Protein AF-0000000080636625 (afdb_homodimer)

Secondary structure (DSSP, 8-state):
--------SS-TTGGGSHHHHHHHHHHHHHHHHHHHHHHHHHHHHHHHTTS-HHHHHH---SS-S---HHHHHHHHHHTTHHHHHHHHHHHHHHHHHHHHHHHHHHHHIIIII--TTHHHHHHHHHHHTTS-HHHHHHHHHHHHHHHT-TTSSHHHHHHTTS-HHHHHHHHHHHHTS-HHHHHHHHHTT--HHHHIIIIIHHHTHHHHHHHHHHHHHHHHH--HHHHHHHTTTT---HHHHHHHHTTSS--HHHHHHHHHHHHHHHHHHHHHTHHHHHHHHHHSS---/------S-SS-TTGGGSHHHHHHHHHHHHHHHHHHHHHHHHHHHHHHHTTS-HHHHHH---SS-S---HHHHHHHHHHTTHHHHHHHHHHHHHHHHHHHHHHHHHHHHIIIII--TTHHHHHHHHHHHTTS-HHHHHHHHHHHHHHHT-TTSSHHHHHHTTS-HHHHHHHHHHHHHS-HHHHHHHHHTT--HHHHIIIIIHHHTHHHHHHHHHHHHHHHHH--HHHHHHHTTTT---HHHHHHHHTTSS--HHHHHHHHHHHHHHHHHHHHHTHHHHHHHHHHSS---

pLDDT: mean 83.19, std 13.73, range [22.27, 97.88]

Nearest PDB structures (foldseek):
  4tqv-assembly2_F  TM=8.447E-01  e=4.534E-10  Sphingomonas sp.
  3puv-assembly1_G  TM=7.446E-01  e=3.646E-10  Escherichia coli K-12
  2r6g-assembly1_G  TM=7.601E-01  e=2.711E-09  Escherichia coli K-12
  4jbw-assembly2_I  TM=7.901E-01  e=3.553E-08  Escherichia coli K-12
  8hpr-assembly1_B  TM=7.454E-01  e=3.011E-07  Mycolicibacterium smegmatis MC2 155

Structure (mmCIF, N/CA/C/O backbone):
data_AF-0000000080636625-model_v1
#
loop_
_entity.id
_entity.type
_entity.pdbx_description
1 polymer 'ABC-type transporter, integral membrane subunit'
#
loop_
_atom_site.group_PDB
_atom_site.id
_atom_site.type_symbol
_atom_site.label_atom_id
_at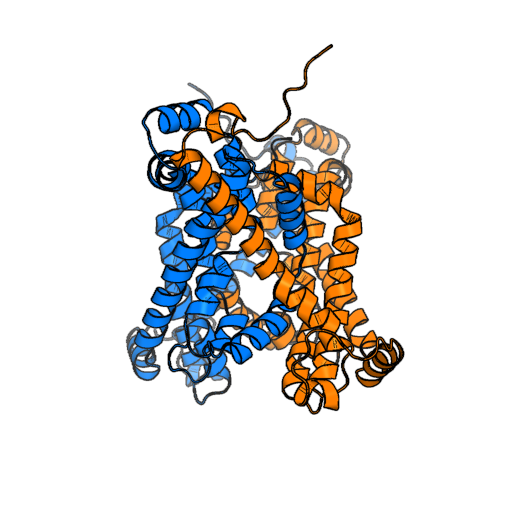om_site.label_alt_id
_atom_site.label_comp_id
_atom_site.label_asym_id
_atom_site.label_entity_id
_atom_site.label_seq_id
_atom_site.pdbx_PDB_ins_code
_atom_site.Cartn_x
_atom_site.Cartn_y
_atom_site.Cartn_z
_atom_site.occupancy
_atom_site.B_iso_or_equiv
_atom_site.auth_seq_id
_atom_site.auth_comp_id
_atom_site.auth_asym_id
_atom_site.auth_atom_id
_atom_site.pdbx_PDB_model_num
ATOM 1 N N . MET A 1 1 ? -23 22.797 34.25 1 22.27 1 MET A N 1
ATOM 2 C CA . MET A 1 1 ? -23.719 21.672 33.656 1 22.27 1 MET A CA 1
ATOM 3 C C . MET A 1 1 ? -23.516 21.625 32.156 1 22.27 1 MET A C 1
ATOM 5 O O . MET A 1 1 ? -24.125 22.391 31.406 1 22.27 1 MET A O 1
ATOM 9 N N . PHE A 1 2 ? -22.344 21.578 31.578 1 26.92 2 PHE A N 1
ATOM 10 C CA . PHE A 1 2 ? -21.719 21.703 30.266 1 26.92 2 PHE A CA 1
ATOM 11 C C . PHE A 1 2 ? -22.312 20.688 29.281 1 26.92 2 PHE A C 1
ATOM 13 O O . PHE A 1 2 ? -22.109 19.484 29.438 1 26.92 2 PHE A O 1
ATOM 20 N N . ILE A 1 3 ? -23.578 20.938 28.812 1 32.09 3 ILE A N 1
ATOM 21 C CA . ILE A 1 3 ? -24.328 20.094 27.875 1 32.09 3 ILE A CA 1
ATOM 22 C C . ILE A 1 3 ? -23.406 19.656 26.734 1 32.09 3 ILE A C 1
ATOM 24 O O . ILE A 1 3 ? -23 20.469 25.922 1 32.09 3 ILE A O 1
ATOM 28 N N . ARG A 1 4 ? -22.531 18.859 26.891 1 35.25 4 ARG A N 1
ATOM 29 C CA . ARG A 1 4 ? -21.656 18.234 25.891 1 35.25 4 ARG A CA 1
ATOM 30 C C . ARG A 1 4 ? -22.453 17.766 24.688 1 35.25 4 ARG A C 1
ATOM 32 O O . ARG A 1 4 ? -23.172 16.766 24.75 1 35.25 4 ARG A O 1
ATOM 39 N N . LYS A 1 5 ? -23 18.625 23.859 1 36.72 5 LYS A N 1
ATOM 40 C CA . LYS A 1 5 ? -23.781 18.547 22.641 1 36.72 5 LYS A CA 1
ATOM 41 C C . LYS A 1 5 ? -23.266 17.453 21.719 1 36.72 5 LYS A C 1
ATOM 43 O O . LYS A 1 5 ? -22.234 17.625 21.047 1 36.72 5 LYS A O 1
ATOM 48 N N . GLN A 1 6 ? -23.078 16.219 22.016 1 38.22 6 GLN A N 1
ATOM 49 C CA . GLN A 1 6 ? -22.625 14.945 21.453 1 38.22 6 GLN A CA 1
ATOM 50 C C . GLN A 1 6 ? -23.234 14.688 20.078 1 38.22 6 GLN A C 1
ATOM 52 O O . GLN A 1 6 ? -22.906 13.695 19.422 1 38.22 6 GLN A O 1
ATOM 57 N N . TYR A 1 7 ? -24.672 15.07 19.719 1 41.25 7 TYR A N 1
ATOM 58 C CA . TYR A 1 7 ? -25.672 14.352 18.938 1 41.25 7 TYR A CA 1
ATOM 59 C C . TYR A 1 7 ? -25.234 14.227 17.484 1 41.25 7 TYR A C 1
ATOM 61 O O . TYR A 1 7 ? -24.312 14.93 17.047 1 41.25 7 TYR A O 1
ATOM 69 N N . GLY A 1 8 ? -25.844 13.078 16.656 1 47.53 8 GLY A N 1
ATOM 70 C CA . GLY A 1 8 ? -26.031 12.898 15.219 1 47.53 8 GLY A CA 1
ATOM 71 C C . GLY A 1 8 ? -26.328 14.195 14.492 1 47.53 8 GLY A C 1
ATOM 72 O O . GLY A 1 8 ? -26.828 15.148 15.086 1 47.53 8 GLY A O 1
ATOM 73 N N . ILE A 1 9 ? -25.344 14.641 13.766 1 56.34 9 ILE A N 1
ATOM 74 C CA . ILE A 1 9 ? -25.547 15.914 13.078 1 56.34 9 ILE A CA 1
ATOM 75 C C . ILE A 1 9 ? -27.016 16.078 12.719 1 56.34 9 ILE A C 1
ATOM 77 O O . ILE A 1 9 ? -27.516 17.203 12.656 1 56.34 9 ILE A O 1
ATOM 81 N N . ILE A 1 10 ? -27.656 14.906 12.195 1 57.28 10 ILE A N 1
ATOM 82 C CA . ILE A 1 10 ? -29.047 15.109 11.844 1 57.28 10 ILE A CA 1
ATOM 83 C C . ILE A 1 10 ? -29.891 15.242 13.117 1 57.28 10 ILE A C 1
ATOM 85 O O . ILE A 1 10 ? -29.906 14.336 13.953 1 57.28 10 ILE A O 1
ATOM 89 N N . ARG A 1 11 ? -30.156 16.422 13.516 1 53.5 11 ARG A N 1
ATOM 90 C CA . ARG A 1 11 ? -31 16.75 14.664 1 53.5 11 ARG A CA 1
ATOM 91 C C . ARG A 1 11 ? -32.344 16.078 14.57 1 53.5 11 ARG A C 1
ATOM 93 O O . ARG A 1 11 ? -32.812 15.758 13.477 1 53.5 11 ARG A O 1
ATOM 100 N N . ASP A 1 12 ? -32.719 15.383 15.57 1 52.69 12 ASP A N 1
ATOM 101 C CA . ASP A 1 12 ? -34.031 14.695 15.695 1 52.69 12 ASP A CA 1
ATOM 102 C C . ASP A 1 12 ? -35.094 15.398 14.867 1 52.69 12 ASP A C 1
ATOM 104 O O . ASP A 1 12 ? -35.938 14.742 14.242 1 52.69 12 ASP A O 1
ATOM 108 N N . HIS A 1 13 ? -35.031 16.719 14.891 1 53.12 13 HIS A N 1
ATOM 109 C CA . HIS A 1 13 ? -36.094 17.438 14.188 1 53.12 13 HIS A CA 1
ATOM 110 C C . HIS A 1 13 ? -35.969 17.281 12.68 1 53.12 13 HIS A C 1
ATOM 112 O O . HIS A 1 13 ? -36.969 17.359 11.953 1 53.12 13 HIS A O 1
ATOM 118 N N . ASP A 1 14 ? -34.719 17.031 12.227 1 59.97 14 ASP A N 1
ATOM 119 C CA . ASP A 1 14 ? -34.469 16.922 10.789 1 59.97 14 ASP A CA 1
ATOM 120 C C . ASP A 1 14 ? -34.969 15.578 10.258 1 59.97 14 ASP A C 1
ATOM 122 O O . ASP A 1 14 ? -35.312 15.461 9.078 1 59.97 14 ASP A O 1
ATOM 126 N N . LEU A 1 15 ? -35.094 14.656 11.172 1 60.88 15 LEU A N 1
ATOM 127 C CA . LEU A 1 15 ? -35.531 13.32 10.766 1 60.88 15 LEU A CA 1
ATOM 128 C C . LEU A 1 15 ? -37.031 13.297 10.484 1 60.88 15 LEU A C 1
ATOM 130 O O . LEU A 1 15 ? -37.594 12.258 10.109 1 60.88 15 LEU A O 1
ATOM 134 N N . ARG A 1 16 ? -37.625 14.445 10.562 1 64.38 16 ARG A N 1
ATOM 135 C CA . ARG A 1 16 ? -39.062 14.492 10.32 1 64.38 16 ARG A CA 1
ATOM 136 C C . ARG A 1 16 ? -39.344 14.633 8.836 1 64.38 16 ARG A C 1
ATOM 138 O O . ARG A 1 16 ? -40.406 14.195 8.367 1 64.38 16 ARG A O 1
ATOM 145 N N . SER A 1 17 ? -38.406 15.109 8.086 1 73.31 17 SER A N 1
ATOM 146 C CA . SER A 1 17 ? -38.594 15.148 6.641 1 73.31 17 SER A CA 1
ATOM 147 C C . SER A 1 17 ? -38.344 13.789 6.008 1 73.31 17 SER A C 1
ATOM 149 O O . SER A 1 17 ? -37.344 13.133 6.328 1 73.31 17 SER A O 1
ATOM 151 N N . PRO A 1 18 ? -39.281 13.25 5.336 1 78.19 18 PRO A N 1
ATOM 152 C CA . PRO A 1 18 ? -39.156 11.922 4.734 1 78.19 18 PRO A CA 1
ATOM 153 C C . PRO A 1 18 ? -37.875 11.781 3.9 1 78.19 18 PRO A C 1
ATOM 155 O O . PRO A 1 18 ? -37.281 10.703 3.869 1 78.19 18 PRO A O 1
ATOM 158 N N . VAL A 1 19 ? -37.469 12.867 3.354 1 76.62 19 VAL A N 1
ATOM 159 C CA . VAL A 1 19 ? -36.281 12.82 2.498 1 76.62 19 VAL A CA 1
ATOM 160 C C . VAL A 1 19 ? -35.031 12.617 3.354 1 76.62 19 VAL A C 1
ATOM 162 O O . VAL A 1 19 ? -34.156 11.836 3 1 76.62 19 VAL A O 1
ATOM 165 N N . VAL A 1 20 ? -35.031 13.258 4.449 1 76.06 20 VAL A N 1
ATOM 166 C CA . VAL A 1 20 ? -33.906 13.172 5.348 1 76.06 20 VAL A CA 1
ATOM 167 C C . VAL A 1 20 ? -33.875 11.805 6.031 1 76.06 20 VAL A C 1
ATOM 169 O O . VAL A 1 20 ? -32.812 11.211 6.215 1 76.06 20 VAL A O 1
ATOM 172 N N . LEU A 1 21 ? -35.094 11.375 6.285 1 79.12 21 LEU A N 1
ATOM 173 C CA . LEU A 1 21 ? -35.188 10.07 6.926 1 79.12 21 LEU A CA 1
ATOM 174 C C . LEU A 1 21 ? -34.719 8.969 5.992 1 79.12 21 LEU A C 1
ATOM 176 O O . LEU A 1 21 ? -34 8.047 6.426 1 79.12 21 LEU A O 1
ATOM 180 N N . LEU A 1 22 ? -35.094 9.047 4.758 1 81.25 22 LEU A N 1
ATOM 181 C CA . LEU A 1 22 ? -34.656 8.055 3.777 1 81.25 22 LEU A CA 1
ATOM 182 C C . LEU A 1 22 ? -33.156 8.086 3.588 1 81.25 22 LEU A C 1
ATOM 184 O O . LEU A 1 22 ? -32.531 7.035 3.449 1 81.25 22 LEU A O 1
ATOM 188 N N . GLY A 1 23 ? -32.656 9.242 3.633 1 80.06 23 GLY A N 1
ATOM 189 C CA . GLY A 1 23 ? -31.203 9.375 3.547 1 80.06 23 GLY A CA 1
ATOM 190 C C . GLY A 1 23 ? -30.484 8.805 4.75 1 80.06 23 GLY A C 1
ATOM 191 O O . GLY A 1 23 ? -29.469 8.117 4.605 1 80.06 23 GLY A O 1
ATOM 192 N N . TYR A 1 24 ? -31.094 9.062 5.812 1 80.56 24 TYR A N 1
ATOM 193 C CA . TYR A 1 24 ? -30.516 8.555 7.051 1 80.56 24 TYR A CA 1
ATOM 194 C C . TYR A 1 24 ? -30.531 7.027 7.074 1 80.56 24 TYR A C 1
ATOM 196 O O . TYR A 1 24 ? -29.531 6.395 7.387 1 80.56 24 TYR A O 1
ATOM 204 N N . ILE A 1 25 ? -31.641 6.453 6.691 1 83 25 ILE A N 1
ATOM 205 C CA . ILE A 1 25 ? -31.781 5 6.676 1 83 25 ILE A CA 1
ATOM 206 C C . ILE A 1 25 ? -30.828 4.406 5.637 1 83 25 ILE A C 1
ATOM 208 O O . ILE A 1 25 ? -30.156 3.406 5.902 1 83 25 ILE A O 1
ATOM 212 N N . GLY A 1 26 ? -30.797 5.051 4.547 1 85.19 26 GLY A N 1
ATOM 213 C CA . GLY A 1 26 ? -29.922 4.578 3.49 1 85.19 26 GLY A CA 1
ATOM 214 C C . GLY A 1 26 ? -28.453 4.582 3.885 1 85.19 26 GLY A C 1
ATOM 215 O O . GLY A 1 26 ? -27.734 3.619 3.621 1 85.19 26 GLY A O 1
ATOM 216 N N . LEU A 1 27 ? -28.078 5.57 4.555 1 83.88 27 LEU A N 1
ATOM 217 C CA . LEU A 1 27 ? -26.672 5.695 4.938 1 83.88 27 LEU A CA 1
ATOM 218 C C . LEU A 1 27 ? -26.344 4.777 6.109 1 83.88 27 LEU A C 1
ATOM 220 O O . LEU A 1 27 ? -25.234 4.258 6.207 1 83.88 27 LEU A O 1
ATOM 224 N N . THR A 1 28 ? -27.344 4.605 6.934 1 82.12 28 THR A N 1
ATOM 225 C CA . THR A 1 28 ? -27.156 3.627 8 1 82.12 28 THR A CA 1
ATOM 226 C C . THR A 1 28 ? -27 2.223 7.426 1 82.12 28 THR A C 1
ATOM 228 O O . THR A 1 28 ? -26.141 1.459 7.867 1 82.12 28 THR A O 1
ATOM 231 N N . LEU A 1 29 ? -27.75 1.945 6.441 1 85.44 29 LEU A N 1
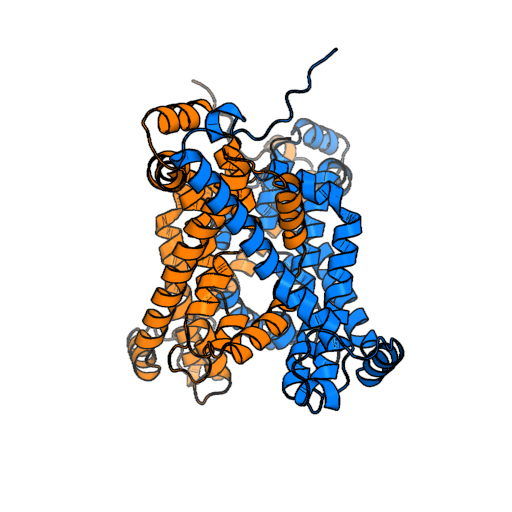ATOM 232 C CA . LEU A 1 29 ? -27.656 0.651 5.777 1 85.44 29 LEU A CA 1
ATOM 233 C C . LEU A 1 29 ? -26.312 0.495 5.07 1 85.44 29 LEU A C 1
ATOM 235 O O . LEU A 1 29 ? -25.75 -0.601 5.035 1 85.44 29 LEU A O 1
ATOM 239 N N . LEU A 1 30 ? -25.891 1.579 4.59 1 84.31 30 LEU A N 1
ATOM 240 C CA . LEU A 1 30 ? -24.578 1.57 3.939 1 84.31 30 LEU A CA 1
ATOM 241 C C . LEU A 1 30 ? -23.484 1.256 4.941 1 84.31 30 LEU A C 1
ATOM 243 O O . LEU A 1 30 ? -22.562 0.477 4.648 1 84.31 30 LEU A O 1
ATOM 247 N N . CYS A 1 31 ? -23.562 1.824 6.055 1 82.25 31 CYS A N 1
ATOM 248 C CA . CYS A 1 31 ? -22.594 1.573 7.109 1 82.25 31 CYS A CA 1
ATOM 249 C C . CYS A 1 31 ? -22.594 0.108 7.527 1 82.25 31 CYS A C 1
ATOM 251 O O . CYS A 1 31 ? -21.547 -0.519 7.641 1 82.25 31 CYS A O 1
ATOM 253 N N . VAL A 1 32 ? -23.781 -0.397 7.625 1 81.88 32 VAL A N 1
ATOM 254 C CA . VAL A 1 32 ? -23.938 -1.797 8.008 1 81.88 32 VAL A CA 1
ATOM 255 C C . VAL A 1 32 ? -23.391 -2.697 6.902 1 81.88 32 VAL A C 1
ATOM 257 O O . VAL A 1 32 ? -22.703 -3.689 7.18 1 81.88 32 VAL A O 1
ATOM 260 N N . PHE A 1 33 ? -23.688 -2.299 5.758 1 83 33 PHE A N 1
ATOM 261 C CA . PHE A 1 33 ? -23.219 -3.057 4.602 1 83 33 PHE A CA 1
ATOM 262 C C . PHE A 1 33 ? -21.703 -3.111 4.562 1 83 33 PHE A C 1
ATOM 264 O O . PHE A 1 33 ? -21.109 -4.176 4.34 1 83 33 PHE A O 1
ATOM 271 N N . PHE A 1 34 ? -21.094 -2.023 4.836 1 78.75 34 PHE A N 1
ATOM 272 C CA . PHE A 1 34 ? -19.641 -1.947 4.824 1 78.75 34 PHE A CA 1
ATOM 273 C C . PHE A 1 34 ? -19.031 -2.811 5.93 1 78.75 34 PHE A C 1
ATOM 275 O O . PHE A 1 34 ? -18.016 -3.471 5.723 1 78.75 34 PHE A O 1
ATOM 282 N N . VAL A 1 35 ? -19.688 -2.814 7.02 1 78.19 35 VAL A N 1
ATOM 283 C CA . VAL A 1 35 ? -19.219 -3.615 8.148 1 78.19 35 VAL A CA 1
ATOM 284 C C . VAL A 1 35 ? -19.328 -5.098 7.801 1 78.19 35 VAL A C 1
ATOM 286 O O . VAL A 1 35 ? -18.391 -5.867 8.062 1 78.19 35 VAL A O 1
ATOM 289 N N . VAL A 1 36 ? -20.391 -5.422 7.184 1 77.62 36 VAL A N 1
ATOM 290 C CA . VAL A 1 36 ? -20.625 -6.82 6.836 1 77.62 36 VAL A CA 1
ATOM 291 C C . VAL A 1 36 ? -19.641 -7.262 5.766 1 77.62 36 VAL A C 1
ATOM 293 O O . VAL A 1 36 ? -19.062 -8.352 5.844 1 77.62 36 VAL A O 1
ATOM 296 N N . VAL A 1 37 ? -19.406 -6.453 4.855 1 73.75 37 VAL A N 1
ATOM 297 C CA . VAL A 1 37 ? -18.516 -6.793 3.746 1 73.75 37 VAL A CA 1
ATOM 298 C C . VAL A 1 37 ? -17.078 -6.875 4.242 1 73.75 37 VAL A C 1
ATOM 300 O O . VAL A 1 37 ? -16.312 -7.742 3.809 1 73.75 37 VAL A O 1
ATOM 303 N N . ALA A 1 38 ? -16.688 -5.977 5.051 1 72.12 38 ALA A N 1
ATOM 304 C CA . ALA A 1 38 ? -15.312 -5.93 5.543 1 72.12 38 ALA A CA 1
ATOM 305 C C . ALA A 1 38 ? -15.047 -7.062 6.527 1 72.12 38 ALA A C 1
ATOM 307 O O . ALA A 1 38 ? -13.992 -7.699 6.48 1 72.12 38 ALA A O 1
ATOM 308 N N . PHE A 1 39 ? -16.016 -7.402 7.379 1 77.62 39 PHE A N 1
ATOM 309 C CA . PHE A 1 39 ? -15.773 -8.336 8.469 1 77.62 39 PHE A CA 1
ATOM 310 C C . PHE A 1 39 ? -16.422 -9.688 8.172 1 77.62 39 PHE A C 1
ATOM 312 O O . PHE A 1 39 ? -16.094 -10.688 8.812 1 77.62 39 PHE A O 1
ATOM 319 N N . GLY A 1 40 ? -17.297 -9.727 7.285 1 77.25 40 GLY A N 1
ATOM 320 C CA . GLY A 1 40 ? -17.984 -10.961 6.93 1 77.25 40 GLY A CA 1
ATOM 321 C C . GLY A 1 40 ? -17.031 -12.086 6.562 1 77.25 40 GLY A C 1
ATOM 322 O O . GLY A 1 40 ? -17.078 -13.164 7.156 1 77.25 40 GLY A O 1
ATOM 323 N N . PRO A 1 41 ? -16.156 -11.797 5.629 1 76.06 41 PRO A N 1
ATOM 324 C CA . PRO A 1 41 ? -15.219 -12.852 5.23 1 76.06 41 PRO A CA 1
ATOM 325 C C . PRO A 1 41 ? -14.336 -13.32 6.383 1 76.06 41 PRO A C 1
ATOM 327 O O . PRO A 1 41 ? -14.016 -14.508 6.469 1 76.06 41 PRO A O 1
ATOM 330 N N . ILE A 1 42 ? -14 -12.469 7.211 1 77.94 42 ILE A N 1
ATOM 331 C CA . ILE A 1 42 ? -13.141 -12.812 8.336 1 77.94 42 ILE A CA 1
ATOM 332 C C . ILE A 1 42 ? -13.906 -13.688 9.328 1 77.94 42 ILE A C 1
ATOM 334 O O . ILE A 1 42 ? -13.375 -14.664 9.852 1 77.94 42 ILE A O 1
ATOM 338 N N . LEU A 1 43 ? -15.141 -13.266 9.586 1 80.25 43 LEU A N 1
ATOM 339 C CA . LEU A 1 43 ? -15.977 -14.055 10.484 1 80.25 43 LEU A CA 1
ATOM 340 C C . LEU A 1 43 ? -16.234 -15.438 9.906 1 80.25 43 LEU A C 1
ATOM 342 O O . LEU A 1 43 ? -16.219 -16.438 10.633 1 80.25 43 LEU A O 1
ATOM 346 N N . TRP A 1 44 ? -16.453 -15.438 8.672 1 80 44 TRP A N 1
ATOM 347 C CA . TRP A 1 44 ? -16.641 -16.719 8 1 80 44 TRP A CA 1
ATOM 348 C C . TRP A 1 44 ? -15.391 -17.594 8.117 1 80 44 TRP A C 1
ATOM 350 O O . TRP A 1 44 ? -15.484 -18.781 8.375 1 80 44 TRP A O 1
ATOM 360 N N . LEU A 1 45 ? -14.281 -17 7.836 1 81.56 45 LEU A N 1
ATOM 361 C CA . LEU A 1 45 ? -13 -17.688 7.938 1 81.56 45 LEU A CA 1
ATOM 362 C C . LEU A 1 45 ? -12.828 -18.297 9.328 1 81.56 45 LEU A C 1
ATOM 364 O O . LEU A 1 45 ? -12.422 -19.453 9.453 1 81.56 45 LEU A O 1
ATOM 368 N N . PHE A 1 46 ? -13.141 -17.547 10.289 1 83.75 46 PHE A N 1
ATOM 369 C CA . PHE A 1 46 ? -12.977 -17.984 11.672 1 83.75 46 PHE A CA 1
ATOM 370 C C . PHE A 1 46 ? -13.867 -19.188 11.961 1 83.75 46 PHE A C 1
ATOM 372 O O . PHE A 1 46 ? -13.414 -20.188 12.523 1 83.75 46 PHE A O 1
ATOM 379 N N . PHE A 1 47 ? -15.086 -19.188 11.594 1 85.38 47 PHE A N 1
ATOM 380 C CA . PHE A 1 47 ? -16.016 -20.281 11.852 1 85.38 47 PHE A CA 1
ATOM 381 C C . PHE A 1 47 ? -15.711 -21.469 10.961 1 85.38 47 PHE A C 1
ATOM 383 O O . PHE A 1 47 ? -15.781 -22.625 11.406 1 85.38 47 PHE A O 1
ATOM 390 N N . ALA A 1 48 ? -15.336 -21.172 9.797 1 83.06 48 ALA A N 1
ATOM 391 C CA . ALA A 1 48 ? -15.055 -22.25 8.844 1 83.06 48 ALA A CA 1
ATOM 392 C C . ALA A 1 48 ? -13.797 -23 9.234 1 83.06 48 ALA A C 1
ATOM 394 O O . ALA A 1 48 ? -13.648 -24.188 8.914 1 83.06 48 ALA A O 1
ATOM 395 N N . SER A 1 49 ? -12.875 -22.344 9.891 1 86.88 49 SER A N 1
ATOM 396 C CA . SER A 1 49 ? -11.609 -22.953 10.266 1 86.88 49 SER A CA 1
ATOM 397 C C . SER A 1 49 ? -11.812 -24.016 11.352 1 86.88 49 SER A C 1
ATOM 399 O O . SER A 1 49 ? -10.945 -24.859 11.57 1 86.88 49 SER A O 1
ATOM 401 N N . PHE A 1 50 ? -12.961 -24 12.023 1 88.31 50 PHE A N 1
ATOM 402 C CA . PHE A 1 50 ? -13.25 -24.969 13.07 1 88.31 50 PHE A CA 1
ATOM 403 C C . PHE A 1 50 ? -13.898 -26.219 12.477 1 88.31 50 PHE A C 1
ATOM 405 O O . PHE A 1 50 ? -13.992 -27.25 13.141 1 88.31 50 PHE A O 1
ATOM 412 N N . LYS A 1 51 ? -14.266 -26.078 11.25 1 84.19 51 LYS A N 1
ATOM 413 C CA . LYS A 1 51 ? -14.984 -27.188 10.633 1 84.19 51 LYS A CA 1
ATOM 414 C C . LYS A 1 51 ? -14.031 -28.297 10.211 1 84.19 51 LYS A C 1
ATOM 416 O O . LYS A 1 51 ? -12.852 -28.047 9.961 1 84.19 51 LYS A O 1
ATOM 421 N N . ASP A 1 52 ? -14.633 -29.5 10.258 1 78.94 52 ASP A N 1
ATOM 422 C CA . ASP A 1 52 ? -13.914 -30.641 9.68 1 78.94 52 ASP A CA 1
ATOM 423 C C . ASP A 1 52 ? -14.117 -30.703 8.164 1 78.94 52 ASP A C 1
ATOM 425 O O . ASP A 1 52 ? -15.055 -30.109 7.637 1 78.94 52 ASP A O 1
ATOM 429 N N . ILE A 1 53 ? -13.141 -31.375 7.508 1 76.62 53 ILE A N 1
ATOM 430 C CA . ILE A 1 53 ? -13.172 -31.453 6.051 1 76.62 53 ILE A CA 1
ATOM 431 C C . ILE A 1 53 ? -14.531 -31.969 5.582 1 76.62 53 ILE A C 1
ATOM 433 O O . ILE A 1 53 ? -15.078 -31.484 4.594 1 76.62 53 ILE A O 1
ATOM 437 N N . ARG A 1 54 ? -15.039 -32.938 6.285 1 75 54 ARG A N 1
ATOM 438 C CA . ARG A 1 54 ? -16.312 -33.531 5.91 1 75 54 ARG A CA 1
ATOM 439 C C . ARG A 1 54 ? -17.453 -32.5 6.062 1 75 54 ARG A C 1
ATOM 441 O O . ARG A 1 54 ? -18.312 -32.406 5.191 1 75 54 ARG A O 1
ATOM 448 N N . GLU A 1 55 ? -17.375 -31.797 7.133 1 74.81 55 GLU A N 1
ATOM 449 C CA . GLU A 1 55 ? -18.391 -30.781 7.383 1 74.81 55 GLU A CA 1
ATOM 450 C C . GLU A 1 55 ? -18.25 -29.625 6.398 1 74.81 55 GLU A C 1
ATOM 452 O O . GLU A 1 55 ? -19.25 -29.078 5.93 1 74.81 55 GLU A O 1
ATOM 457 N N . PHE A 1 56 ? -17.141 -29.312 6.043 1 72 56 PHE A N 1
ATOM 458 C CA . PHE A 1 56 ? -16.875 -28.172 5.176 1 72 56 PHE A CA 1
ATOM 459 C C . PHE A 1 56 ? -17.359 -28.438 3.762 1 72 56 PHE A C 1
ATOM 461 O O . PHE A 1 56 ? -17.922 -27.547 3.115 1 72 56 PHE A O 1
ATOM 468 N N . VAL A 1 57 ? -17.266 -29.578 3.371 1 68.81 57 VAL A N 1
ATOM 469 C CA . VAL A 1 57 ? -17.625 -29.922 2.002 1 68.81 57 VAL A CA 1
ATOM 470 C C . VAL A 1 57 ? -19.125 -30.234 1.93 1 68.81 57 VAL A C 1
ATOM 472 O O . VAL A 1 57 ? -19.797 -29.859 0.969 1 68.81 57 VAL A O 1
ATOM 475 N N . ARG A 1 58 ? -19.609 -30.812 2.943 1 66.12 58 ARG A N 1
ATOM 476 C CA . ARG A 1 58 ? -20.938 -31.406 2.836 1 66.12 58 ARG A CA 1
ATOM 477 C C . ARG A 1 58 ? -22.016 -30.469 3.395 1 66.12 58 ARG A C 1
ATOM 479 O O . ARG A 1 58 ? -23.172 -30.516 2.969 1 66.12 58 ARG A O 1
ATOM 486 N N . GLU A 1 59 ? -21.594 -29.703 4.398 1 63.38 59 GLU A N 1
ATOM 487 C CA . GLU A 1 59 ? -22.641 -28.938 5.086 1 63.38 59 GLU A CA 1
ATOM 488 C C . GLU A 1 59 ? -22.422 -27.438 4.934 1 63.38 59 GLU A C 1
ATOM 490 O O . GLU A 1 59 ? -21.406 -26.906 5.379 1 63.38 59 GLU A O 1
ATOM 495 N N . PRO A 1 60 ? -23.297 -26.875 4.23 1 65 60 PRO A N 1
ATOM 496 C CA . PRO A 1 60 ? -23.219 -25.422 4.035 1 65 60 PRO A CA 1
ATOM 497 C C . PRO A 1 60 ? -23.625 -24.625 5.277 1 65 60 PRO A C 1
ATOM 499 O O . PRO A 1 60 ? -24.453 -23.719 5.188 1 65 60 PRO A O 1
ATOM 502 N N . THR A 1 61 ? -23.172 -25.047 6.445 1 69.69 61 THR A N 1
ATOM 503 C CA . THR A 1 61 ? -23.531 -24.281 7.645 1 69.69 61 THR A CA 1
ATOM 504 C C . THR A 1 61 ? -22.5 -23.172 7.898 1 69.69 61 THR A C 1
ATOM 506 O O . THR A 1 61 ? -21.328 -23.328 7.566 1 69.69 61 THR A O 1
ATOM 509 N N . PHE A 1 62 ? -23.031 -22.219 8.375 1 76.06 62 PHE A N 1
ATOM 510 C CA . PHE A 1 62 ? -22.172 -21.094 8.727 1 76.06 62 PHE A CA 1
ATOM 511 C C . PHE A 1 62 ? -21.391 -21.375 10.008 1 76.06 62 PHE A C 1
ATOM 513 O O . PHE A 1 62 ? -20.203 -21.094 10.086 1 76.06 62 PHE A O 1
ATOM 520 N N . LEU A 1 63 ? -22.078 -22.047 10.922 1 78.94 63 LEU A N 1
ATOM 521 C CA . LEU A 1 63 ? -21.453 -22.344 12.211 1 78.94 63 LEU A CA 1
ATOM 522 C C . LEU A 1 63 ? -20.922 -23.766 12.25 1 78.94 63 LEU A C 1
ATOM 524 O O . LEU A 1 63 ? -21.562 -24.688 11.727 1 78.94 63 LEU A O 1
ATOM 528 N N . PRO A 1 64 ? -19.734 -23.875 12.852 1 82 64 PRO A N 1
ATOM 529 C CA . PRO A 1 64 ? -19.188 -25.234 12.992 1 82 64 PRO A CA 1
ATOM 530 C C . PRO A 1 64 ? -19.938 -26.062 14.031 1 82 64 PRO A C 1
ATOM 532 O O . PRO A 1 64 ? -20.594 -25.5 14.93 1 82 64 PRO A O 1
ATOM 535 N N . ARG A 1 65 ? -19.891 -27.344 13.867 1 79.5 65 ARG A N 1
ATOM 536 C CA . ARG A 1 65 ? -20.531 -28.25 14.805 1 79.5 65 ARG A CA 1
ATOM 537 C C . ARG A 1 65 ? -19.75 -28.328 16.109 1 79.5 65 ARG A C 1
ATOM 539 O O . ARG A 1 65 ? -20.344 -28.5 17.188 1 79.5 65 ARG A O 1
ATOM 546 N N . SER A 1 66 ? -18.438 -28.234 16 1 81.19 66 SER A N 1
ATOM 547 C CA . SER A 1 66 ? -17.594 -28.312 17.188 1 81.19 66 SER A CA 1
ATOM 548 C C . SER A 1 66 ? -16.469 -27.281 17.141 1 81.19 66 SER A C 1
ATOM 550 O O . SER A 1 66 ? -15.992 -26.938 16.062 1 81.19 66 SER A O 1
ATOM 552 N N . PHE A 1 67 ? -16.266 -26.75 18.281 1 87.12 67 PHE A N 1
ATOM 553 C CA . PHE A 1 67 ? -15.141 -25.828 18.453 1 87.12 67 PHE A CA 1
ATOM 554 C C . PHE A 1 67 ? -13.953 -26.562 19.094 1 87.12 67 PHE A C 1
ATOM 556 O O . PHE A 1 67 ? -13.789 -26.516 20.312 1 87.12 67 PHE A O 1
ATOM 563 N N . ASP A 1 68 ? -13.188 -27.297 18.25 1 84.88 68 ASP A N 1
ATOM 564 C CA . ASP A 1 68 ? -12.062 -28.078 18.734 1 84.88 68 ASP A CA 1
ATOM 565 C C . ASP A 1 68 ? -10.734 -27.375 18.469 1 84.88 68 ASP A C 1
ATOM 567 O O . ASP A 1 68 ? -10.258 -27.312 17.344 1 84.88 68 ASP A O 1
ATOM 571 N N . LEU A 1 69 ? -10.148 -26.922 19.484 1 89.69 69 LEU A N 1
ATOM 572 C CA . LEU A 1 69 ? -8.867 -26.234 19.391 1 89.69 69 LEU A CA 1
ATOM 573 C C . LEU A 1 69 ? -7.75 -27.219 19.062 1 89.69 69 LEU A C 1
ATOM 575 O O . LEU A 1 69 ? -6.672 -26.828 18.609 1 89.69 69 LEU A O 1
ATOM 579 N N . GLY A 1 70 ? -8.016 -28.484 19.344 1 89.62 70 GLY A N 1
ATOM 580 C CA . GLY A 1 70 ? -7.039 -29.516 19.031 1 89.62 70 GLY A CA 1
ATOM 581 C C . GLY A 1 70 ? -6.703 -29.578 17.547 1 89.62 70 GLY A C 1
ATOM 582 O O . GLY A 1 70 ? -5.57 -29.891 17.172 1 89.62 70 GLY A O 1
ATOM 583 N N . LYS A 1 71 ? -7.637 -29.266 16.734 1 88.88 71 LYS A N 1
ATOM 584 C CA . LYS A 1 71 ? -7.422 -29.25 15.289 1 88.88 71 LYS A CA 1
ATOM 585 C C . LYS A 1 71 ? -6.449 -28.156 14.891 1 88.88 71 LYS A C 1
ATOM 587 O O . LYS A 1 71 ? -5.688 -28.312 13.93 1 88.88 71 LYS A O 1
ATOM 592 N N . PHE A 1 72 ? -6.5 -27.125 15.625 1 92.19 72 PHE A N 1
ATOM 593 C CA . PHE A 1 72 ? -5.594 -26.016 15.352 1 92.19 72 PHE A CA 1
ATOM 594 C C . PHE A 1 72 ? -4.16 -26.391 15.727 1 92.19 72 PHE A C 1
ATOM 596 O O . PHE A 1 72 ? -3.225 -26.094 14.984 1 92.19 72 PHE A O 1
ATOM 603 N N . VAL A 1 73 ? -4.035 -27.016 16.828 1 92.94 73 VAL A N 1
ATOM 604 C CA . VAL A 1 73 ? -2.711 -27.422 17.281 1 92.94 73 VAL A CA 1
ATOM 605 C C . VAL A 1 73 ? -2.119 -28.438 16.297 1 92.94 73 VAL A C 1
ATOM 607 O O . VAL A 1 73 ? -0.935 -28.359 15.961 1 92.94 73 VAL A O 1
ATOM 610 N N . LYS A 1 74 ? -2.928 -29.312 15.852 1 91.38 74 LYS A N 1
ATOM 611 C CA . LYS A 1 74 ? -2.475 -30.312 14.898 1 91.38 74 LYS A CA 1
ATOM 612 C C . LYS A 1 74 ? -2.041 -29.656 13.586 1 91.38 74 LYS A C 1
ATOM 614 O O . LYS A 1 74 ? -0.981 -29.984 13.047 1 91.38 74 LYS A O 1
ATOM 619 N N . THR A 1 75 ? -2.865 -28.781 13.109 1 91.06 75 THR A N 1
ATOM 620 C CA . THR A 1 75 ? -2.549 -28.109 11.859 1 91.06 75 THR A CA 1
ATOM 621 C C . THR A 1 75 ? -1.271 -27.281 12 1 91.06 75 THR A C 1
ATOM 623 O O . THR A 1 75 ? -0.441 -27.25 11.086 1 91.06 75 THR A O 1
ATOM 626 N N . TRP A 1 76 ? -1.088 -26.672 13.133 1 93.25 76 TRP A N 1
ATOM 627 C CA . TRP A 1 76 ? 0.089 -25.844 13.414 1 93.25 76 TRP A CA 1
ATOM 628 C C . TRP A 1 76 ? 1.361 -26.688 13.352 1 93.25 76 TRP A C 1
ATOM 630 O O . TRP A 1 76 ? 2.354 -26.266 12.742 1 93.25 76 TRP A O 1
ATOM 640 N N . ASN A 1 77 ? 1.279 -27.812 13.906 1 92.81 77 ASN A N 1
ATOM 641 C CA . ASN A 1 77 ? 2.432 -28.719 13.945 1 92.81 77 ASN A CA 1
ATOM 642 C C . ASN A 1 77 ? 2.652 -29.406 12.602 1 92.81 77 ASN A C 1
ATOM 644 O O . ASN A 1 77 ? 3.787 -29.516 12.133 1 92.81 77 ASN A O 1
ATOM 648 N N . ASP A 1 78 ? 1.557 -29.828 11.992 1 90.38 78 ASP A N 1
ATOM 649 C CA . ASP A 1 78 ? 1.646 -30.547 10.727 1 90.38 78 ASP A CA 1
ATOM 650 C C . ASP A 1 78 ? 2.225 -29.641 9.625 1 90.38 78 ASP A C 1
ATOM 652 O O . ASP A 1 78 ? 3.002 -30.109 8.789 1 90.38 78 ASP A O 1
ATOM 656 N N . LEU A 1 79 ? 1.911 -28.422 9.695 1 90.06 79 LEU A N 1
ATOM 657 C CA . LEU A 1 79 ? 2.338 -27.5 8.648 1 90.06 79 LEU A CA 1
ATOM 658 C C . LEU A 1 79 ? 3.635 -26.797 9.031 1 90.06 79 LEU A C 1
ATOM 660 O O . LEU A 1 79 ? 4.168 -26 8.258 1 90.06 79 LEU A O 1
ATOM 664 N N . LYS A 1 80 ? 4.141 -27.047 10.266 1 91.94 80 LYS A N 1
ATOM 665 C CA . LYS A 1 80 ? 5.387 -26.469 10.75 1 91.94 80 LYS A CA 1
ATOM 666 C C . LYS A 1 80 ? 5.328 -24.938 10.703 1 91.94 80 LYS A C 1
ATOM 668 O O . LYS A 1 80 ? 6.258 -24.297 10.219 1 91.94 80 LYS A O 1
ATOM 673 N N . PHE A 1 81 ? 4.281 -24.453 11.227 1 93.44 81 PHE A N 1
ATOM 674 C CA . PHE A 1 81 ? 4 -23.016 11.125 1 93.44 81 PHE A CA 1
ATOM 675 C C . PHE A 1 81 ? 4.977 -22.219 11.969 1 93.44 81 PHE A C 1
ATOM 677 O O . PHE A 1 81 ? 5.18 -21.016 11.727 1 93.44 81 PHE A O 1
ATOM 684 N N . VAL A 1 82 ? 5.621 -22.812 12.977 1 94.19 82 VAL A N 1
ATOM 685 C CA . VAL A 1 82 ? 6.586 -22.125 13.82 1 94.19 82 VAL A CA 1
ATOM 686 C C . VAL A 1 82 ? 7.727 -21.578 12.969 1 94.19 82 VAL A C 1
ATOM 688 O O . VAL A 1 82 ? 8.203 -20.469 13.203 1 94.19 82 VAL A O 1
ATOM 691 N N . ARG A 1 83 ? 8.062 -22.359 12.016 1 94.81 83 ARG A N 1
ATOM 692 C CA . ARG A 1 83 ? 9.156 -21.953 11.133 1 94.81 83 ARG A CA 1
ATOM 693 C C . ARG A 1 83 ? 8.781 -20.703 10.336 1 94.81 83 ARG A C 1
ATOM 695 O O . ARG A 1 83 ? 9.578 -19.766 10.227 1 94.81 83 ARG A O 1
ATOM 702 N N . TYR A 1 84 ? 7.633 -20.641 9.852 1 94.81 84 TYR A N 1
ATOM 703 C CA . TYR A 1 84 ? 7.215 -19.531 9 1 94.81 84 TYR A CA 1
ATOM 704 C C . TYR A 1 84 ? 6.957 -18.281 9.82 1 94.81 84 TYR A C 1
ATOM 706 O O . TYR A 1 84 ? 7.195 -17.172 9.359 1 94.81 84 TYR A O 1
ATOM 714 N N . TYR A 1 85 ? 6.492 -18.5 11.023 1 95.62 85 TYR A N 1
ATOM 715 C CA . TYR A 1 85 ? 6.336 -17.375 11.93 1 95.62 85 TYR A CA 1
ATOM 716 C C . TYR A 1 85 ? 7.688 -16.75 12.266 1 95.62 85 TYR A C 1
ATOM 718 O O . TYR A 1 85 ? 7.836 -15.531 12.258 1 95.62 85 TYR A O 1
ATOM 726 N N . ARG A 1 86 ? 8.586 -17.578 12.57 1 96.31 86 ARG A N 1
ATOM 727 C CA . ARG A 1 86 ? 9.93 -17.094 12.867 1 96.31 86 ARG A CA 1
ATOM 728 C C . ARG A 1 86 ? 10.523 -16.344 11.68 1 96.31 86 ARG A C 1
ATOM 730 O O . ARG A 1 86 ? 11.055 -15.25 11.828 1 96.31 86 ARG A O 1
ATOM 737 N N . ASN A 1 87 ? 10.398 -16.969 10.523 1 97.44 87 ASN A N 1
ATOM 738 C CA . ASN A 1 87 ? 10.891 -16.328 9.305 1 97.44 87 ASN A CA 1
ATOM 739 C C . ASN A 1 87 ? 10.234 -14.969 9.078 1 97.44 87 ASN A C 1
ATOM 741 O O . ASN A 1 87 ? 10.906 -14 8.727 1 97.44 87 ASN A O 1
ATOM 745 N N . SER A 1 88 ? 8.961 -14.93 9.297 1 96.62 88 SER A N 1
ATOM 746 C CA . SER A 1 88 ? 8.227 -13.688 9.102 1 96.62 88 SER A CA 1
ATOM 747 C C . SER A 1 88 ? 8.672 -12.617 10.094 1 96.62 88 SER A C 1
ATOM 749 O O . SER A 1 88 ? 8.797 -11.445 9.742 1 96.62 88 SER A O 1
ATOM 751 N N . LEU A 1 89 ? 8.922 -13.016 11.297 1 95.88 89 LEU A N 1
ATOM 752 C CA . LEU A 1 89 ? 9.359 -12.062 12.312 1 95.88 89 LEU A CA 1
ATOM 753 C C . LEU A 1 89 ? 10.734 -11.5 11.977 1 95.88 89 LEU A C 1
ATOM 755 O O . LEU A 1 89 ? 10.977 -10.305 12.148 1 95.88 89 LEU A O 1
ATOM 759 N N . ILE A 1 90 ? 11.555 -12.352 11.516 1 97.5 90 ILE A N 1
ATOM 760 C CA . ILE A 1 90 ? 12.883 -11.906 11.117 1 97.5 90 ILE A CA 1
ATOM 761 C C . ILE A 1 90 ? 12.773 -10.945 9.93 1 97.5 90 ILE A C 1
ATOM 763 O O . ILE A 1 90 ? 13.406 -9.891 9.922 1 97.5 90 ILE A O 1
ATOM 767 N N . SER A 1 91 ? 11.977 -11.352 9.008 1 97.5 91 SER A N 1
ATOM 768 C CA . SER A 1 91 ? 11.773 -10.508 7.832 1 97.5 91 SER A CA 1
ATOM 769 C C . SER A 1 91 ? 11.195 -9.148 8.219 1 97.5 91 SER A C 1
ATOM 771 O O . SER A 1 91 ? 11.703 -8.109 7.805 1 97.5 91 SER A O 1
ATOM 773 N N . VAL A 1 92 ? 10.18 -9.141 9.055 1 96.75 92 VAL A N 1
ATOM 774 C CA . VAL A 1 92 ? 9.484 -7.918 9.453 1 96.75 92 VAL A CA 1
ATOM 775 C C . VAL A 1 92 ? 10.43 -7.02 10.25 1 96.75 92 VAL A C 1
ATOM 777 O O . VAL A 1 92 ? 10.484 -5.812 10.023 1 96.75 92 VAL A O 1
ATOM 780 N N . THR A 1 93 ? 11.141 -7.621 11.18 1 97.06 93 THR A N 1
ATOM 781 C CA . THR A 1 93 ? 12.047 -6.844 12.016 1 97.06 93 THR A CA 1
ATOM 782 C C . THR A 1 93 ? 13.102 -6.145 11.164 1 97.06 93 THR A C 1
ATOM 784 O O . THR A 1 93 ? 13.367 -4.957 11.352 1 97.06 93 THR A O 1
ATOM 787 N N . GLY A 1 94 ? 13.672 -6.867 10.273 1 97.81 94 GLY A N 1
ATOM 788 C CA . GLY A 1 94 ? 14.656 -6.266 9.391 1 97.81 94 GLY A CA 1
ATOM 789 C C . GLY A 1 94 ? 14.086 -5.168 8.516 1 97.81 94 GLY A C 1
ATOM 790 O O . GLY A 1 94 ? 14.734 -4.145 8.297 1 97.81 94 GLY A O 1
ATOM 791 N N . CYS A 1 95 ? 12.891 -5.402 8 1 97.38 95 CYS A N 1
ATOM 792 C CA . CYS A 1 95 ? 12.227 -4.41 7.16 1 97.38 95 CYS A CA 1
ATOM 793 C C . CYS A 1 95 ? 11.953 -3.135 7.945 1 97.38 95 CYS A C 1
ATOM 795 O O . CYS A 1 95 ? 12.164 -2.031 7.438 1 97.38 95 CYS A O 1
ATOM 797 N N . VAL A 1 96 ? 11.539 -3.297 9.188 1 96.81 96 VAL A N 1
ATOM 798 C CA . VAL A 1 96 ? 11.188 -2.148 10.016 1 96.81 96 VAL A CA 1
ATOM 799 C C . VAL A 1 96 ? 12.445 -1.338 10.328 1 96.81 96 VAL A C 1
ATOM 801 O O . VAL A 1 96 ? 12.43 -0.107 10.25 1 96.81 96 VAL A O 1
ATOM 804 N N . ILE A 1 97 ? 13.5 -1.996 10.695 1 97.19 97 ILE A N 1
ATOM 805 C CA . ILE A 1 97 ? 14.758 -1.326 11 1 97.19 97 ILE A CA 1
ATOM 806 C C . ILE A 1 97 ? 15.242 -0.559 9.773 1 97.19 97 ILE A C 1
ATOM 808 O O . ILE A 1 97 ? 15.648 0.602 9.883 1 97.19 97 ILE A O 1
ATOM 812 N N . SER A 1 98 ? 15.164 -1.188 8.664 1 96.12 98 SER A N 1
ATOM 813 C CA . SER A 1 98 ? 15.594 -0.546 7.426 1 96.12 98 SER A CA 1
ATOM 814 C C . SER A 1 98 ? 14.695 0.641 7.078 1 96.12 98 SER A C 1
ATOM 816 O O . SER A 1 98 ? 15.188 1.684 6.637 1 96.12 98 SER A O 1
ATOM 818 N N . ALA A 1 99 ? 13.43 0.455 7.277 1 96.69 99 ALA A N 1
ATOM 819 C CA . ALA A 1 99 ? 12.469 1.507 6.973 1 96.69 99 ALA A CA 1
ATOM 820 C C . ALA A 1 99 ? 12.734 2.758 7.805 1 96.69 99 ALA A C 1
ATOM 822 O O . ALA A 1 99 ? 12.727 3.873 7.281 1 96.69 99 ALA A O 1
ATOM 823 N N . VAL A 1 100 ? 12.977 2.549 9.047 1 96.44 100 VAL A N 1
ATOM 824 C CA . VAL A 1 100 ? 13.172 3.68 9.945 1 96.44 100 VAL A CA 1
ATOM 825 C C . VAL A 1 100 ? 14.547 4.301 9.711 1 96.44 100 VAL A C 1
ATOM 827 O O . VAL A 1 100 ? 14.672 5.52 9.578 1 96.44 100 VAL A O 1
ATOM 830 N N . PHE A 1 101 ? 15.484 3.484 9.586 1 94.94 101 PHE A N 1
ATOM 831 C CA . PHE A 1 101 ? 16.859 3.971 9.562 1 94.94 101 PHE A CA 1
ATOM 832 C C . PHE A 1 101 ? 17.172 4.645 8.234 1 94.94 101 PHE A C 1
ATOM 834 O O . PHE A 1 101 ? 17.594 5.801 8.203 1 94.94 101 PHE A O 1
ATOM 841 N N . PHE A 1 102 ? 16.969 3.982 7.141 1 93.31 102 PHE A N 1
ATOM 842 C CA . PHE A 1 102 ? 17.406 4.496 5.852 1 93.31 102 PHE A CA 1
ATOM 843 C C . PHE A 1 102 ? 16.516 5.629 5.379 1 93.31 102 PHE A C 1
ATOM 845 O O . PHE A 1 102 ? 16.984 6.66 4.906 1 93.31 102 PHE A O 1
ATOM 852 N N . ASN A 1 103 ? 15.227 5.438 5.473 1 94.81 103 ASN A N 1
ATOM 853 C CA . ASN A 1 103 ? 14.328 6.512 5.07 1 94.81 103 ASN A CA 1
ATOM 854 C C . ASN A 1 103 ? 14.438 7.715 6.004 1 94.81 103 ASN A C 1
ATOM 856 O O . ASN A 1 103 ? 14.367 8.859 5.555 1 94.81 103 ASN A O 1
ATOM 860 N N . GLY A 1 104 ? 14.586 7.43 7.301 1 95.75 104 GLY A N 1
ATOM 861 C CA . GLY A 1 104 ? 14.805 8.508 8.25 1 95.75 104 GLY A CA 1
ATOM 862 C C . GLY A 1 104 ? 16.062 9.305 7.973 1 95.75 104 GLY A C 1
ATOM 863 O O . GLY A 1 104 ? 16.062 10.531 8.062 1 95.75 104 GLY A O 1
ATOM 864 N N . LEU A 1 105 ? 17.094 8.609 7.695 1 94.12 105 LEU A N 1
ATOM 865 C CA . LEU A 1 105 ? 18.375 9.266 7.418 1 94.12 105 LEU A CA 1
ATOM 866 C C . LEU A 1 105 ? 18.266 10.156 6.18 1 94.12 105 LEU A C 1
ATOM 868 O O . LEU A 1 105 ? 18.797 11.273 6.164 1 94.12 105 LEU A O 1
ATOM 872 N N . LEU A 1 106 ? 17.656 9.617 5.156 1 93 106 LEU A N 1
ATOM 873 C CA . LEU A 1 106 ? 17.469 10.422 3.951 1 93 106 LEU A CA 1
ATOM 874 C C . LEU A 1 106 ? 16.609 11.648 4.238 1 93 106 LEU A C 1
ATOM 876 O O . LEU A 1 106 ? 16.906 12.742 3.766 1 93 106 LEU A O 1
ATOM 880 N N . ALA A 1 107 ? 15.578 11.43 4.965 1 94.81 107 ALA A N 1
ATOM 881 C CA . ALA A 1 107 ? 14.711 12.547 5.348 1 94.81 107 ALA A CA 1
ATOM 882 C C . ALA A 1 107 ? 15.484 13.586 6.152 1 94.81 107 ALA A C 1
ATOM 884 O O . ALA A 1 107 ? 15.273 14.789 5.988 1 94.81 107 ALA A O 1
ATOM 885 N N . TYR A 1 108 ? 16.328 13.117 7.016 1 94.75 108 TYR A N 1
ATOM 886 C CA . TYR A 1 108 ? 17.172 14.008 7.801 1 94.75 108 TYR A CA 1
ATOM 887 C C . TYR A 1 108 ? 18.062 14.859 6.898 1 94.75 108 TYR A C 1
ATOM 889 O O . TYR A 1 108 ? 18.203 16.062 7.105 1 94.75 108 TYR A O 1
ATOM 897 N N . ALA A 1 109 ? 18.641 14.227 5.969 1 92.31 109 ALA A N 1
ATOM 898 C CA . ALA A 1 109 ? 19.484 14.938 5.016 1 92.31 109 ALA A CA 1
ATOM 899 C C . ALA A 1 109 ? 18.688 15.992 4.254 1 92.31 109 ALA A C 1
ATOM 901 O O . ALA A 1 109 ? 19.172 17.109 4.055 1 92.31 109 ALA A O 1
ATOM 902 N N . LEU A 1 110 ? 17.531 15.672 3.932 1 92.12 110 LEU A N 1
ATOM 903 C CA . LEU A 1 110 ? 16.719 16.547 3.086 1 92.12 110 LEU A CA 1
ATOM 904 C C . LEU A 1 110 ? 16.094 17.672 3.906 1 92.12 110 LEU A C 1
ATOM 906 O O . LEU A 1 110 ? 15.805 18.734 3.375 1 92.12 110 LEU A O 1
ATOM 910 N N . SER A 1 111 ? 15.883 17.438 5.16 1 92.44 111 SER A N 1
ATOM 911 C CA . SER A 1 111 ? 15.188 18.406 6.012 1 92.44 111 SER A CA 1
ATOM 912 C C . SER A 1 111 ? 16.172 19.297 6.754 1 92.44 111 SER A C 1
ATOM 914 O O . SER A 1 111 ? 15.977 20.5 6.852 1 92.44 111 SER A O 1
ATOM 916 N N . LYS A 1 112 ? 17.234 18.703 7.25 1 91.12 112 LYS A N 1
ATOM 917 C CA . LYS A 1 112 ? 18.062 19.422 8.211 1 91.12 112 LYS A CA 1
ATOM 918 C C . LYS A 1 112 ? 19.406 19.781 7.605 1 91.12 112 LYS A C 1
ATOM 920 O O . LYS A 1 112 ? 20 20.812 7.953 1 91.12 112 LYS A O 1
ATOM 925 N N . VAL A 1 113 ? 19.969 19.047 6.789 1 87.81 113 VAL A N 1
ATOM 926 C CA . VAL A 1 113 ? 21.281 19.312 6.211 1 87.81 113 VAL A CA 1
ATOM 927 C C . VAL A 1 113 ? 21.125 20.031 4.875 1 87.81 113 VAL A C 1
ATOM 929 O O . VAL A 1 113 ? 21.781 21.047 4.629 1 87.81 113 VAL A O 1
ATOM 932 N N . ARG A 1 114 ? 20.234 19.516 4.027 1 85.94 114 ARG A N 1
ATOM 933 C CA . ARG A 1 114 ? 19.906 20.094 2.727 1 85.94 114 ARG A CA 1
ATOM 934 C C . ARG A 1 114 ? 21.156 20.297 1.891 1 85.94 114 ARG A C 1
ATOM 936 O O . ARG A 1 114 ? 21.469 21.438 1.496 1 85.94 114 ARG A O 1
ATOM 943 N N . PRO A 1 115 ? 21.812 19.156 1.6 1 82.25 115 PRO A N 1
ATOM 944 C CA . PRO A 1 115 ? 23.016 19.297 0.763 1 82.25 115 PRO A CA 1
ATOM 945 C C . PRO A 1 115 ? 22.688 19.844 -0.629 1 82.25 115 PRO A C 1
ATOM 947 O O . PRO A 1 115 ? 21.516 20.016 -0.976 1 82.25 115 PRO A O 1
ATOM 950 N N . ARG A 1 116 ? 23.812 20.125 -1.374 1 80.81 116 ARG A N 1
ATOM 951 C CA . ARG A 1 116 ? 23.609 20.594 -2.744 1 80.81 116 ARG A CA 1
ATOM 952 C C . ARG A 1 116 ? 22.891 19.547 -3.576 1 80.81 116 ARG A C 1
ATOM 954 O O . ARG A 1 116 ? 23.25 18.359 -3.561 1 80.81 116 ARG A O 1
ATOM 961 N N . GLY A 1 117 ? 21.797 19.891 -4.164 1 82.31 117 GLY A N 1
ATOM 962 C CA . GLY A 1 117 ? 21.031 18.969 -4.969 1 82.31 117 GLY A CA 1
ATOM 963 C C . GLY A 1 117 ? 19.859 18.344 -4.215 1 82.31 117 GLY A C 1
ATOM 964 O O . GLY A 1 117 ? 19.172 17.469 -4.738 1 82.31 117 GLY A O 1
ATOM 965 N N . ALA A 1 118 ? 19.734 18.781 -2.98 1 84.81 118 ALA A N 1
ATOM 966 C CA . ALA A 1 118 ? 18.672 18.25 -2.139 1 84.81 118 ALA A CA 1
ATOM 967 C C . ALA A 1 118 ? 17.297 18.422 -2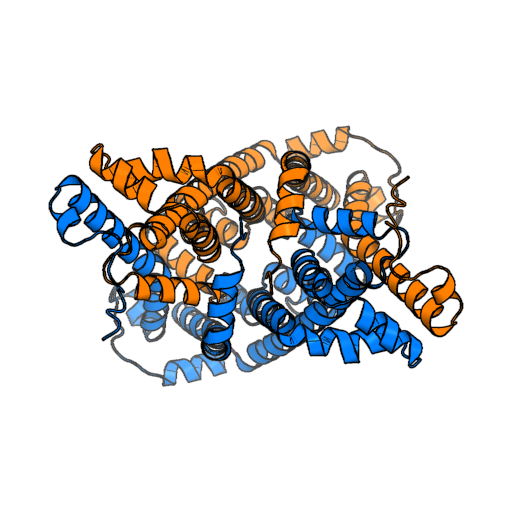.799 1 84.81 118 ALA A C 1
ATOM 969 O O . ALA A 1 118 ? 16.438 17.547 -2.707 1 84.81 118 ALA A O 1
ATOM 970 N N . LYS A 1 119 ? 17.219 19.5 -3.496 1 85.31 119 LYS A N 1
ATOM 971 C CA . LYS A 1 119 ? 15.945 19.766 -4.168 1 85.31 119 LYS A CA 1
ATOM 972 C C . LYS A 1 119 ? 15.688 18.734 -5.273 1 85.31 119 LYS A C 1
ATOM 974 O O . LYS A 1 119 ? 14.562 18.281 -5.457 1 85.31 119 LYS A O 1
ATOM 979 N N . LEU A 1 120 ? 16.703 18.406 -5.918 1 84.06 120 LEU A N 1
ATOM 980 C CA . LEU A 1 120 ? 16.578 17.406 -6.973 1 84.06 120 LEU A CA 1
ATOM 981 C C . LEU A 1 120 ? 16.266 16.031 -6.383 1 84.06 120 LEU A C 1
ATOM 983 O O . LEU A 1 120 ? 15.422 15.312 -6.918 1 84.06 120 LEU A O 1
ATOM 987 N N . VAL A 1 121 ? 16.938 15.734 -5.355 1 86.12 121 VAL A N 1
ATOM 988 C CA . VAL A 1 121 ? 16.719 14.445 -4.719 1 86.12 121 VAL A CA 1
ATOM 989 C C . VAL A 1 121 ? 15.289 14.352 -4.199 1 86.12 121 VAL A C 1
ATOM 991 O O . VAL A 1 121 ? 14.617 13.336 -4.383 1 86.12 121 VAL A O 1
ATOM 994 N N . PHE A 1 122 ? 14.859 15.43 -3.633 1 86.25 122 PHE A N 1
ATOM 995 C CA . PHE A 1 122 ? 13.5 15.438 -3.111 1 86.25 122 PHE A CA 1
ATOM 996 C C . PHE A 1 122 ? 12.484 15.32 -4.246 1 86.25 122 PHE A C 1
ATOM 998 O O . PHE A 1 122 ? 11.477 14.617 -4.113 1 86.25 122 PHE A O 1
ATOM 1005 N N . SER A 1 123 ? 12.781 15.961 -5.297 1 83 123 SER A N 1
ATOM 1006 C CA . SER A 1 123 ? 11.906 15.852 -6.461 1 83 123 SER A CA 1
ATOM 1007 C C . SER A 1 123 ? 11.844 14.414 -6.977 1 83 123 SER A C 1
ATOM 1009 O O . SER A 1 123 ? 10.781 13.93 -7.359 1 83 123 SER A O 1
ATOM 1011 N N . LEU A 1 124 ? 12.953 13.766 -6.926 1 82.94 124 LEU A N 1
ATOM 1012 C CA . LEU A 1 124 ? 13.016 12.383 -7.383 1 82.94 124 LEU A CA 1
ATOM 1013 C C . LEU A 1 124 ? 12.266 11.461 -6.426 1 82.94 124 LEU A C 1
ATOM 1015 O O . LEU A 1 124 ? 11.648 10.484 -6.855 1 82.94 124 LEU A O 1
ATOM 1019 N N . VAL A 1 125 ? 12.352 11.781 -5.191 1 84.88 125 VAL A N 1
ATOM 1020 C CA . VAL A 1 125 ? 11.602 11.031 -4.195 1 84.88 125 VAL A CA 1
ATOM 1021 C C . VAL A 1 125 ? 10.102 11.18 -4.453 1 84.88 125 VAL A C 1
ATOM 1023 O O . VAL A 1 125 ? 9.359 10.195 -4.422 1 84.88 125 VAL A O 1
ATOM 1026 N N . LEU A 1 126 ? 9.695 12.32 -4.77 1 79.81 126 LEU A N 1
ATOM 1027 C CA . LEU A 1 126 ? 8.289 12.578 -5.055 1 79.81 126 LEU A CA 1
ATOM 1028 C C . LEU A 1 126 ? 7.84 11.836 -6.305 1 79.81 126 LEU A C 1
ATOM 1030 O O . LEU A 1 126 ? 6.738 11.281 -6.34 1 79.81 126 LEU A O 1
ATOM 1034 N N . TRP A 1 127 ? 8.766 11.742 -7.219 1 76.69 127 TRP A N 1
ATOM 1035 C CA . TRP A 1 127 ? 8.469 11.031 -8.461 1 76.69 127 TRP A CA 1
ATOM 1036 C C . TRP A 1 127 ? 8.305 9.539 -8.203 1 76.69 127 TRP A C 1
ATOM 1038 O O . TRP A 1 127 ? 7.48 8.875 -8.836 1 76.69 127 TRP A O 1
ATOM 1048 N N . SER A 1 128 ? 9.031 9.07 -7.312 1 78.38 128 SER A N 1
ATOM 1049 C CA . SER A 1 128 ? 9.031 7.637 -7.051 1 78.38 128 SER A CA 1
ATOM 1050 C C . SER A 1 128 ? 7.734 7.195 -6.383 1 78.38 128 SER A C 1
ATOM 1052 O O . SER A 1 128 ? 7.402 6.008 -6.379 1 78.38 128 SER A O 1
ATOM 1054 N N . LEU A 1 129 ? 6.98 8.109 -5.812 1 74.25 129 LEU A N 1
ATOM 1055 C CA . LEU A 1 129 ? 5.699 7.809 -5.184 1 74.25 129 LEU A CA 1
ATOM 1056 C C . LEU A 1 129 ? 4.703 7.273 -6.207 1 74.25 129 LEU A C 1
ATOM 1058 O O . LEU A 1 129 ? 3.803 6.504 -5.859 1 74.25 129 LEU A O 1
ATOM 1062 N N . LEU A 1 130 ? 4.953 7.609 -7.441 1 70.19 130 LEU A N 1
ATOM 1063 C CA . LEU A 1 130 ? 3.967 7.281 -8.461 1 70.19 130 LEU A CA 1
ATOM 1064 C C . LEU A 1 130 ? 4.363 6.012 -9.211 1 70.19 130 LEU A C 1
ATOM 1066 O O . LEU A 1 130 ? 3.59 5.496 -10.023 1 70.19 130 LEU A O 1
ATOM 1070 N N . ILE A 1 131 ? 5.57 5.602 -8.961 1 72.69 131 ILE A N 1
ATOM 1071 C CA . ILE A 1 131 ? 5.98 4.359 -9.617 1 72.69 131 ILE A CA 1
ATOM 1072 C C . ILE A 1 131 ? 5.223 3.182 -9 1 72.69 131 ILE A C 1
ATOM 1074 O O . ILE A 1 131 ? 5.277 2.963 -7.793 1 72.69 131 ILE A O 1
ATOM 1078 N N . PRO A 1 132 ? 4.469 2.471 -9.82 1 74.75 132 PRO A N 1
ATOM 1079 C CA . PRO A 1 132 ? 3.779 1.285 -9.312 1 74.75 132 PRO A CA 1
ATOM 1080 C C . PRO A 1 132 ? 4.738 0.259 -8.711 1 74.75 132 PRO A C 1
ATOM 1082 O O . PRO A 1 132 ? 5.715 -0.13 -9.352 1 74.75 132 PRO A O 1
ATOM 1085 N N . PRO A 1 133 ? 4.477 -0.162 -7.586 1 74.25 133 PRO A N 1
ATOM 1086 C CA . PRO A 1 133 ? 5.406 -1.07 -6.91 1 74.25 133 PRO A CA 1
ATOM 1087 C C . PRO A 1 133 ? 5.574 -2.396 -7.645 1 74.25 133 PRO A C 1
ATOM 1089 O O . PRO A 1 133 ? 6.672 -2.959 -7.664 1 74.25 133 PRO A O 1
ATOM 1092 N N . THR A 1 134 ? 4.559 -2.877 -8.227 1 78.19 134 THR A N 1
ATOM 1093 C CA . THR A 1 134 ? 4.629 -4.18 -8.883 1 78.19 134 THR A CA 1
ATOM 1094 C C . THR A 1 134 ? 5.52 -4.113 -10.125 1 78.19 134 THR A C 1
ATOM 1096 O O . THR A 1 134 ? 6.211 -5.082 -10.445 1 78.19 134 THR A O 1
ATOM 1099 N N . THR A 1 135 ? 5.555 -2.957 -10.766 1 73.38 135 THR A N 1
ATOM 1100 C CA . THR A 1 135 ? 6.344 -2.805 -11.977 1 73.38 135 THR A CA 1
ATOM 1101 C C . THR A 1 135 ? 7.836 -2.854 -11.664 1 73.38 135 THR A C 1
ATOM 1103 O O . THR A 1 135 ? 8.641 -3.295 -12.492 1 73.38 135 THR A O 1
ATOM 1106 N N . SER A 1 136 ? 8.109 -2.471 -10.5 1 76.62 136 SER A N 1
ATOM 1107 C CA . SER A 1 136 ? 9.523 -2.385 -10.133 1 76.62 136 SER A CA 1
ATOM 1108 C C . SER A 1 136 ? 10.031 -3.707 -9.562 1 76.62 136 SER A C 1
ATOM 1110 O O . SER A 1 136 ? 11.234 -3.93 -9.477 1 76.62 136 SER A O 1
ATOM 1112 N N . ILE A 1 137 ? 9.133 -4.535 -9.258 1 81.75 137 ILE A N 1
ATOM 1113 C CA . ILE A 1 137 ? 9.516 -5.746 -8.547 1 81.75 137 ILE A CA 1
ATOM 1114 C C . ILE A 1 137 ? 10.273 -6.68 -9.492 1 81.75 137 ILE A C 1
ATOM 1116 O O . ILE A 1 137 ? 11.266 -7.305 -9.094 1 81.75 137 ILE A O 1
ATOM 1120 N N . VAL A 1 138 ? 9.891 -6.746 -10.766 1 76 138 VAL A N 1
ATOM 1121 C CA . VAL A 1 138 ? 10.5 -7.703 -11.68 1 76 138 VAL A CA 1
ATOM 1122 C C . VAL A 1 138 ? 11.938 -7.293 -11.977 1 76 138 VAL A C 1
ATOM 1124 O O . VAL A 1 138 ? 12.859 -8.094 -11.82 1 76 138 VAL A O 1
ATOM 1127 N N . PRO A 1 139 ? 12.109 -6.062 -12.367 1 75.38 139 PRO A N 1
ATOM 1128 C CA . PRO A 1 139 ? 13.5 -5.652 -12.562 1 75.38 139 PRO A CA 1
ATOM 1129 C C . PRO A 1 139 ? 14.328 -5.766 -11.281 1 75.38 139 PRO A C 1
ATOM 1131 O O . PRO A 1 139 ? 15.508 -6.117 -11.336 1 75.38 139 PRO A O 1
ATOM 1134 N N . LEU A 1 140 ? 13.727 -5.477 -10.227 1 81.31 140 LEU A N 1
ATOM 1135 C CA . LEU A 1 140 ? 14.422 -5.621 -8.953 1 81.31 140 LEU A CA 1
ATOM 1136 C C . LEU A 1 140 ? 14.82 -7.074 -8.711 1 81.31 140 LEU A C 1
ATOM 1138 O O . LEU A 1 140 ? 15.938 -7.348 -8.258 1 81.31 140 LEU A O 1
ATOM 1142 N N . PHE A 1 141 ? 13.984 -7.961 -9.023 1 86.06 141 PHE A N 1
ATOM 1143 C CA . PHE A 1 141 ? 14.266 -9.375 -8.828 1 86.06 141 PHE A CA 1
ATOM 1144 C C . PHE A 1 141 ? 15.398 -9.836 -9.742 1 86.06 141 PHE A C 1
ATOM 1146 O O . PHE A 1 141 ? 16.25 -10.617 -9.328 1 86.06 141 PHE A O 1
ATOM 1153 N N . MET A 1 142 ? 15.305 -9.352 -10.922 1 77.38 142 MET A N 1
ATOM 1154 C CA . MET A 1 142 ? 16.359 -9.711 -11.859 1 77.38 142 MET A CA 1
ATOM 1155 C C . MET A 1 142 ? 17.719 -9.25 -11.344 1 77.38 142 MET A C 1
ATOM 1157 O O . MET A 1 142 ? 18.719 -9.969 -11.469 1 77.38 142 MET A O 1
ATOM 1161 N N . ASN A 1 143 ? 17.719 -8.086 -10.789 1 77.88 143 ASN A N 1
ATOM 1162 C CA . ASN A 1 143 ? 18.969 -7.578 -10.203 1 77.88 143 ASN A CA 1
ATOM 1163 C C . ASN A 1 143 ? 19.391 -8.391 -8.984 1 77.88 143 ASN A C 1
ATOM 1165 O O . ASN A 1 143 ? 20.578 -8.625 -8.773 1 77.88 143 ASN A O 1
ATOM 1169 N N . ILE A 1 144 ? 18.453 -8.789 -8.219 1 87.88 144 ILE A N 1
ATOM 1170 C CA . ILE A 1 144 ? 18.719 -9.594 -7.035 1 87.88 144 ILE A CA 1
ATOM 1171 C C . ILE A 1 144 ? 19.328 -10.93 -7.445 1 87.88 144 ILE A C 1
ATOM 1173 O O . ILE A 1 144 ? 20.266 -11.414 -6.805 1 87.88 144 ILE A O 1
ATOM 1177 N N . VAL A 1 145 ? 18.766 -11.492 -8.5 1 86.25 145 VAL A N 1
ATOM 1178 C CA . VAL A 1 145 ? 19.281 -12.75 -9.023 1 86.25 145 VAL A CA 1
ATOM 1179 C C . VAL A 1 145 ? 20.719 -12.562 -9.492 1 86.25 145 VAL A C 1
ATOM 1181 O O . VAL A 1 145 ? 21.594 -13.375 -9.18 1 86.25 145 VAL A O 1
ATOM 1184 N N . ARG A 1 146 ? 20.969 -11.477 -10.172 1 80 146 ARG A N 1
ATOM 1185 C CA . ARG A 1 146 ? 22.281 -11.195 -10.719 1 80 146 ARG A CA 1
ATOM 1186 C C . ARG A 1 146 ? 23.297 -10.992 -9.594 1 80 146 ARG A C 1
ATOM 1188 O O . ARG A 1 146 ? 24.469 -11.359 -9.734 1 80 146 ARG A O 1
ATOM 1195 N N . LEU A 1 147 ? 22.875 -10.453 -8.5 1 87 147 LEU A N 1
ATOM 1196 C CA . LEU A 1 147 ? 23.766 -10.188 -7.379 1 87 147 LEU A CA 1
ATOM 1197 C C . LEU A 1 147 ? 23.906 -11.422 -6.492 1 87 147 LEU A C 1
ATOM 1199 O O . LEU A 1 147 ? 24.703 -11.422 -5.547 1 87 147 LEU A O 1
ATOM 1203 N N . GLY A 1 148 ? 23.141 -12.422 -6.766 1 91.38 148 GLY A N 1
ATOM 1204 C CA . GLY A 1 148 ? 23.219 -13.664 -6.016 1 91.38 148 GLY A CA 1
ATOM 1205 C C . GLY A 1 148 ? 22.594 -13.57 -4.637 1 91.38 148 GLY A C 1
ATOM 1206 O O . GLY A 1 148 ? 23.031 -14.25 -3.705 1 91.38 148 GLY A O 1
ATOM 1207 N N . MET A 1 149 ? 21.641 -12.758 -4.504 1 93.69 149 MET A N 1
ATOM 1208 C CA . MET A 1 149 ? 21.078 -12.531 -3.182 1 93.69 149 MET A CA 1
ATOM 1209 C C . MET A 1 149 ? 19.734 -13.25 -3.035 1 93.69 149 MET A C 1
ATOM 1211 O O . MET A 1 149 ? 19.016 -13.039 -2.059 1 93.69 149 MET A O 1
ATOM 1215 N N . VAL A 1 150 ? 19.469 -14.133 -3.92 1 93.94 150 VAL A N 1
ATOM 1216 C CA . VAL A 1 150 ? 18.25 -14.922 -3.826 1 93.94 150 VAL A CA 1
ATOM 1217 C C . VAL A 1 150 ? 18.344 -15.898 -2.65 1 93.94 150 VAL A C 1
ATOM 1219 O O . VAL A 1 150 ? 19.422 -16.438 -2.373 1 93.94 150 VAL A O 1
ATOM 1222 N N . GLY A 1 151 ? 17.312 -15.992 -1.946 1 96.5 151 GLY A N 1
ATOM 1223 C CA . GLY A 1 151 ? 17.281 -16.922 -0.83 1 96.5 151 GLY A CA 1
ATOM 1224 C C . GLY A 1 151 ? 17.719 -16.297 0.482 1 96.5 151 GLY A C 1
ATOM 1225 O O . GLY A 1 151 ? 18.016 -17 1.444 1 96.5 151 GLY A O 1
ATOM 1226 N N . THR A 1 152 ? 17.781 -14.969 0.443 1 96.25 152 THR A N 1
ATOM 1227 C CA . THR A 1 152 ? 18.141 -14.266 1.667 1 96.25 152 THR A CA 1
ATOM 1228 C C . THR A 1 152 ? 17.125 -13.18 1.984 1 96.25 152 THR A C 1
ATOM 1230 O O . THR A 1 152 ? 16.344 -12.781 1.116 1 96.25 152 THR A O 1
ATOM 1233 N N . PHE A 1 153 ? 17.219 -12.734 3.262 1 97.12 153 PHE A N 1
ATOM 1234 C CA . PHE A 1 153 ? 16.281 -11.695 3.682 1 97.12 153 PHE A CA 1
ATOM 1235 C C . PHE A 1 153 ? 16.797 -10.32 3.27 1 97.12 153 PHE A C 1
ATOM 1237 O O . PHE A 1 153 ? 16.047 -9.344 3.303 1 97.12 153 PHE A O 1
ATOM 1244 N N . PHE A 1 154 ? 17.953 -10.164 2.799 1 95.38 154 PHE A N 1
ATOM 1245 C CA . PHE A 1 154 ? 18.594 -8.875 2.621 1 95.38 154 PHE A CA 1
ATOM 1246 C C . PHE A 1 154 ? 17.859 -8.023 1.599 1 95.38 154 PHE A C 1
ATOM 1248 O O . PHE A 1 154 ? 17.531 -6.863 1.861 1 95.38 154 PHE A O 1
ATOM 1255 N N . PRO A 1 155 ? 17.578 -8.609 0.456 1 93.62 155 PRO A N 1
ATOM 1256 C CA . PRO A 1 155 ? 16.875 -7.777 -0.525 1 93.62 155 PRO A CA 1
ATOM 1257 C C . PRO A 1 155 ? 15.516 -7.297 -0.023 1 93.62 155 PRO A C 1
ATOM 1259 O O . PRO A 1 155 ? 15.078 -6.199 -0.372 1 93.62 155 PRO A O 1
ATOM 1262 N N . ILE A 1 156 ? 14.867 -8.094 0.771 1 95.12 156 ILE A N 1
ATOM 1263 C CA . ILE A 1 156 ? 13.562 -7.742 1.317 1 95.12 156 ILE A CA 1
ATOM 1264 C C . ILE A 1 156 ? 13.719 -6.621 2.344 1 95.12 156 ILE A C 1
ATOM 1266 O O . ILE A 1 156 ? 12.961 -5.648 2.328 1 95.12 156 ILE A O 1
ATOM 1270 N N . TRP A 1 157 ? 14.734 -6.707 3.15 1 96 157 TRP A N 1
ATOM 1271 C CA . TRP A 1 157 ? 15 -5.668 4.141 1 96 157 TRP A CA 1
ATOM 1272 C C . TRP A 1 157 ? 15.281 -4.332 3.461 1 96 157 TRP A C 1
ATOM 1274 O O . TRP A 1 157 ? 14.688 -3.312 3.818 1 96 157 TRP A O 1
ATOM 1284 N N . PHE A 1 158 ? 16.031 -4.363 2.465 1 90.56 158 PHE A N 1
ATOM 1285 C CA . PHE A 1 158 ? 16.5 -3.139 1.836 1 90.56 158 PHE A CA 1
ATOM 1286 C C . PHE A 1 158 ? 15.398 -2.496 1.004 1 90.56 158 PHE A C 1
ATOM 1288 O O . PHE A 1 158 ? 15.375 -1.276 0.823 1 90.56 158 PHE A O 1
ATOM 1295 N N . SER A 1 159 ? 14.539 -3.336 0.527 1 89.31 159 SER A N 1
ATOM 1296 C CA . SER A 1 159 ? 13.43 -2.793 -0.249 1 89.31 159 SER A CA 1
ATOM 1297 C C . SER A 1 159 ? 12.562 -1.861 0.596 1 89.31 159 SER A C 1
ATOM 1299 O O . SER A 1 159 ? 11.961 -0.922 0.074 1 89.31 159 SER A O 1
ATOM 1301 N N . PHE A 1 160 ? 12.531 -2.045 1.89 1 91.75 160 PHE A N 1
ATOM 1302 C CA . PHE A 1 160 ? 11.758 -1.196 2.789 1 91.75 160 PHE A CA 1
ATOM 1303 C C . PHE A 1 160 ? 12.555 0.044 3.18 1 91.75 160 PHE A C 1
ATOM 1305 O O . PHE A 1 160 ? 12 0.996 3.73 1 91.75 160 PHE A O 1
ATOM 1312 N N . GLY A 1 161 ? 13.82 0.052 2.893 1 89.38 161 GLY A N 1
ATOM 1313 C CA . GLY A 1 161 ? 14.688 1.177 3.221 1 89.38 161 GLY A CA 1
ATOM 1314 C C . GLY A 1 161 ? 14.648 2.279 2.18 1 89.38 161 GLY A C 1
ATOM 1315 O O . GLY A 1 161 ? 15.258 3.336 2.365 1 89.38 161 GLY A O 1
ATOM 1316 N N . ALA A 1 162 ? 13.984 1.971 1.126 1 86.75 162 ALA A N 1
ATOM 1317 C CA . ALA A 1 162 ? 13.836 2.955 0.056 1 86.75 162 ALA A CA 1
ATOM 1318 C C . ALA A 1 162 ? 12.367 3.176 -0.294 1 86.75 162 ALA A C 1
ATOM 1320 O O . ALA A 1 162 ? 11.906 2.754 -1.357 1 86.75 162 ALA A O 1
ATOM 1321 N N . ASN A 1 163 ? 11.688 3.797 0.512 1 88.19 163 ASN A N 1
ATOM 1322 C CA . ASN A 1 163 ? 10.266 4.062 0.355 1 88.19 163 ASN A CA 1
ATOM 1323 C C . ASN A 1 163 ? 9.961 5.559 0.42 1 88.19 163 ASN A C 1
ATOM 1325 O O . ASN A 1 163 ? 10.125 6.184 1.468 1 88.19 163 ASN A O 1
ATOM 1329 N N . ALA A 1 164 ? 9.469 6.082 -0.669 1 86.69 164 ALA A N 1
ATOM 1330 C CA . ALA A 1 164 ? 9.234 7.516 -0.8 1 86.69 164 ALA A CA 1
ATOM 1331 C C . ALA A 1 164 ? 8.211 8 0.224 1 86.69 164 ALA A C 1
ATOM 1333 O O . ALA A 1 164 ? 8.359 9.086 0.789 1 86.69 164 ALA A O 1
ATOM 1334 N N . PHE A 1 165 ? 7.285 7.215 0.46 1 85.75 165 PHE A N 1
ATOM 1335 C CA . PHE A 1 165 ? 6.242 7.594 1.406 1 85.75 165 PHE A CA 1
ATOM 1336 C C . PHE A 1 165 ? 6.82 7.789 2.803 1 85.75 165 PHE A C 1
ATOM 1338 O O . PHE A 1 165 ? 6.504 8.766 3.48 1 85.75 165 PHE A O 1
ATOM 1345 N N . TYR A 1 166 ? 7.648 6.887 3.217 1 91.81 166 TYR A N 1
ATOM 1346 C CA . TYR A 1 166 ? 8.266 6.988 4.535 1 91.81 166 TYR A CA 1
ATOM 1347 C C . TYR A 1 166 ? 9.188 8.203 4.609 1 91.81 166 TYR A C 1
ATOM 1349 O O . TYR A 1 166 ? 9.242 8.883 5.633 1 91.81 166 TYR A O 1
ATOM 1357 N N . VAL A 1 167 ? 9.859 8.461 3.543 1 92.56 167 VAL A N 1
ATOM 1358 C CA . VAL A 1 167 ? 10.766 9.602 3.514 1 92.56 167 VAL A CA 1
ATOM 1359 C C . VAL A 1 167 ? 9.977 10.898 3.699 1 92.56 167 VAL A C 1
ATOM 1361 O O . VAL A 1 167 ? 10.367 11.758 4.488 1 92.56 167 VAL A O 1
ATOM 1364 N N . ILE A 1 168 ? 8.945 10.977 3.043 1 89.06 168 ILE A N 1
ATOM 1365 C CA . ILE A 1 168 ? 8.141 12.188 3.084 1 89.06 168 ILE A CA 1
ATOM 1366 C C . ILE A 1 168 ? 7.539 12.367 4.48 1 89.06 168 ILE A C 1
ATOM 1368 O O . ILE A 1 168 ? 7.527 13.477 5.02 1 89.06 168 ILE A O 1
ATOM 1372 N N . LEU A 1 169 ? 7.02 11.281 5.051 1 88 169 LEU A N 1
ATOM 1373 C CA . LEU A 1 169 ? 6.48 11.352 6.402 1 88 169 LEU A CA 1
ATOM 1374 C C . LEU A 1 169 ? 7.531 11.859 7.383 1 88 169 LEU A C 1
ATOM 1376 O O . LEU A 1 169 ? 7.27 12.773 8.164 1 88 169 LEU A O 1
ATOM 1380 N N . PHE A 1 170 ? 8.695 11.281 7.277 1 93.81 170 PHE A N 1
ATOM 1381 C CA . PHE A 1 170 ? 9.789 11.688 8.164 1 93.81 170 PHE A CA 1
ATOM 1382 C C . PHE A 1 170 ? 10.18 13.141 7.914 1 93.81 170 PHE A C 1
ATOM 1384 O O . PHE A 1 170 ? 10.328 13.914 8.859 1 93.81 170 PHE A O 1
ATOM 1391 N N . LYS A 1 171 ? 10.344 13.438 6.695 1 93.06 171 LYS A N 1
ATOM 1392 C CA . LYS A 1 171 ? 10.797 14.781 6.352 1 93.06 171 LYS A CA 1
ATOM 1393 C C . LYS A 1 171 ? 9.82 15.844 6.871 1 93.06 171 LYS A C 1
ATOM 1395 O O . LYS A 1 171 ? 10.242 16.859 7.434 1 93.06 171 LYS A O 1
ATOM 1400 N N . ASN A 1 172 ? 8.609 15.625 6.641 1 87.62 172 ASN A N 1
ATOM 1401 C CA . ASN A 1 172 ? 7.602 16.578 7.102 1 87.62 172 ASN A CA 1
ATOM 1402 C C . ASN A 1 172 ? 7.66 16.766 8.617 1 87.62 172 ASN A C 1
ATOM 1404 O O . ASN A 1 172 ? 7.527 17.891 9.109 1 87.62 172 ASN A O 1
ATOM 1408 N N . PHE A 1 173 ? 7.824 15.695 9.305 1 91.31 173 PHE A N 1
ATOM 1409 C CA . PHE A 1 173 ? 7.945 15.805 10.75 1 91.31 173 PHE A CA 1
ATOM 1410 C C . PHE A 1 173 ? 9.242 16.484 11.141 1 91.31 173 PHE A C 1
ATOM 1412 O O . PHE A 1 173 ? 9.258 17.359 12.023 1 91.31 173 PHE A O 1
ATOM 1419 N N . PHE A 1 174 ? 10.32 16.156 10.5 1 95 174 PHE A N 1
ATOM 1420 C CA . PHE A 1 174 ? 11.625 16.734 10.797 1 95 174 PHE A CA 1
ATOM 1421 C C . PHE A 1 174 ? 11.625 18.234 10.547 1 95 174 PHE A C 1
ATOM 1423 O O . PHE A 1 174 ? 12.312 19 11.234 1 95 174 PHE A O 1
ATOM 1430 N N . ASP A 1 175 ? 10.859 18.609 9.586 1 92.69 175 ASP A N 1
ATOM 1431 C CA . ASP A 1 175 ? 10.766 20.031 9.258 1 92.69 175 ASP A CA 1
ATOM 1432 C C . ASP A 1 175 ? 10.18 20.828 10.422 1 92.69 175 ASP A C 1
ATOM 1434 O O . ASP A 1 175 ? 10.422 22.031 10.547 1 92.69 175 ASP A O 1
ATOM 1438 N N . THR A 1 176 ? 9.469 20.156 11.281 1 91.56 176 THR A N 1
ATOM 1439 C CA . THR A 1 176 ? 8.852 20.844 12.406 1 91.56 176 THR A CA 1
ATOM 1440 C C . THR A 1 176 ? 9.836 20.984 13.562 1 91.56 176 THR A C 1
ATOM 1442 O O . THR A 1 176 ? 9.602 21.75 14.492 1 91.56 176 THR A O 1
ATOM 1445 N N . ILE A 1 177 ? 10.898 20.281 13.539 1 93.38 177 ILE A N 1
ATOM 1446 C CA . ILE A 1 177 ? 11.93 20.375 14.57 1 93.38 177 ILE A CA 1
ATOM 1447 C C . ILE A 1 177 ? 12.773 21.625 14.328 1 93.38 177 ILE A C 1
ATOM 1449 O O . ILE A 1 177 ? 13.305 21.812 13.234 1 93.38 177 ILE A O 1
ATOM 1453 N N . PRO A 1 178 ? 12.906 22.469 15.289 1 94.56 178 PRO A N 1
ATOM 1454 C CA . PRO A 1 178 ? 13.672 23.703 15.102 1 94.56 178 PRO A CA 1
ATOM 1455 C C . PRO A 1 178 ? 15.117 23.438 14.68 1 94.56 178 PRO A C 1
ATOM 1457 O O . PRO A 1 178 ? 15.781 22.578 15.242 1 94.56 178 PRO A O 1
ATOM 1460 N N . GLN A 1 179 ? 15.57 24.172 13.773 1 91.81 179 GLN A N 1
ATOM 1461 C CA . GLN A 1 179 ? 16.922 24.047 13.25 1 91.81 179 GLN A CA 1
ATOM 1462 C C . GLN A 1 179 ? 17.953 24.406 14.32 1 91.81 179 GLN A C 1
ATOM 1464 O O . GLN A 1 179 ? 19.078 23.906 14.289 1 91.81 179 GLN A O 1
ATOM 1469 N N . SER A 1 180 ? 17.531 25.172 15.25 1 93.19 180 SER A N 1
ATOM 1470 C CA . SER A 1 180 ? 18.406 25.625 16.312 1 93.19 180 SER A CA 1
ATOM 1471 C C . SER A 1 180 ? 18.938 24.438 17.141 1 93.19 180 SER A C 1
ATOM 1473 O O . SER A 1 180 ? 20.062 24.469 17.625 1 93.19 180 SER A O 1
ATOM 1475 N N . LEU A 1 181 ? 18.172 23.422 17.219 1 93.38 181 LEU A N 1
ATOM 1476 C CA . LEU A 1 181 ? 18.594 22.234 17.953 1 93.38 181 LEU A CA 1
ATOM 1477 C C . LEU A 1 181 ? 19.719 21.516 17.234 1 93.38 181 LEU A C 1
ATOM 1479 O O . LEU A 1 181 ? 20.609 20.953 17.859 1 93.38 181 LEU A O 1
ATOM 1483 N N . ILE A 1 182 ? 19.625 21.547 15.969 1 92.19 182 ILE A N 1
ATOM 1484 C CA . ILE A 1 182 ? 20.641 20.906 15.148 1 92.19 182 ILE A CA 1
ATOM 1485 C C . ILE A 1 182 ? 21.938 21.688 15.227 1 92.19 182 ILE A C 1
ATOM 1487 O O . ILE A 1 182 ? 23.016 21.125 15.414 1 92.19 182 ILE A O 1
ATOM 1491 N N . GLU A 1 183 ? 21.828 22.969 15.156 1 89.56 183 GLU A N 1
ATOM 1492 C CA . GLU A 1 183 ? 22.984 23.859 15.227 1 89.56 183 GLU A CA 1
ATOM 1493 C C . GLU A 1 183 ? 23.672 23.766 16.594 1 89.56 183 GLU A C 1
ATOM 1495 O O . GLU A 1 183 ? 24.891 23.766 16.672 1 89.56 183 GLU A O 1
ATOM 1500 N N . ALA A 1 184 ? 22.859 23.688 17.594 1 92.31 184 ALA A N 1
ATOM 1501 C CA . ALA A 1 184 ? 23.406 23.562 18.938 1 92.31 184 ALA A CA 1
ATOM 1502 C C . ALA A 1 184 ? 24.172 22.25 19.109 1 92.31 184 ALA A C 1
ATOM 1504 O O . ALA A 1 184 ? 25.219 22.203 19.734 1 92.31 184 ALA A O 1
ATOM 1505 N N . SER A 1 185 ? 23.672 21.25 18.547 1 91.75 185 SER A N 1
ATOM 1506 C CA . SER A 1 185 ? 24.328 19.953 18.625 1 91.75 185 SER A CA 1
ATOM 1507 C C . SER A 1 185 ? 25.641 19.938 17.859 1 91.75 185 SER A C 1
ATOM 1509 O O . SER A 1 185 ? 26.609 19.297 18.266 1 91.75 185 SER A O 1
ATOM 1511 N N . ARG A 1 186 ? 25.625 20.641 16.734 1 88.19 186 ARG A N 1
ATOM 1512 C CA . ARG A 1 186 ? 26.844 20.781 15.969 1 88.19 186 ARG A CA 1
ATOM 1513 C C . ARG A 1 186 ? 27.922 21.516 16.766 1 88.19 186 ARG A C 1
ATOM 1515 O O . ARG A 1 186 ? 29.094 21.125 16.75 1 88.19 186 ARG A O 1
ATOM 1522 N N . LEU A 1 187 ? 27.469 22.469 17.391 1 88 187 LEU A N 1
ATOM 1523 C CA . LEU A 1 187 ? 28.391 23.25 18.203 1 88 187 LEU A CA 1
ATOM 1524 C C . LEU A 1 187 ? 28.953 22.422 19.359 1 88 187 LEU A C 1
ATOM 1526 O O . LEU A 1 187 ? 30.094 22.625 19.766 1 88 187 LEU A O 1
ATOM 1530 N N . ASP A 1 188 ? 28.203 21.422 19.859 1 90.56 188 ASP A N 1
ATOM 1531 C CA . ASP A 1 188 ? 28.641 20.516 20.922 1 90.56 188 ASP A CA 1
ATOM 1532 C C . ASP A 1 188 ? 29.609 19.469 20.375 1 90.56 188 ASP A C 1
ATOM 1534 O O . ASP A 1 188 ? 30.125 18.656 21.141 1 90.56 188 ASP A O 1
ATOM 1538 N N . GLY A 1 189 ? 29.812 19.453 19.078 1 86.25 189 GLY A N 1
ATOM 1539 C CA . GLY A 1 189 ? 30.812 18.578 18.484 1 86.25 189 GLY A CA 1
ATOM 1540 C C . GLY A 1 189 ? 30.219 17.297 17.938 1 86.25 189 GLY A C 1
ATOM 1541 O O . GLY A 1 189 ? 30.953 16.375 17.547 1 86.25 189 GLY A O 1
ATOM 1542 N N . CYS A 1 190 ? 28.953 17.188 17.891 1 90.06 190 CYS A N 1
ATOM 1543 C CA . CYS A 1 190 ? 28.312 15.992 17.375 1 90.06 190 CYS A CA 1
ATOM 1544 C C . CYS A 1 190 ? 28.391 15.93 15.852 1 90.06 190 CYS A C 1
ATOM 1546 O O . CYS A 1 190 ? 28.281 16.953 15.18 1 90.06 190 CYS A O 1
ATOM 1548 N N . ASN A 1 191 ? 28.609 14.727 15.344 1 90 191 ASN A N 1
ATOM 1549 C CA . ASN A 1 191 ? 28.516 14.555 13.898 1 90 191 ASN A CA 1
ATOM 1550 C C . ASN A 1 191 ? 27.078 14.344 13.445 1 90 191 ASN A C 1
ATOM 1552 O O . ASN A 1 191 ? 26.172 14.203 14.273 1 90 191 ASN A O 1
ATOM 1556 N N . GLU A 1 192 ? 26.844 14.359 12.156 1 90.62 192 GLU A N 1
ATOM 1557 C CA . GLU A 1 192 ? 25.5 14.344 11.609 1 90.62 192 GLU A CA 1
ATOM 1558 C C . GLU A 1 192 ? 24.766 13.055 11.969 1 90.62 192 GLU A C 1
ATOM 1560 O O . GLU A 1 192 ? 23.562 13.062 12.227 1 90.62 192 GLU A O 1
ATOM 1565 N N . LEU A 1 193 ? 25.453 11.93 11.953 1 91.19 193 LEU A N 1
ATOM 1566 C CA . LEU A 1 193 ? 24.828 10.664 12.305 1 91.19 193 LEU A CA 1
ATOM 1567 C C . LEU A 1 193 ? 24.438 10.648 13.781 1 91.19 193 LEU A C 1
ATOM 1569 O O . LEU A 1 193 ? 23.406 10.078 14.148 1 91.19 193 LEU A O 1
ATOM 1573 N N . GLN A 1 194 ? 25.281 11.242 14.586 1 93.12 194 GLN A N 1
ATOM 1574 C CA . GLN A 1 194 ? 24.984 11.352 16.016 1 93.12 194 GLN A CA 1
ATOM 1575 C C . GLN A 1 194 ? 23.781 12.242 16.266 1 93.12 194 GLN A C 1
ATOM 1577 O O . GLN A 1 194 ? 22.938 11.93 17.109 1 93.12 194 GLN A O 1
ATOM 1582 N N . ILE A 1 195 ? 23.75 13.352 15.555 1 94.56 195 ILE A N 1
ATOM 1583 C CA . ILE A 1 195 ? 22.625 14.258 15.695 1 94.56 195 ILE A CA 1
ATOM 1584 C C . ILE A 1 195 ? 21.328 13.547 15.289 1 94.56 195 ILE A C 1
ATOM 1586 O O . ILE A 1 195 ? 20.312 13.641 15.977 1 94.56 195 ILE A O 1
ATOM 1590 N N . PHE A 1 196 ? 21.406 12.789 14.227 1 95.31 196 PHE A N 1
ATOM 1591 C CA . PHE A 1 196 ? 20.25 12.047 13.75 1 95.31 196 PHE A CA 1
ATOM 1592 C C . PHE A 1 196 ? 19.797 11.023 14.789 1 95.31 196 PHE A C 1
ATOM 1594 O O . PHE A 1 196 ? 18.625 10.977 15.148 1 95.31 196 PHE A O 1
ATOM 1601 N N . GLN A 1 197 ? 20.703 10.258 15.305 1 94.38 197 GLN A N 1
ATOM 1602 C CA . GLN A 1 197 ? 20.391 9.117 16.156 1 94.38 197 GLN A CA 1
ATOM 1603 C C . GLN A 1 197 ? 20.062 9.562 17.578 1 94.38 197 GLN A C 1
ATOM 1605 O O . GLN A 1 197 ? 19.172 9 18.219 1 94.38 197 GLN A O 1
ATOM 1610 N N . LYS A 1 198 ? 20.672 10.648 18.109 1 94.94 198 LYS A N 1
ATOM 1611 C CA . LYS A 1 198 ? 20.578 10.992 19.516 1 94.94 198 LYS A CA 1
ATOM 1612 C C . LYS A 1 198 ? 19.641 12.18 19.734 1 94.94 198 LYS A C 1
ATOM 1614 O O . LYS A 1 198 ? 19.172 12.406 20.844 1 94.94 198 LYS A O 1
ATOM 1619 N N . VAL A 1 199 ? 19.391 12.938 18.703 1 95.44 199 VAL A N 1
ATOM 1620 C CA . VAL A 1 199 ? 18.594 14.148 18.891 1 95.44 199 VAL A CA 1
ATOM 1621 C C . VAL A 1 199 ? 17.312 14.047 18.078 1 95.44 199 VAL A C 1
ATOM 1623 O O . VAL A 1 199 ? 16.219 13.984 18.656 1 95.44 199 VAL A O 1
ATOM 1626 N N . VAL A 1 200 ? 17.469 13.852 16.797 1 96.31 200 VAL A N 1
ATOM 1627 C CA . VAL A 1 200 ? 16.312 13.953 15.906 1 96.31 200 VAL A CA 1
ATOM 1628 C C . VAL A 1 200 ? 15.414 12.734 16.094 1 96.31 200 VAL A C 1
ATOM 1630 O O . VAL A 1 200 ? 14.203 12.875 16.25 1 96.31 200 VAL A O 1
ATOM 1633 N N . LEU A 1 201 ? 15.984 11.555 16.125 1 95.75 201 LEU A N 1
ATOM 1634 C CA . LEU A 1 201 ? 15.195 10.336 16.188 1 95.75 201 LEU A CA 1
ATOM 1635 C C . LEU A 1 201 ? 14.43 10.25 17.516 1 95.75 201 LEU A C 1
ATOM 1637 O O . LEU A 1 201 ? 13.234 9.961 17.516 1 95.75 201 LEU A O 1
ATOM 1641 N N . PRO A 1 202 ? 15.125 10.523 18.609 1 94.81 202 PRO A N 1
ATOM 1642 C CA . PRO A 1 202 ? 14.391 10.484 19.875 1 94.81 202 PRO A CA 1
ATOM 1643 C C . PRO A 1 202 ? 13.289 11.539 19.953 1 94.81 202 PRO A C 1
ATOM 1645 O O . PRO A 1 202 ? 12.242 11.305 20.547 1 94.81 202 PRO A O 1
ATOM 1648 N N . LEU A 1 203 ? 13.477 12.703 19.344 1 94.81 203 LEU A N 1
ATOM 1649 C CA . LEU A 1 203 ? 12.477 13.766 19.328 1 94.81 203 LEU A CA 1
ATOM 1650 C C . LEU A 1 203 ? 11.328 13.406 18.391 1 94.81 203 LEU A C 1
ATOM 1652 O O . LEU A 1 203 ? 10.258 14.023 18.453 1 94.81 203 LEU A O 1
ATOM 1656 N N . SER A 1 204 ? 11.539 12.398 17.594 1 94.69 204 SER A N 1
ATOM 1657 C CA . SER A 1 204 ? 10.578 12.055 16.547 1 94.69 204 SER A CA 1
ATOM 1658 C C . SER A 1 204 ? 9.844 10.758 16.859 1 94.69 204 SER A C 1
ATOM 1660 O O . SER A 1 204 ? 9.43 10.031 15.961 1 94.69 204 SER A O 1
ATOM 1662 N N . ARG A 1 205 ? 9.688 10.438 18.078 1 91.69 205 ARG A N 1
ATOM 1663 C CA . ARG A 1 205 ? 9.055 9.195 18.516 1 91.69 205 ARG A CA 1
ATOM 1664 C C . ARG A 1 205 ? 7.664 9.055 17.906 1 91.69 205 ARG A C 1
ATOM 1666 O O . ARG A 1 205 ? 7.289 7.977 17.453 1 91.69 205 ARG A O 1
ATOM 1673 N N . PRO A 1 206 ? 6.918 10.094 17.812 1 88.06 206 PRO A N 1
ATOM 1674 C CA . PRO A 1 206 ? 5.566 9.953 17.266 1 88.06 206 PRO A CA 1
ATOM 1675 C C . PRO A 1 206 ? 5.566 9.5 15.805 1 88.06 206 PRO A C 1
ATOM 1677 O O . PRO A 1 206 ? 4.836 8.57 15.438 1 88.06 206 PRO A O 1
ATOM 1680 N N . ILE A 1 207 ? 6.41 10.156 15.008 1 90.5 207 ILE A N 1
ATOM 1681 C CA . ILE A 1 207 ? 6.414 9.797 13.594 1 90.5 207 ILE A CA 1
ATOM 1682 C C . ILE A 1 207 ? 7.102 8.453 13.398 1 90.5 207 ILE A C 1
ATOM 1684 O O . ILE A 1 207 ? 6.746 7.691 12.492 1 90.5 207 ILE A O 1
ATOM 1688 N N . VAL A 1 208 ? 8.07 8.148 14.273 1 93.56 208 VAL A N 1
ATOM 1689 C CA . VAL A 1 208 ? 8.727 6.848 14.203 1 93.56 208 VAL A CA 1
ATOM 1690 C C . VAL A 1 208 ? 7.707 5.738 14.453 1 93.56 208 VAL A C 1
ATOM 1692 O O . VAL A 1 208 ? 7.684 4.73 13.742 1 93.56 208 VAL A O 1
ATOM 1695 N N . MET A 1 209 ? 6.844 5.934 15.391 1 89.5 209 MET A N 1
ATOM 1696 C CA . MET A 1 209 ? 5.82 4.938 15.695 1 89.5 209 MET A CA 1
ATOM 1697 C C . MET A 1 209 ? 4.871 4.754 14.523 1 89.5 209 MET A C 1
ATOM 1699 O O . MET A 1 209 ? 4.461 3.631 14.219 1 89.5 209 MET A O 1
ATOM 1703 N N . VAL A 1 210 ? 4.562 5.816 13.922 1 85.75 210 VAL A N 1
ATOM 1704 C CA . VAL A 1 210 ? 3.682 5.762 12.766 1 85.75 210 VAL A CA 1
ATOM 1705 C C . VAL A 1 210 ? 4.336 4.93 11.664 1 85.75 210 VAL A C 1
ATOM 1707 O O . VAL A 1 210 ? 3.709 4.023 11.102 1 85.75 210 VAL A O 1
ATOM 1710 N N . VAL A 1 211 ? 5.582 5.234 11.391 1 91.31 211 VAL A N 1
ATOM 1711 C CA . VAL A 1 211 ? 6.309 4.531 10.336 1 91.31 211 VAL A CA 1
ATOM 1712 C C . VAL A 1 211 ? 6.473 3.061 10.711 1 91.31 211 VAL A C 1
ATOM 1714 O O . VAL A 1 211 ? 6.336 2.18 9.859 1 91.31 211 VAL A O 1
ATOM 1717 N N . VAL A 1 212 ? 6.703 2.834 11.961 1 92.19 212 VAL A N 1
ATOM 1718 C CA . VAL A 1 212 ? 6.875 1.461 12.43 1 92.19 212 VAL A CA 1
ATOM 1719 C C . VAL A 1 212 ? 5.578 0.68 12.219 1 92.19 212 VAL A C 1
ATOM 1721 O O . VAL A 1 212 ? 5.598 -0.44 11.703 1 92.19 212 VAL A O 1
ATOM 1724 N N . ILE A 1 213 ? 4.508 1.197 12.562 1 86.62 213 ILE A N 1
ATOM 1725 C CA . ILE A 1 213 ? 3.219 0.524 12.438 1 86.62 213 ILE A CA 1
ATOM 1726 C C . ILE A 1 213 ? 2.93 0.228 10.969 1 86.62 213 ILE A C 1
ATOM 1728 O O . ILE A 1 213 ? 2.553 -0.893 10.617 1 86.62 213 ILE A O 1
ATOM 1732 N N . TYR A 1 214 ? 3.16 1.214 10.141 1 85.75 214 TYR A N 1
ATOM 1733 C CA . TYR A 1 214 ? 2.928 1.03 8.711 1 85.75 214 TYR A CA 1
ATOM 1734 C C . TYR A 1 214 ? 3.873 -0.015 8.141 1 85.75 214 TYR A C 1
ATOM 1736 O O . TYR A 1 214 ? 3.461 -0.863 7.34 1 85.75 214 TYR A O 1
ATOM 1744 N N . ALA A 1 215 ? 5.094 0.052 8.539 1 92.38 215 ALA A N 1
ATOM 1745 C CA . ALA A 1 215 ? 6.109 -0.86 8.016 1 92.38 215 ALA A CA 1
ATOM 1746 C C . ALA A 1 215 ? 5.844 -2.293 8.469 1 92.38 215 ALA A C 1
ATOM 1748 O O . ALA A 1 215 ? 6.035 -3.238 7.695 1 92.38 215 ALA A O 1
ATOM 1749 N N . VAL A 1 216 ? 5.469 -2.4 9.711 1 91.56 216 VAL A N 1
ATOM 1750 C CA . VAL A 1 216 ? 5.148 -3.734 10.211 1 91.56 216 VAL A CA 1
ATOM 1751 C C . VAL A 1 216 ? 3.996 -4.328 9.406 1 91.56 216 VAL A C 1
ATOM 1753 O O . VAL A 1 216 ? 4.066 -5.473 8.961 1 91.56 216 VAL A O 1
ATOM 1756 N N . ASN A 1 217 ? 3.006 -3.605 9.242 1 86.25 217 ASN A N 1
ATOM 1757 C CA . ASN A 1 217 ? 1.843 -4.078 8.5 1 86.25 217 ASN A CA 1
ATOM 1758 C C . ASN A 1 217 ? 2.199 -4.41 7.055 1 86.25 217 ASN A C 1
ATOM 1760 O O . ASN A 1 217 ? 1.774 -5.441 6.527 1 86.25 217 ASN A O 1
ATOM 1764 N N . ALA A 1 218 ? 2.922 -3.543 6.461 1 89.38 218 ALA A N 1
ATOM 1765 C CA . ALA A 1 218 ? 3.316 -3.744 5.07 1 89.38 218 ALA A CA 1
ATOM 1766 C C . ALA A 1 218 ? 4.227 -4.961 4.93 1 89.38 218 ALA A C 1
ATOM 1768 O O . ALA A 1 218 ? 4.051 -5.773 4.016 1 89.38 218 ALA A O 1
ATOM 1769 N N . ALA A 1 219 ? 5.152 -5.074 5.781 1 93.62 219 ALA A N 1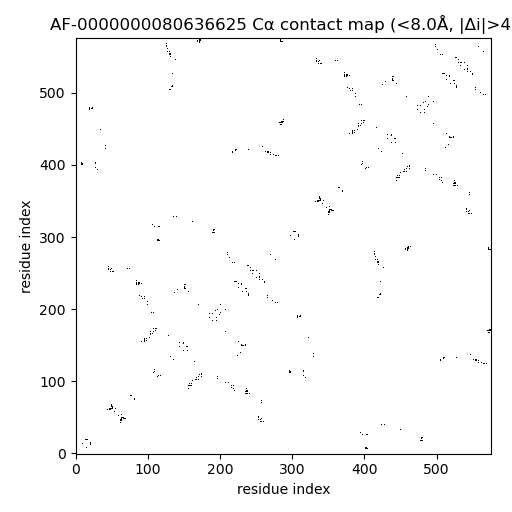
ATOM 1770 C CA . ALA A 1 219 ? 6.121 -6.168 5.715 1 93.62 219 ALA A CA 1
ATOM 1771 C C . ALA A 1 219 ? 5.449 -7.508 5.992 1 93.62 219 ALA A C 1
ATOM 1773 O O . ALA A 1 219 ? 5.785 -8.516 5.371 1 93.62 219 ALA A O 1
ATOM 1774 N N . TRP A 1 220 ? 4.605 -7.516 6.918 1 92 220 TRP A N 1
ATOM 1775 C CA . TRP A 1 220 ? 3.893 -8.75 7.227 1 92 220 TRP A CA 1
ATOM 1776 C C . TRP A 1 220 ? 3.053 -9.203 6.039 1 92 220 TRP A C 1
ATOM 1778 O O . TRP A 1 220 ? 2.934 -10.406 5.777 1 92 220 TRP A O 1
ATOM 1788 N N . SER A 1 221 ? 2.551 -8.289 5.367 1 90.25 221 SER A N 1
ATOM 1789 C CA . SER A 1 221 ? 1.611 -8.586 4.289 1 90.25 221 SER A CA 1
ATOM 1790 C C . SER A 1 221 ? 2.33 -8.734 2.953 1 90.25 221 SER A C 1
ATOM 1792 O O . SER A 1 221 ? 1.719 -9.109 1.951 1 90.25 221 SER A O 1
ATOM 1794 N N . ASP A 1 222 ? 3.566 -8.406 2.973 1 90.5 222 ASP A N 1
ATOM 1795 C CA . ASP A 1 222 ? 4.328 -8.461 1.727 1 90.5 222 ASP A CA 1
ATOM 1796 C C . ASP A 1 222 ? 4.344 -9.875 1.15 1 90.5 222 ASP A C 1
ATOM 1798 O O . ASP A 1 222 ? 4.5 -10.844 1.888 1 90.5 222 ASP A O 1
ATOM 1802 N N . PHE A 1 223 ? 4.168 -9.984 -0.18 1 89.06 223 PHE A N 1
ATOM 1803 C CA . PHE A 1 223 ? 4.031 -11.312 -0.759 1 89.06 223 PHE A CA 1
ATOM 1804 C C . PHE A 1 223 ? 4.898 -11.453 -2.004 1 89.06 223 PHE A C 1
ATOM 1806 O O . PHE A 1 223 ? 5.754 -12.336 -2.076 1 89.06 223 PHE A O 1
ATOM 1813 N N . LEU A 1 224 ? 4.801 -10.562 -2.922 1 87.12 224 LEU A N 1
ATOM 1814 C CA . LEU A 1 224 ? 5.344 -10.797 -4.254 1 87.12 224 LEU A CA 1
ATOM 1815 C C . LEU A 1 224 ? 6.867 -10.883 -4.211 1 87.12 224 LEU A C 1
ATOM 1817 O O . LEU A 1 224 ? 7.453 -11.867 -4.676 1 87.12 224 LEU A O 1
ATOM 1821 N N . LEU A 1 225 ? 7.461 -9.945 -3.637 1 90.38 225 LEU A N 1
ATOM 1822 C CA . LEU A 1 225 ? 8.914 -9.984 -3.6 1 90.38 225 LEU A CA 1
ATOM 1823 C C . LEU A 1 225 ? 9.406 -11.148 -2.746 1 90.38 225 LEU A C 1
ATOM 1825 O O . LEU A 1 225 ? 10.273 -11.914 -3.172 1 90.38 225 LEU A O 1
ATOM 1829 N N . PRO A 1 226 ? 8.836 -11.305 -1.59 1 94.56 226 PRO A N 1
ATOM 1830 C CA . PRO A 1 226 ? 9.25 -12.469 -0.8 1 94.56 226 PRO A CA 1
ATOM 1831 C C . PRO A 1 226 ? 9.023 -13.789 -1.528 1 94.56 226 PRO A C 1
ATOM 1833 O O . PRO A 1 226 ? 9.828 -14.711 -1.402 1 94.56 226 PRO A O 1
ATOM 1836 N N . TYR A 1 227 ? 7.957 -13.875 -2.178 1 92.06 227 TYR A N 1
ATOM 1837 C CA . TYR A 1 227 ? 7.668 -15.086 -2.936 1 92.06 227 TYR A CA 1
ATOM 1838 C C . TYR A 1 227 ? 8.75 -15.352 -3.975 1 92.06 227 TYR A C 1
ATOM 1840 O O . TYR A 1 227 ? 9.227 -16.484 -4.117 1 92.06 227 TYR A O 1
ATOM 1848 N N . LEU A 1 228 ? 9.188 -14.359 -4.668 1 90.5 228 LEU A N 1
ATOM 1849 C CA . LEU A 1 228 ? 10.188 -14.508 -5.719 1 90.5 228 LEU A CA 1
ATOM 1850 C C . LEU A 1 228 ? 11.562 -14.789 -5.125 1 90.5 228 LEU A C 1
ATOM 1852 O O . LEU A 1 228 ? 12.32 -15.602 -5.664 1 90.5 228 LEU A O 1
ATOM 1856 N N . VAL A 1 229 ? 11.852 -14.227 -4.023 1 94.81 229 VAL A N 1
ATOM 1857 C CA . VAL A 1 229 ? 13.211 -14.234 -3.492 1 94.81 229 VAL A CA 1
ATOM 1858 C C . VAL A 1 229 ? 13.398 -15.438 -2.562 1 94.81 229 VAL A C 1
ATOM 1860 O O . VAL A 1 229 ? 14.484 -16.016 -2.496 1 94.81 229 VAL A O 1
ATOM 1863 N N . LEU A 1 230 ? 12.312 -15.836 -1.89 1 96 230 LEU A N 1
ATOM 1864 C CA . LEU A 1 230 ? 12.508 -16.766 -0.782 1 96 230 LEU A CA 1
ATOM 1865 C C . LEU A 1 230 ? 11.984 -18.156 -1.138 1 96 230 LEU A C 1
ATOM 1867 O O . LEU A 1 230 ? 12.164 -19.094 -0.375 1 96 230 LEU A O 1
ATOM 1871 N N . THR A 1 231 ? 11.344 -18.281 -2.242 1 92.06 231 THR A N 1
ATOM 1872 C CA . THR A 1 231 ? 10.805 -19.578 -2.615 1 92.06 231 THR A CA 1
ATOM 1873 C C . THR A 1 231 ? 11.906 -20.625 -2.703 1 92.06 231 THR A C 1
ATOM 1875 O O . THR A 1 231 ? 12.969 -20.359 -3.285 1 92.06 231 THR A O 1
ATOM 1878 N N . ASN A 1 232 ? 11.656 -21.766 -2.104 1 91.12 232 ASN A N 1
ATOM 1879 C CA . ASN A 1 232 ? 12.555 -22.922 -2.098 1 91.12 232 ASN A CA 1
ATOM 1880 C C . ASN A 1 232 ? 13.836 -22.625 -1.319 1 91.12 232 ASN A C 1
ATOM 1882 O O . ASN A 1 232 ? 14.867 -23.266 -1.554 1 91.12 232 ASN A O 1
ATOM 1886 N N . SER A 1 233 ? 13.898 -21.672 -0.472 1 93.12 233 SER A N 1
ATOM 1887 C CA . SER A 1 233 ? 15.078 -21.312 0.308 1 93.12 233 SER A CA 1
ATOM 1888 C C . SER A 1 233 ? 14.969 -21.812 1.742 1 93.12 233 SER A C 1
ATOM 1890 O O . SER A 1 233 ? 15.969 -21.875 2.463 1 93.12 233 SER A O 1
ATOM 1892 N N . GLY A 1 234 ? 13.797 -22.219 2.158 1 94.38 234 GLY A N 1
ATOM 1893 C CA . GLY A 1 234 ? 13.57 -22.562 3.555 1 94.38 234 GLY A CA 1
ATOM 1894 C C . GLY A 1 234 ? 13.289 -21.344 4.422 1 94.38 234 GLY A C 1
ATOM 1895 O O . GLY A 1 234 ? 12.984 -21.484 5.609 1 94.38 234 GLY A O 1
ATOM 1896 N N . LEU A 1 235 ? 13.359 -20.172 3.826 1 96.75 235 LEU A N 1
ATOM 1897 C CA . LEU A 1 235 ? 13.125 -18.922 4.551 1 96.75 235 LEU A CA 1
ATOM 1898 C C . LEU A 1 235 ? 11.789 -18.312 4.156 1 96.75 235 LEU A C 1
ATOM 1900 O O . LEU A 1 235 ? 11.609 -17.094 4.266 1 96.75 235 LEU A O 1
ATOM 1904 N N . GLU A 1 236 ? 10.875 -19.141 3.717 1 96.75 236 GLU A N 1
ATOM 1905 C CA . GLU A 1 236 ? 9.57 -18.641 3.293 1 96.75 236 GLU A CA 1
ATOM 1906 C C . GLU A 1 236 ? 8.812 -18.016 4.465 1 96.75 236 GLU A C 1
ATOM 1908 O O . GLU A 1 236 ? 8.844 -18.547 5.578 1 96.75 236 GLU A O 1
ATOM 1913 N N . THR A 1 237 ? 8.203 -16.859 4.168 1 96.25 237 THR A N 1
ATOM 1914 C CA . THR A 1 237 ? 7.367 -16.203 5.16 1 96.25 237 THR A CA 1
ATOM 1915 C C . THR A 1 237 ? 5.988 -16.844 5.23 1 96.25 237 THR A C 1
ATOM 1917 O O . THR A 1 237 ? 5.664 -17.719 4.414 1 96.25 237 THR A O 1
ATOM 1920 N N . VAL A 1 238 ? 5.227 -16.422 6.203 1 93.94 238 VAL A N 1
ATOM 1921 C CA . VAL A 1 238 ? 3.881 -16.953 6.41 1 93.94 238 VAL A CA 1
ATOM 1922 C C . VAL A 1 238 ? 3.043 -16.734 5.156 1 93.94 238 VAL A C 1
ATOM 1924 O O . VAL A 1 238 ? 2.377 -17.656 4.676 1 93.94 238 VAL A O 1
ATOM 1927 N N . MET A 1 239 ? 3.121 -15.586 4.555 1 90.94 239 MET A N 1
ATOM 1928 C CA . MET A 1 239 ? 2.301 -15.25 3.396 1 90.94 239 MET A CA 1
ATOM 1929 C C . MET A 1 239 ? 2.723 -16.062 2.178 1 90.94 239 MET A C 1
ATOM 1931 O O . MET A 1 239 ? 1.876 -16.516 1.403 1 90.94 239 MET A O 1
ATOM 1935 N N . VAL A 1 240 ? 3.982 -16.203 2.031 1 91.62 240 VAL A N 1
ATOM 1936 C CA . VAL A 1 240 ? 4.504 -16.984 0.914 1 91.62 240 VAL A CA 1
ATOM 1937 C C . VAL A 1 240 ? 4.035 -18.422 1.035 1 91.62 240 VAL A C 1
ATOM 1939 O O . VAL A 1 240 ? 3.537 -19.016 0.068 1 91.62 240 VAL A O 1
ATOM 1942 N N . ARG A 1 241 ? 4.125 -18.938 2.164 1 89.19 241 ARG A N 1
ATOM 1943 C CA . ARG A 1 241 ? 3.777 -20.344 2.363 1 89.19 241 ARG A CA 1
ATOM 1944 C C . ARG A 1 241 ? 2.271 -20.547 2.244 1 89.19 241 ARG A C 1
ATOM 1946 O O . ARG A 1 241 ? 1.823 -21.578 1.733 1 89.19 241 ARG A O 1
ATOM 1953 N N . LEU A 1 242 ? 1.51 -19.656 2.73 1 87.12 242 LEU A N 1
ATOM 1954 C CA . LEU A 1 242 ? 0.061 -19.75 2.578 1 87.12 242 LEU A CA 1
ATOM 1955 C C . LEU A 1 242 ? -0.323 -19.891 1.108 1 87.12 242 LEU A C 1
ATOM 1957 O O . LEU A 1 242 ? -1.221 -20.656 0.769 1 87.12 242 LEU A O 1
ATOM 1961 N N . PHE A 1 243 ? 0.332 -19.156 0.332 1 82.25 243 PHE A N 1
ATOM 1962 C CA . PHE A 1 243 ? 0.071 -19.219 -1.101 1 82.25 243 PHE A CA 1
ATOM 1963 C C . PHE A 1 243 ? 0.481 -20.578 -1.662 1 82.25 243 PHE A C 1
ATOM 1965 O O . PHE A 1 243 ? -0.202 -21.125 -2.525 1 82.25 243 PHE A O 1
ATOM 1972 N N . GLN A 1 244 ? 1.487 -21.094 -1.191 1 84.31 244 GLN A N 1
ATOM 1973 C CA . GLN A 1 244 ? 2.018 -22.359 -1.692 1 84.31 244 GLN A CA 1
ATOM 1974 C C . GLN A 1 244 ? 1.158 -23.531 -1.238 1 84.31 244 GLN A C 1
ATOM 1976 O O . GLN A 1 244 ? 1.182 -24.594 -1.855 1 84.31 244 GLN A O 1
ATOM 1981 N N . PHE A 1 245 ? 0.43 -23.344 -0.146 1 82.88 245 PHE A N 1
ATOM 1982 C CA . PHE A 1 245 ? -0.432 -24.422 0.346 1 82.88 245 PHE A CA 1
ATOM 1983 C C . PHE A 1 245 ? -1.572 -24.688 -0.63 1 82.88 245 PHE A C 1
ATOM 1985 O O . PHE A 1 245 ? -2.129 -25.781 -0.656 1 82.88 245 PHE A O 1
ATOM 1992 N N . ARG A 1 246 ? -1.988 -23.75 -1.421 1 72.31 246 ARG A N 1
ATOM 1993 C CA . ARG A 1 246 ? -3.072 -23.922 -2.383 1 72.31 246 ARG A CA 1
ATOM 1994 C C . ARG A 1 246 ? -2.73 -25 -3.406 1 72.31 246 ARG A C 1
ATOM 1996 O O . ARG A 1 246 ? -3.613 -25.719 -3.875 1 72.31 246 ARG A O 1
ATOM 2003 N N . GLY A 1 247 ? -1.536 -25.078 -3.729 1 65.88 247 GLY A N 1
ATOM 2004 C CA . GLY A 1 247 ? -1.126 -26.062 -4.703 1 65.88 247 GLY A CA 1
ATOM 2005 C C . GLY A 1 247 ? -0.657 -27.359 -4.07 1 65.88 247 GLY A C 1
ATOM 2006 O O . GLY A 1 247 ? -0.299 -28.312 -4.777 1 65.88 247 GLY A O 1
ATOM 2007 N N . SER A 1 248 ? -0.826 -27.344 -2.805 1 69.62 248 SER A N 1
ATOM 2008 C CA . SER A 1 248 ? -0.328 -28.516 -2.113 1 69.62 248 SER A CA 1
ATOM 2009 C C . SER A 1 248 ? -1.472 -29.438 -1.691 1 69.62 248 SER A C 1
ATOM 2011 O O . SER A 1 248 ? -2.627 -29.203 -2.055 1 69.62 248 SER A O 1
ATOM 2013 N N . TYR A 1 249 ? -1.047 -30.547 -1.05 1 68.62 249 TYR A N 1
ATOM 2014 C CA . TYR A 1 249 ? -1.984 -31.562 -0.576 1 68.62 249 TYR A CA 1
ATOM 2015 C C . TYR A 1 249 ? -2.689 -31.094 0.694 1 68.62 249 TYR A C 1
ATOM 2017 O O . TYR A 1 249 ? -3.393 -31.875 1.34 1 68.62 249 TYR A O 1
ATOM 2025 N N . THR A 1 250 ? -2.586 -29.922 0.946 1 71.12 250 THR A N 1
ATOM 2026 C CA . THR A 1 250 ? -3.234 -29.406 2.143 1 71.12 250 THR A CA 1
ATOM 2027 C C . THR A 1 250 ? -4.734 -29.25 1.917 1 71.12 250 THR A C 1
ATOM 2029 O O . THR A 1 250 ? -5.164 -28.797 0.853 1 71.12 250 THR A O 1
ATOM 2032 N N . THR A 1 251 ? -5.414 -29.781 2.943 1 77.44 251 THR A N 1
ATOM 2033 C CA . THR A 1 251 ? -6.863 -29.688 2.822 1 77.44 251 THR A CA 1
ATOM 2034 C C . THR A 1 251 ? -7.324 -28.234 2.879 1 77.44 251 THR A C 1
ATOM 2036 O O . THR A 1 251 ? -6.621 -27.375 3.414 1 77.44 251 THR A O 1
ATOM 2039 N N . GLU A 1 252 ? -8.445 -28.062 2.348 1 76.38 252 GLU A N 1
ATOM 2040 C CA . GLU A 1 252 ? -9 -26.703 2.338 1 76.38 252 GLU A CA 1
ATOM 2041 C C . GLU A 1 252 ? -9.188 -26.172 3.756 1 76.38 252 GLU A C 1
ATOM 2043 O O . GLU A 1 252 ? -8.945 -25 4.016 1 76.38 252 GLU A O 1
ATOM 2048 N N . VAL A 1 253 ? -9.469 -27.031 4.641 1 82.62 253 VAL A N 1
ATOM 2049 C CA . VAL A 1 253 ? -9.727 -26.609 6.012 1 82.62 253 VAL A CA 1
ATOM 2050 C C . VAL A 1 253 ? -8.406 -26.25 6.695 1 82.62 253 VAL A C 1
ATOM 2052 O O . VAL A 1 253 ? -8.344 -25.297 7.484 1 82.62 253 VAL A O 1
ATOM 2055 N N . ASP A 1 254 ? -7.414 -26.969 6.355 1 86.25 254 ASP A N 1
ATOM 2056 C CA . ASP A 1 254 ? -6.098 -26.656 6.902 1 86.25 254 ASP A CA 1
ATOM 2057 C C . ASP A 1 254 ? -5.609 -25.297 6.406 1 86.25 254 ASP A C 1
ATOM 2059 O O . ASP A 1 254 ? -4.949 -24.562 7.145 1 86.25 254 ASP A O 1
ATOM 2063 N N . ILE A 1 255 ? -5.992 -25.078 5.254 1 84.62 255 ILE A N 1
ATOM 2064 C CA . ILE A 1 255 ? -5.621 -23.781 4.691 1 84.62 255 ILE A CA 1
ATOM 2065 C C . ILE A 1 255 ? -6.363 -22.672 5.422 1 84.62 255 ILE A C 1
ATOM 2067 O O . ILE A 1 255 ? -5.789 -21.625 5.723 1 84.62 255 ILE A O 1
ATOM 2071 N N . LEU A 1 256 ? -7.59 -22.922 5.727 1 85.38 256 LEU A N 1
ATOM 2072 C CA . LEU A 1 256 ? -8.375 -21.938 6.465 1 85.38 256 LEU A CA 1
ATOM 2073 C C . LEU A 1 256 ? -7.785 -21.703 7.852 1 85.38 256 LEU A C 1
ATOM 2075 O O . LEU A 1 256 ? -7.707 -20.562 8.312 1 85.38 256 LEU A O 1
ATOM 2079 N N . ARG A 1 257 ? -7.398 -22.719 8.43 1 89.38 257 ARG A N 1
ATOM 2080 C CA . ARG A 1 257 ? -6.766 -22.578 9.734 1 89.38 257 ARG A CA 1
ATOM 2081 C C . ARG A 1 257 ? -5.441 -21.828 9.625 1 89.38 257 ARG A C 1
ATOM 2083 O O . ARG A 1 257 ? -5.109 -21.016 10.492 1 89.38 257 ARG A O 1
ATOM 2090 N N . ALA A 1 258 ? -4.73 -22.156 8.594 1 89.19 258 ALA A N 1
ATOM 2091 C CA . ALA A 1 258 ? -3.467 -21.469 8.352 1 89.19 258 ALA A CA 1
ATOM 2092 C C . ALA A 1 258 ? -3.688 -19.969 8.172 1 89.19 258 ALA A C 1
ATOM 2094 O O . ALA A 1 258 ? -2.883 -19.156 8.641 1 89.19 258 ALA A O 1
ATOM 2095 N N . ILE A 1 259 ? -4.734 -19.641 7.586 1 88.12 259 ILE A N 1
ATOM 2096 C CA . ILE A 1 259 ? -5.066 -18.234 7.387 1 88.12 259 ILE A CA 1
ATOM 2097 C C . ILE A 1 259 ? -5.391 -17.578 8.727 1 88.12 259 ILE A C 1
ATOM 2099 O O . ILE A 1 259 ? -5.027 -16.438 8.969 1 88.12 259 ILE A O 1
ATOM 2103 N N . VAL A 1 260 ? -6.02 -18.281 9.531 1 88.31 260 VAL A N 1
ATOM 2104 C CA . VAL A 1 260 ? -6.312 -17.766 10.867 1 88.31 260 VAL A CA 1
ATOM 2105 C C . VAL A 1 260 ? -5.008 -17.469 11.602 1 88.31 260 VAL A C 1
ATOM 2107 O O . VAL A 1 260 ? -4.879 -16.438 12.258 1 88.31 260 VAL A O 1
ATOM 2110 N N . PHE A 1 261 ? -4.062 -18.391 11.469 1 91.25 261 PHE A N 1
ATOM 2111 C CA . PHE A 1 261 ? -2.762 -18.172 12.086 1 91.25 261 PHE A CA 1
ATOM 2112 C C . PHE A 1 261 ? -2.131 -16.891 11.57 1 91.25 261 PHE A C 1
ATOM 2114 O O . PHE A 1 261 ? -1.501 -16.141 12.328 1 91.25 261 PHE A O 1
ATOM 2121 N N . ALA A 1 262 ? -2.311 -16.656 10.32 1 89.25 262 ALA A N 1
ATOM 2122 C CA . ALA A 1 262 ? -1.685 -15.516 9.656 1 89.25 262 ALA A CA 1
ATOM 2123 C C . ALA A 1 262 ? -2.322 -14.203 10.109 1 89.25 262 ALA A C 1
ATOM 2125 O O . ALA A 1 262 ? -1.701 -13.141 10.023 1 89.25 262 ALA A O 1
ATOM 2126 N N . VAL A 1 263 ? -3.523 -14.203 10.602 1 86 263 VAL A N 1
ATOM 2127 C CA . VAL A 1 263 ? -4.27 -13.008 10.977 1 86 263 VAL A CA 1
ATOM 2128 C C . VAL A 1 263 ? -3.936 -12.609 12.406 1 86 263 VAL A C 1
ATOM 2130 O O . VAL A 1 263 ? -4.086 -11.445 12.789 1 86 263 VAL A O 1
ATOM 2133 N N . ILE A 1 264 ? -3.387 -13.43 13.156 1 87.88 264 ILE A N 1
ATOM 2134 C CA . ILE A 1 264 ? -3.188 -13.234 14.594 1 87.88 264 ILE A CA 1
ATOM 2135 C C . ILE A 1 264 ? -2.189 -12.102 14.82 1 87.88 264 ILE A C 1
ATOM 2137 O O . ILE A 1 264 ? -2.463 -11.172 15.586 1 87.88 264 ILE A O 1
ATOM 2141 N N . PRO A 1 265 ? -1.073 -12.047 14.164 1 87.38 265 PRO A N 1
ATOM 2142 C CA . PRO A 1 265 ? -0.082 -11.016 14.477 1 87.38 265 PRO A CA 1
ATOM 2143 C C . PRO A 1 265 ? -0.59 -9.602 14.188 1 87.38 265 PRO A C 1
ATOM 2145 O O . PRO A 1 265 ? -0.475 -8.719 15.039 1 87.38 265 PRO A O 1
ATOM 2148 N N . PRO A 1 266 ? -1.192 -9.398 13.078 1 81.19 266 PRO A N 1
ATOM 2149 C CA . PRO A 1 266 ? -1.715 -8.047 12.852 1 81.19 266 PRO A CA 1
ATOM 2150 C C . PRO A 1 266 ? -2.787 -7.648 13.867 1 81.19 266 PRO A C 1
ATOM 2152 O O . PRO A 1 266 ? -2.893 -6.477 14.234 1 81.19 266 PRO A O 1
ATOM 2155 N N . VAL A 1 267 ? -3.58 -8.578 14.25 1 80.19 267 VAL A N 1
ATOM 2156 C CA . VAL A 1 267 ? -4.621 -8.297 15.234 1 80.19 267 VAL A CA 1
ATOM 2157 C C . VAL A 1 267 ? -3.979 -7.902 16.562 1 80.19 267 VAL A C 1
ATOM 2159 O O . VAL A 1 267 ? -4.414 -6.949 17.219 1 80.19 267 VAL A O 1
ATOM 2162 N N . VAL A 1 268 ? -2.967 -8.609 16.906 1 84.25 268 VAL A N 1
ATOM 2163 C CA . VAL A 1 268 ? -2.252 -8.312 18.156 1 84.25 268 VAL A CA 1
ATOM 2164 C C . VAL A 1 268 ? -1.602 -6.93 18.047 1 84.25 268 VAL A C 1
ATOM 2166 O O . VAL A 1 268 ? -1.651 -6.145 19 1 84.25 268 VAL A O 1
ATOM 2169 N N . LEU A 1 269 ? -1.039 -6.641 16.922 1 79.88 269 LEU A N 1
ATOM 2170 C CA . LEU A 1 269 ? -0.41 -5.344 16.719 1 79.88 269 LEU A CA 1
ATOM 2171 C C . LEU A 1 269 ? -1.434 -4.219 16.812 1 79.88 269 LEU A C 1
ATOM 2173 O O . LEU A 1 269 ? -1.138 -3.154 17.375 1 79.88 269 LEU A O 1
ATOM 2177 N N . PHE A 1 270 ? -2.564 -4.418 16.328 1 74.88 270 PHE A N 1
ATOM 2178 C CA . PHE A 1 270 ? -3.625 -3.418 16.406 1 74.88 270 PHE A CA 1
ATOM 2179 C C . PHE A 1 270 ? -4.012 -3.145 17.859 1 74.88 270 PHE A C 1
ATOM 2181 O O . PHE A 1 270 ? -4.18 -1.99 18.25 1 74.88 270 PHE A O 1
ATOM 2188 N N . VAL A 1 271 ? -4.168 -4.227 18.516 1 78.5 271 VAL A N 1
ATOM 2189 C CA . VAL A 1 271 ? -4.602 -4.078 19.891 1 78.5 271 VAL A CA 1
ATOM 2190 C C . VAL A 1 271 ? -3.541 -3.324 20.688 1 78.5 271 VAL A C 1
ATOM 2192 O O . VAL A 1 271 ? -3.869 -2.488 21.531 1 78.5 271 VAL A O 1
ATOM 2195 N N . LEU A 1 272 ? -2.316 -3.504 20.359 1 81.56 272 LEU A N 1
ATOM 2196 C CA . LEU A 1 272 ? -1.213 -2.877 21.078 1 81.56 272 LEU A CA 1
ATOM 2197 C C . LEU A 1 272 ? -1.062 -1.414 20.672 1 81.56 272 LEU A C 1
ATOM 2199 O O . LEU A 1 272 ? -0.67 -0.579 21.5 1 81.56 272 LEU A O 1
ATOM 2203 N N . PHE A 1 273 ? -1.469 -1.047 19.438 1 79.62 273 PHE A N 1
ATOM 2204 C CA . PHE A 1 273 ? -1.186 0.298 18.938 1 79.62 273 PHE A CA 1
ATOM 2205 C C . PHE A 1 273 ? -2.477 1.036 18.609 1 79.62 273 PHE A C 1
ATOM 2207 O O . PHE A 1 273 ? -2.48 1.943 17.781 1 79.62 273 PHE A O 1
ATOM 2214 N N . GLN A 1 274 ? -3.475 0.608 19.141 1 77.19 274 GLN A N 1
ATOM 2215 C CA . GLN A 1 274 ? -4.793 1.167 18.844 1 77.19 274 GLN A CA 1
ATOM 2216 C C . GLN A 1 274 ? -4.812 2.674 19.094 1 77.19 274 GLN A C 1
ATOM 2218 O O . GLN A 1 274 ? -5.344 3.43 18.266 1 77.19 274 GLN A O 1
ATOM 2223 N N . LYS A 1 275 ? -4.246 3.154 20.156 1 76.94 275 LYS A N 1
ATOM 2224 C CA . LYS A 1 275 ? -4.242 4.578 20.484 1 76.94 275 LYS A CA 1
ATOM 2225 C C . LYS A 1 275 ? -3.453 5.375 19.453 1 76.94 275 LYS A C 1
ATOM 2227 O O . LYS A 1 275 ? -3.908 6.426 18.984 1 76.94 275 LYS A O 1
ATOM 2232 N N . GLN A 1 276 ? -2.34 4.844 19.109 1 76.56 276 GLN A N 1
ATOM 2233 C CA . GLN A 1 276 ? -1.494 5.516 18.125 1 76.56 276 GLN A CA 1
ATOM 2234 C C . GLN A 1 276 ? -2.174 5.566 16.766 1 76.56 276 GLN A C 1
ATOM 2236 O O . GLN A 1 276 ? -2.082 6.574 16.047 1 76.56 276 GLN A O 1
ATOM 2241 N N . ILE A 1 277 ? -2.891 4.559 16.5 1 74.12 277 ILE A N 1
ATOM 2242 C CA . ILE A 1 277 ? -3.557 4.453 15.203 1 74.12 277 ILE A CA 1
ATOM 2243 C C . ILE A 1 277 ? -4.703 5.461 15.133 1 74.12 277 ILE A C 1
ATOM 2245 O O . ILE A 1 277 ? -4.883 6.129 14.109 1 74.12 277 ILE A O 1
ATOM 2249 N N . THR A 1 278 ? -5.398 5.555 16.156 1 72.38 278 THR A N 1
ATOM 2250 C CA . THR A 1 278 ? -6.512 6.496 16.203 1 72.38 278 THR A CA 1
ATOM 2251 C C . THR A 1 278 ? -6.012 7.934 16.109 1 72.38 278 THR A C 1
ATOM 2253 O O . THR A 1 278 ? -6.625 8.758 15.43 1 72.38 278 THR A O 1
ATOM 2256 N N . GLU A 1 279 ? -4.898 8.156 16.656 1 72.5 279 GLU A N 1
ATOM 2257 C CA . GLU A 1 279 ? -4.32 9.492 16.609 1 72.5 279 GLU A CA 1
ATOM 2258 C C . GLU A 1 279 ? -3.787 9.812 15.219 1 72.5 279 GLU A C 1
ATOM 2260 O O . GLU A 1 279 ? -3.91 10.945 14.742 1 72.5 279 GLU A O 1
ATOM 2265 N N . MET A 1 280 ? -3.238 8.773 14.602 1 65.19 280 MET A N 1
ATOM 2266 C CA . MET A 1 280 ? -2.699 8.93 13.258 1 65.19 280 MET A CA 1
ATOM 2267 C C . MET A 1 280 ? -3.809 9.234 12.258 1 65.19 280 MET A C 1
ATOM 2269 O O . MET A 1 280 ? -3.633 10.055 11.359 1 65.19 280 MET A O 1
ATOM 2273 N N . ALA A 1 281 ? -4.875 8.5 12.461 1 64.56 281 ALA A N 1
ATOM 2274 C CA . ALA A 1 281 ? -6.012 8.688 11.562 1 64.56 281 ALA A CA 1
ATOM 2275 C C . ALA A 1 281 ? -6.578 10.102 11.68 1 64.56 281 ALA A C 1
ATOM 2277 O O . ALA A 1 281 ? -7.012 10.688 10.68 1 64.56 281 ALA A O 1
ATOM 2278 N N . ALA A 1 282 ? -6.484 10.641 12.82 1 60.34 282 ALA A N 1
ATOM 2279 C CA . ALA A 1 282 ? -6.98 11.992 13.055 1 60.34 282 ALA A CA 1
ATOM 2280 C C . ALA A 1 282 ? -6.074 13.031 12.398 1 60.34 282 ALA A C 1
ATOM 2282 O O . ALA A 1 282 ? -6.539 14.102 11.992 1 60.34 282 ALA A O 1
ATOM 2283 N N . HIS A 1 283 ? -4.809 12.656 12.281 1 55.38 283 HIS A N 1
ATOM 2284 C CA . HIS A 1 283 ? -3.842 13.648 11.812 1 55.38 283 HIS A CA 1
ATOM 2285 C C . HIS A 1 283 ? -3.551 13.477 10.328 1 55.38 283 HIS A C 1
ATOM 2287 O O . HIS A 1 283 ? -2.879 14.312 9.719 1 55.38 283 HIS A O 1
ATOM 2293 N N . SER A 1 284 ? -3.812 12.359 9.797 1 52.56 284 SER A N 1
ATOM 2294 C CA . SER A 1 284 ? -3.539 12.172 8.375 1 52.56 284 SER A CA 1
ATOM 2295 C C . SER A 1 284 ? -4.363 13.133 7.52 1 52.56 284 SER A C 1
ATOM 2297 O O . SER A 1 284 ? -4.129 13.25 6.316 1 52.56 284 SER A O 1
ATOM 2299 N N . GLY A 1 285 ? -5.406 13.891 8.031 1 44.69 285 GLY A N 1
ATOM 2300 C CA . GLY A 1 285 ? -6.203 14.859 7.297 1 44.69 285 GLY A CA 1
ATOM 2301 C C . GLY A 1 285 ? -5.457 16.141 6.992 1 44.69 285 GLY A C 1
ATOM 2302 O O . GLY A 1 285 ? -4.516 16.5 7.703 1 44.69 285 GLY A O 1
ATOM 2303 N N . ILE A 1 286 ? -5.328 16.516 5.582 1 40.53 286 ILE A N 1
ATOM 2304 C CA . ILE A 1 286 ? -4.855 17.797 5.062 1 40.53 286 ILE A CA 1
ATOM 2305 C C . ILE A 1 286 ? -5.52 18.938 5.824 1 40.53 286 ILE A C 1
ATOM 2307 O O . ILE A 1 286 ? -6.75 19.031 5.875 1 40.53 286 ILE A O 1
ATOM 2311 N N . LYS A 1 287 ? -4.957 19.5 6.93 1 38.75 287 LYS A N 1
ATOM 2312 C CA . LYS A 1 287 ? -5.496 20.797 7.32 1 38.75 287 LYS A CA 1
ATOM 2313 C C . LYS A 1 287 ? -5.613 21.734 6.117 1 38.75 287 LYS A C 1
ATOM 2315 O O . LYS A 1 287 ? -4.633 21.953 5.398 1 38.75 287 LYS A O 1
ATOM 2320 N N . GLY A 1 288 ? -6.699 21.734 5.391 1 31.36 288 GLY A N 1
ATOM 2321 C CA . GLY A 1 288 ? -7 22.906 4.594 1 31.36 288 GLY A CA 1
ATOM 2322 C C . GLY A 1 288 ? -6.91 24.203 5.383 1 31.36 288 GLY A C 1
ATOM 2323 O O . GLY A 1 288 ? -6.984 24.203 6.613 1 31.36 288 GLY A O 1
ATOM 2324 N N . MET B 1 1 ? 15.281 44.906 -0.82 1 22.66 1 MET B N 1
ATOM 2325 C CA . MET B 1 1 ? 16.203 43.906 -1.351 1 22.66 1 MET B CA 1
ATOM 2326 C C . MET B 1 1 ? 16.234 42.656 -0.472 1 22.66 1 MET B C 1
ATOM 2328 O O . MET B 1 1 ? 16.891 42.625 0.568 1 22.66 1 MET B O 1
ATOM 2332 N N . PHE B 1 2 ? 15.125 42 -0.111 1 27.77 2 PHE B N 1
ATOM 2333 C CA . PHE B 1 2 ? 14.742 40.938 0.804 1 27.77 2 PHE B CA 1
ATOM 2334 C C . PHE B 1 2 ? 15.531 39.656 0.521 1 27.77 2 PHE B C 1
ATOM 2336 O O . PHE B 1 2 ? 15.375 39.062 -0.536 1 27.77 2 PHE B O 1
ATOM 2343 N N . ILE B 1 3 ? 16.828 39.625 0.988 1 32.28 3 ILE B N 1
ATOM 2344 C CA . ILE B 1 3 ? 17.781 38.5 0.86 1 32.28 3 ILE B CA 1
ATOM 2345 C C . ILE B 1 3 ? 17.078 37.188 1.175 1 32.28 3 ILE B C 1
ATOM 2347 O O . ILE B 1 3 ? 16.719 36.938 2.324 1 32.28 3 ILE B O 1
ATOM 2351 N N . ARG B 1 4 ? 16.266 36.719 0.44 1 35.53 4 ARG B N 1
ATOM 2352 C CA . ARG B 1 4 ? 15.578 35.438 0.53 1 35.53 4 ARG B CA 1
ATOM 2353 C C . ARG B 1 4 ? 16.562 34.312 0.793 1 35.53 4 ARG B C 1
ATOM 2355 O O . ARG B 1 4 ? 17.297 33.875 -0.112 1 35.53 4 ARG B O 1
ATOM 2362 N N . LYS B 1 5 ? 17.281 34.312 1.912 1 37.09 5 LYS B N 1
ATOM 2363 C CA . LYS B 1 5 ? 18.25 33.406 2.518 1 37.09 5 LYS B CA 1
ATOM 2364 C C . LYS B 1 5 ? 17.844 31.953 2.32 1 37.09 5 LYS B C 1
ATOM 2366 O O . LYS B 1 5 ? 17 31.438 3.055 1 37.09 5 LYS B O 1
ATOM 2371 N N . GLN B 1 6 ? 17.531 31.422 1.195 1 37.75 6 GLN B N 1
ATOM 2372 C CA . GLN B 1 6 ? 17.047 30.172 0.631 1 37.75 6 GLN B CA 1
ATOM 2373 C C . GLN B 1 6 ? 17.828 28.984 1.161 1 37.75 6 GLN B C 1
ATOM 2375 O O . GLN B 1 6 ? 17.312 27.859 1.244 1 37.75 6 GLN B O 1
ATOM 2380 N N . TYR B 1 7 ? 19.359 28.891 1 1 40.16 7 TYR B N 1
ATOM 2381 C CA . TYR B 1 7 ? 20.109 27.703 0.604 1 40.16 7 TYR B CA 1
ATOM 2382 C C . TYR B 1 7 ? 20.078 26.641 1.706 1 40.16 7 TYR B C 1
ATOM 2384 O O . TYR B 1 7 ? 19.625 26.922 2.822 1 40.16 7 TYR B O 1
ATOM 2392 N N . GLY B 1 8 ? 21.266 25.547 1.593 1 47.81 8 GLY B N 1
ATOM 2393 C CA . GLY B 1 8 ? 21.703 24.438 2.441 1 47.81 8 GLY B CA 1
ATOM 2394 C C . GLY B 1 8 ? 21.797 24.812 3.908 1 47.81 8 GLY B C 1
ATOM 2395 O O . GLY B 1 8 ? 21.969 25.984 4.242 1 47.81 8 GLY B O 1
ATOM 2396 N N . ILE B 1 9 ? 20.859 24.328 4.641 1 56.62 9 ILE B N 1
ATOM 2397 C CA . ILE B 1 9 ? 20.859 24.672 6.062 1 56.62 9 ILE B CA 1
ATOM 2398 C C . ILE B 1 9 ? 22.297 24.797 6.562 1 56.62 9 ILE B C 1
ATOM 2400 O O . ILE B 1 9 ? 22.547 25.5 7.535 1 56.62 9 ILE B O 1
ATOM 2404 N N . ILE B 1 10 ? 23.188 23.797 6.055 1 57.75 10 ILE B N 1
ATOM 2405 C CA . ILE B 1 10 ? 24.547 23.906 6.594 1 57.75 10 ILE B CA 1
ATOM 2406 C C . ILE B 1 10 ? 25.234 25.125 6.004 1 57.75 10 ILE B C 1
ATOM 2408 O O . ILE B 1 10 ? 25.375 25.234 4.785 1 57.75 10 ILE B O 1
ATOM 2412 N N . ARG B 1 11 ? 25.266 26.188 6.719 1 54.12 11 ARG B N 1
ATOM 2413 C CA . ARG B 1 11 ? 25.938 27.438 6.355 1 54.12 11 ARG B CA 1
ATOM 2414 C C . ARG B 1 11 ? 27.406 27.188 6.016 1 54.12 11 ARG B C 1
ATOM 2416 O O . ARG B 1 11 ? 28 26.234 6.5 1 54.12 11 ARG B O 1
ATOM 2423 N N . ASP B 1 12 ? 27.812 27.609 4.871 1 52.91 12 ASP B N 1
ATOM 2424 C CA . ASP B 1 12 ? 29.188 27.531 4.395 1 52.91 12 ASP B CA 1
ATOM 2425 C C . ASP B 1 12 ? 30.172 27.5 5.559 1 52.91 12 ASP B C 1
ATOM 2427 O O . ASP B 1 12 ? 31.172 26.781 5.527 1 52.91 12 ASP B O 1
ATOM 2431 N N . HIS B 1 13 ? 29.906 28.312 6.547 1 53.31 13 HIS B N 1
ATOM 2432 C CA . HIS B 1 13 ? 30.859 28.406 7.648 1 53.31 13 HIS B CA 1
ATOM 2433 C C . HIS B 1 13 ? 30.875 27.125 8.469 1 53.31 13 HIS B C 1
ATOM 2435 O O . HIS B 1 13 ? 31.891 26.781 9.07 1 53.31 13 HIS B O 1
ATOM 2441 N N . ASP B 1 14 ? 29.719 26.391 8.438 1 60.03 14 ASP B N 1
ATOM 2442 C CA . ASP B 1 14 ? 29.641 25.172 9.227 1 60.03 14 ASP B CA 1
ATOM 2443 C C . ASP B 1 14 ? 30.422 24.031 8.578 1 60.03 14 ASP B C 1
ATOM 2445 O O . ASP B 1 14 ? 30.875 23.109 9.266 1 60.03 14 ASP B O 1
ATOM 2449 N N . LEU B 1 15 ? 30.656 24.219 7.305 1 61.31 15 LEU B N 1
ATOM 2450 C CA . LEU B 1 15 ? 31.375 23.172 6.57 1 61.31 15 LEU B CA 1
ATOM 2451 C C . LEU B 1 15 ? 32.875 23.219 6.875 1 61.31 15 LEU B C 1
ATOM 2453 O O . LEU B 1 15 ? 33.625 22.391 6.375 1 61.31 15 LEU B O 1
ATOM 2457 N N . ARG B 1 16 ? 33.219 24.094 7.77 1 64.75 16 ARG B N 1
ATOM 2458 C CA . ARG B 1 16 ? 34.625 24.188 8.094 1 64.75 16 ARG B CA 1
ATOM 2459 C C . ARG B 1 16 ? 35.031 23.188 9.172 1 64.75 16 ARG B C 1
ATOM 2461 O O . ARG B 1 16 ? 36.188 22.781 9.25 1 64.75 16 ARG B O 1
ATOM 2468 N N . SER B 1 17 ? 34.062 22.734 9.922 1 73.62 17 SER B N 1
ATOM 2469 C CA . SER B 1 17 ? 34.375 21.672 10.891 1 73.62 17 SER B CA 1
ATOM 2470 C C . SER B 1 17 ? 34.438 20.312 10.219 1 73.62 17 SER B C 1
ATOM 2472 O O . SER B 1 17 ? 33.562 19.969 9.414 1 73.62 17 SER B O 1
ATOM 2474 N N . PRO B 1 18 ? 35.531 19.641 10.312 1 78.44 18 PRO B N 1
ATOM 2475 C CA . PRO B 1 18 ? 35.719 18.344 9.656 1 78.44 18 PRO B CA 1
ATOM 2476 C C . PRO B 1 18 ? 34.562 17.375 9.953 1 78.44 18 PRO B C 1
ATOM 2478 O O . PRO B 1 18 ? 34.188 16.578 9.094 1 78.44 18 PRO B O 1
ATOM 2481 N N . VAL B 1 19 ? 34 17.531 11.102 1 76.94 19 VAL B N 1
ATOM 2482 C CA . VAL B 1 19 ? 32.938 16.609 11.492 1 76.94 19 VAL B CA 1
ATOM 2483 C C . VAL B 1 19 ? 31.672 16.922 10.688 1 76.94 19 VAL B C 1
ATOM 2485 O O . VAL B 1 19 ? 30.984 16 10.219 1 76.94 19 VAL B O 1
ATOM 2488 N N . VAL B 1 20 ? 31.469 18.172 10.484 1 76.31 20 VAL B N 1
ATOM 2489 C CA . VAL B 1 20 ? 30.281 18.594 9.75 1 76.31 20 VAL B CA 1
ATOM 2490 C C . VAL B 1 20 ? 30.469 18.281 8.266 1 76.31 20 VAL B C 1
ATOM 2492 O O . VAL B 1 20 ? 29.516 17.859 7.59 1 76.31 20 VAL B O 1
ATOM 2495 N N . LEU B 1 21 ? 31.688 18.438 7.883 1 79.56 21 LEU B N 1
ATOM 2496 C CA . LEU B 1 21 ? 31.984 18.156 6.484 1 79.56 21 LEU B CA 1
ATOM 2497 C C . LEU B 1 21 ? 31.812 16.672 6.176 1 79.56 21 LEU B C 1
ATOM 2499 O O . LEU B 1 21 ? 31.25 16.312 5.133 1 79.56 21 LEU B O 1
ATOM 2503 N N . LEU B 1 22 ? 32.281 15.852 7.051 1 81.56 22 LEU B N 1
ATOM 2504 C CA . LEU B 1 22 ? 32.125 14.406 6.863 1 81.56 22 LEU B CA 1
ATOM 2505 C C . LEU B 1 22 ? 30.672 14 6.867 1 81.56 22 LEU B C 1
ATOM 2507 O O . LEU B 1 22 ? 30.25 13.133 6.09 1 81.56 22 LEU B O 1
ATOM 2511 N N . GLY B 1 23 ? 29.953 14.641 7.68 1 80.56 23 GLY B N 1
ATOM 2512 C CA . GLY B 1 23 ? 28.531 14.391 7.703 1 80.56 23 GLY B CA 1
ATOM 2513 C C . GLY B 1 23 ? 27.812 14.836 6.434 1 80.56 23 GLY B C 1
ATOM 2514 O O . GLY B 1 23 ? 26.969 14.117 5.906 1 80.56 23 GLY B O 1
ATOM 2515 N N . TYR B 1 24 ? 28.266 15.922 6.023 1 80.88 24 TYR B N 1
ATOM 2516 C CA . TYR B 1 24 ? 27.703 16.469 4.797 1 80.88 24 TYR B CA 1
ATOM 2517 C C . TYR B 1 24 ? 28.016 15.562 3.607 1 80.88 24 TYR B C 1
ATOM 2519 O O . TYR B 1 24 ? 27.109 15.227 2.824 1 80.88 24 TYR B O 1
ATOM 2527 N N . ILE B 1 25 ? 29.219 15.133 3.506 1 83.25 25 ILE B N 1
ATOM 2528 C CA . ILE B 1 25 ? 29.641 14.258 2.41 1 83.25 25 ILE B CA 1
ATOM 2529 C C . ILE B 1 25 ? 28.906 12.922 2.518 1 83.25 25 ILE B C 1
ATOM 2531 O O . ILE B 1 25 ? 28.422 12.391 1.517 1 83.25 25 ILE B O 1
ATOM 2535 N N . GLY B 1 26 ? 28.859 12.469 3.699 1 85.44 26 GLY B N 1
ATOM 2536 C CA . GLY B 1 26 ? 28.188 11.203 3.922 1 85.44 26 GLY B CA 1
ATOM 2537 C C . GLY B 1 26 ? 26.719 11.234 3.541 1 85.44 26 GLY B C 1
ATOM 2538 O O . GLY B 1 26 ? 26.219 10.312 2.9 1 85.44 26 GLY B O 1
ATOM 2539 N N . LEU B 1 27 ? 26.094 12.273 3.834 1 84.38 27 LEU B N 1
ATOM 2540 C CA . LEU B 1 27 ? 24.656 12.383 3.559 1 84.38 27 LEU B CA 1
ATOM 2541 C C . LEU B 1 27 ? 24.406 12.672 2.082 1 84.38 27 LEU B C 1
ATOM 2543 O O . LEU B 1 27 ? 23.406 12.219 1.519 1 84.38 27 LEU B O 1
ATOM 2547 N N . THR B 1 28 ? 25.344 13.383 1.522 1 82.31 28 THR B N 1
ATOM 2548 C CA . THR B 1 28 ? 25.266 13.578 0.08 1 82.31 28 THR B CA 1
ATOM 2549 C C . THR B 1 28 ? 25.422 12.258 -0.656 1 82.31 28 THR B C 1
ATOM 2551 O O . THR B 1 28 ? 24.688 11.969 -1.604 1 82.31 28 THR B O 1
ATOM 2554 N N . LEU B 1 29 ? 26.297 11.461 -0.173 1 85.81 29 LEU B N 1
ATOM 2555 C CA . LEU B 1 29 ? 26.5 10.141 -0.758 1 85.81 29 LEU B CA 1
ATOM 2556 C C . LEU B 1 29 ? 25.281 9.25 -0.558 1 85.81 29 LEU B C 1
ATOM 2558 O O . LEU B 1 29 ? 24.938 8.453 -1.433 1 85.81 29 LEU B O 1
ATOM 2562 N N . LEU B 1 30 ? 24.703 9.461 0.534 1 84.38 30 LEU B N 1
ATOM 2563 C CA . LEU B 1 30 ? 23.484 8.703 0.813 1 84.38 30 LEU B CA 1
ATOM 2564 C C . LEU B 1 30 ? 22.375 9.086 -0.166 1 84.38 30 LEU B C 1
ATOM 2566 O O . LEU B 1 30 ? 21.656 8.211 -0.667 1 84.38 30 LEU B O 1
ATOM 2570 N N . CYS B 1 31 ? 22.266 10.305 -0.413 1 82.5 31 CYS B N 1
ATOM 2571 C CA . CYS B 1 31 ? 21.266 10.781 -1.363 1 82.5 31 CYS B CA 1
ATOM 2572 C C . CYS B 1 31 ? 21.516 10.211 -2.754 1 82.5 31 CYS B C 1
ATOM 2574 O O . CYS B 1 31 ? 20.594 9.719 -3.406 1 82.5 31 CYS B O 1
ATOM 2576 N N . VAL B 1 32 ? 22.75 10.203 -3.096 1 81.94 32 VAL B N 1
ATOM 2577 C CA . VAL B 1 32 ? 23.125 9.68 -4.402 1 81.94 32 VAL B CA 1
ATOM 2578 C C . VAL B 1 32 ? 22.859 8.172 -4.449 1 81.94 32 VAL B C 1
ATOM 2580 O O . VAL B 1 32 ? 22.375 7.656 -5.453 1 81.94 32 VAL B O 1
ATOM 2583 N N . PHE B 1 33 ? 23.172 7.586 -3.395 1 83.25 33 PHE B N 1
ATOM 2584 C CA . PHE B 1 33 ? 22.969 6.148 -3.291 1 83.25 33 PHE B CA 1
ATOM 2585 C C . PHE B 1 33 ? 21.484 5.801 -3.453 1 83.25 33 PHE B C 1
ATOM 2587 O O . PHE B 1 33 ? 21.141 4.875 -4.188 1 83.25 33 PHE B O 1
ATOM 2594 N N . PHE B 1 34 ? 20.672 6.57 -2.85 1 79.06 34 PHE B N 1
ATOM 2595 C CA . PHE B 1 34 ? 19.234 6.34 -2.92 1 79.06 34 PHE B CA 1
ATOM 2596 C C . PHE B 1 34 ? 18.719 6.551 -4.34 1 79.06 34 PHE B C 1
ATOM 2598 O O . PHE B 1 34 ? 17.859 5.801 -4.812 1 79.06 34 PHE B O 1
ATOM 2605 N N . VAL B 1 35 ? 19.266 7.504 -4.957 1 78.44 35 VAL B N 1
ATOM 2606 C CA . VAL B 1 35 ? 18.859 7.801 -6.328 1 78.44 35 VAL B CA 1
ATOM 2607 C C . VAL B 1 35 ? 19.266 6.652 -7.246 1 78.44 35 VAL B C 1
ATOM 2609 O O . VAL B 1 35 ? 18.484 6.211 -8.094 1 78.44 35 VAL B O 1
ATOM 2612 N N . VAL B 1 36 ? 20.422 6.18 -6.996 1 78 36 VAL B N 1
ATOM 2613 C CA . VAL B 1 36 ? 20.953 5.105 -7.836 1 78 36 VAL B CA 1
ATOM 2614 C C . VAL B 1 36 ? 20.156 3.824 -7.594 1 78 36 VAL B C 1
ATOM 2616 O O . VAL B 1 36 ? 19.812 3.115 -8.539 1 78 36 VAL B O 1
ATOM 2619 N N . VAL B 1 37 ? 19.859 3.572 -6.414 1 74 37 VAL B N 1
ATOM 2620 C CA . VAL B 1 37 ? 19.156 2.344 -6.059 1 74 37 VAL B CA 1
ATOM 2621 C C . VAL B 1 37 ? 17.719 2.406 -6.566 1 74 37 VAL B C 1
ATOM 2623 O O . VAL B 1 37 ? 17.172 1.403 -7.035 1 74 37 VAL B O 1
ATOM 2626 N N . ALA B 1 38 ? 17.109 3.502 -6.422 1 72.38 38 ALA B N 1
ATOM 2627 C CA . ALA B 1 38 ? 15.711 3.652 -6.82 1 72.38 38 ALA B CA 1
ATOM 2628 C C . ALA B 1 38 ? 15.57 3.674 -8.336 1 72.38 38 ALA B C 1
ATOM 2630 O O . ALA B 1 38 ? 14.664 3.051 -8.898 1 72.38 38 ALA B O 1
ATOM 2631 N N . PHE B 1 39 ? 16.5 4.305 -9.047 1 77.62 39 PHE B N 1
ATOM 2632 C CA . PHE B 1 39 ? 16.344 4.527 -10.484 1 77.62 39 PHE B CA 1
ATOM 2633 C C . PHE B 1 39 ? 17.25 3.605 -11.281 1 77.62 39 PHE B C 1
ATOM 2635 O O . PHE B 1 39 ? 17.062 3.43 -12.484 1 77.62 39 PHE B O 1
ATOM 2642 N N . GLY B 1 40 ? 18.203 3.059 -10.672 1 77.31 40 GLY B N 1
ATOM 2643 C CA . GLY B 1 40 ? 19.141 2.168 -11.336 1 77.31 40 GLY B CA 1
ATOM 2644 C C . GLY B 1 40 ? 18.453 1.021 -12.062 1 77.31 40 GLY B C 1
ATOM 2645 O O . GLY B 1 40 ? 18.656 0.833 -13.266 1 77.31 40 GLY B O 1
ATOM 2646 N N . PRO B 1 41 ? 17.641 0.311 -11.32 1 76.12 41 PRO B N 1
ATOM 2647 C CA . PRO B 1 41 ? 16.953 -0.812 -11.969 1 76.12 41 PRO B CA 1
ATOM 2648 C C . PRO B 1 41 ? 16.078 -0.374 -13.141 1 76.12 41 PRO B C 1
ATOM 2650 O O . PRO B 1 41 ? 15.977 -1.09 -14.141 1 76.12 41 PRO B O 1
ATOM 2653 N N . ILE B 1 42 ? 15.516 0.721 -13.039 1 77.94 42 ILE B N 1
ATOM 2654 C CA . ILE B 1 42 ? 14.633 1.214 -14.094 1 77.94 42 ILE B CA 1
ATOM 2655 C C . ILE B 1 42 ? 15.461 1.597 -15.32 1 77.94 42 ILE B C 1
ATOM 2657 O O . ILE B 1 42 ? 15.07 1.302 -16.453 1 77.94 42 ILE B O 1
ATOM 2661 N N . LEU B 1 43 ? 16.562 2.275 -15.039 1 80.12 43 LEU B N 1
ATOM 2662 C CA . LEU B 1 43 ? 17.438 2.65 -16.141 1 80.12 43 LEU B CA 1
ATOM 2663 C C . LEU B 1 43 ? 18.016 1.413 -16.828 1 80.12 43 LEU B C 1
ATOM 2665 O O . LEU B 1 43 ? 18.109 1.371 -18.047 1 80.12 43 LEU B O 1
ATOM 2669 N N . TRP B 1 44 ? 18.328 0.502 -16.016 1 79.94 44 TRP B N 1
ATOM 2670 C CA . TRP B 1 44 ? 18.828 -0.755 -16.578 1 79.94 44 TRP B CA 1
ATOM 2671 C C . TRP B 1 44 ? 17.75 -1.431 -17.422 1 79.94 44 TRP B C 1
ATOM 2673 O O . TRP B 1 44 ? 18.047 -1.943 -18.516 1 79.94 44 TRP B O 1
ATOM 2683 N N . LEU B 1 45 ? 16.594 -1.495 -16.891 1 81.44 45 LEU B N 1
ATOM 2684 C CA . LEU B 1 45 ? 15.461 -2.082 -17.609 1 81.44 45 LEU B CA 1
ATOM 2685 C C . LEU B 1 45 ? 15.273 -1.417 -18.969 1 81.44 45 LEU B C 1
ATOM 2687 O O . LEU B 1 45 ? 15.086 -2.1 -19.984 1 81.44 45 LEU B O 1
ATOM 2691 N N . PHE B 1 46 ? 15.352 -0.153 -18.969 1 83.62 46 PHE B N 1
ATOM 2692 C CA . PHE B 1 46 ? 15.141 0.609 -20.203 1 83.62 46 PHE B CA 1
ATOM 2693 C C . PHE B 1 46 ? 16.219 0.277 -21.234 1 83.62 46 PHE B C 1
ATOM 2695 O O . PHE B 1 46 ? 15.906 0.013 -22.391 1 83.62 46 PHE B O 1
ATOM 2702 N N . PHE B 1 47 ? 17.438 0.219 -20.891 1 85.25 47 PHE B N 1
ATOM 2703 C CA . PHE B 1 47 ? 18.531 -0.065 -21.812 1 85.25 47 PHE B CA 1
ATOM 2704 C C . PHE B 1 47 ? 18.547 -1.538 -22.203 1 85.25 47 PHE B C 1
ATOM 2706 O O . PHE B 1 47 ? 18.797 -1.877 -23.359 1 85.25 47 PHE B O 1
ATOM 2713 N N . ALA B 1 48 ? 18.234 -2.326 -21.266 1 83 48 ALA B N 1
ATOM 2714 C CA . ALA B 1 48 ? 18.25 -3.764 -21.516 1 83 48 ALA B CA 1
ATOM 2715 C C . ALA B 1 48 ? 17.125 -4.168 -22.469 1 83 48 ALA B C 1
ATOM 2717 O O . ALA B 1 48 ? 17.234 -5.164 -23.188 1 83 48 ALA B O 1
ATOM 2718 N N . SER B 1 49 ? 16.047 -3.434 -22.438 1 86.81 49 SER B N 1
ATOM 2719 C CA . SER B 1 49 ? 14.891 -3.76 -23.266 1 86.81 49 SER B CA 1
ATOM 2720 C C . SER B 1 49 ? 15.188 -3.527 -24.75 1 86.81 49 SER B C 1
ATOM 2722 O O . SER B 1 49 ? 14.484 -4.051 -25.625 1 86.81 49 SER B O 1
ATOM 2724 N N . PHE B 1 50 ? 16.25 -2.795 -25.062 1 88.19 50 PHE B N 1
ATOM 2725 C CA . PHE B 1 50 ? 16.625 -2.531 -26.453 1 88.19 50 PHE B CA 1
ATOM 2726 C C . PHE B 1 50 ? 17.547 -3.619 -26.969 1 88.19 50 PHE B C 1
ATOM 2728 O O . PHE B 1 50 ? 17.766 -3.721 -28.188 1 88.19 50 PHE B O 1
ATOM 2735 N N . LYS B 1 51 ? 17.984 -4.422 -26.047 1 84.12 51 LYS B N 1
ATOM 2736 C CA . LYS B 1 51 ? 18.953 -5.438 -26.453 1 84.12 51 LYS B CA 1
ATOM 2737 C C . LYS B 1 51 ? 18.266 -6.617 -27.141 1 84.12 51 LYS B C 1
ATOM 2739 O O . LYS B 1 51 ? 17.094 -6.879 -26.891 1 84.12 51 LYS B O 1
ATOM 2744 N N . ASP B 1 52 ? 19.078 -7.203 -28.031 1 78.94 52 ASP B N 1
ATOM 2745 C CA . ASP B 1 52 ? 18.656 -8.477 -28.594 1 78.94 52 ASP B CA 1
ATOM 2746 C C . ASP B 1 52 ? 19 -9.641 -27.672 1 78.94 52 ASP B C 1
ATOM 2748 O O . ASP B 1 52 ? 19.859 -9.5 -26.797 1 78.94 52 ASP B O 1
ATOM 2752 N N . ILE B 1 53 ? 18.234 -10.734 -27.859 1 76.62 53 ILE B N 1
ATOM 2753 C CA . ILE B 1 53 ? 18.406 -11.891 -26.984 1 76.62 53 ILE B CA 1
ATOM 2754 C C . ILE B 1 53 ? 19.875 -12.312 -26.969 1 76.62 53 ILE B C 1
ATOM 2756 O O . ILE B 1 53 ? 20.422 -12.672 -25.922 1 76.62 53 ILE B O 1
ATOM 2760 N N . ARG B 1 54 ? 20.484 -12.273 -28.109 1 74.62 54 ARG B N 1
ATOM 2761 C CA . ARG B 1 54 ? 21.875 -12.672 -28.203 1 74.62 54 ARG B CA 1
ATOM 2762 C C . ARG B 1 54 ? 22.781 -11.727 -27.422 1 74.62 54 ARG B C 1
ATOM 2764 O O . ARG B 1 54 ? 23.672 -12.164 -26.703 1 74.62 54 ARG B O 1
ATOM 2771 N N . GLU B 1 55 ? 22.484 -10.492 -27.562 1 74.75 55 GLU B N 1
ATOM 2772 C CA . GLU B 1 55 ? 23.266 -9.484 -26.844 1 74.75 55 GLU B CA 1
ATOM 2773 C C . GLU B 1 55 ? 23 -9.555 -25.344 1 74.75 55 GLU B C 1
ATOM 2775 O O . GLU B 1 55 ? 23.922 -9.398 -24.531 1 74.75 55 GLU B O 1
ATOM 2780 N N . PHE B 1 56 ? 21.875 -9.852 -24.984 1 71.94 56 PHE B N 1
ATOM 2781 C CA . PHE B 1 56 ? 21.484 -9.875 -23.594 1 71.94 56 PHE B CA 1
ATOM 2782 C C . PHE B 1 56 ? 22.141 -11.031 -22.859 1 71.94 56 PHE B C 1
ATOM 2784 O O . PHE B 1 56 ? 22.578 -10.883 -21.719 1 71.94 56 PHE B O 1
ATOM 2791 N N . VAL B 1 57 ? 22.297 -12.023 -23.484 1 68.69 57 VAL B N 1
ATOM 2792 C CA . VAL B 1 57 ? 22.844 -13.227 -22.859 1 68.69 57 VAL B CA 1
ATOM 2793 C C . VAL B 1 57 ? 24.375 -13.188 -22.922 1 68.69 57 VAL B C 1
ATOM 2795 O O . VAL B 1 57 ? 25.047 -13.57 -21.969 1 68.69 57 VAL B O 1
ATOM 2798 N N . ARG B 1 58 ? 24.875 -12.68 -23.969 1 66.12 58 ARG B N 1
ATOM 2799 C CA . ARG B 1 58 ? 26.297 -12.875 -24.234 1 66.12 58 ARG B CA 1
ATOM 2800 C C . ARG B 1 58 ? 27.109 -11.68 -23.766 1 66.12 58 ARG B C 1
ATOM 2802 O O . ARG B 1 58 ? 28.281 -11.812 -23.422 1 66.12 58 ARG B O 1
ATOM 2809 N N . GLU B 1 59 ? 26.469 -10.508 -23.859 1 63.34 59 GLU B N 1
ATOM 2810 C CA . GLU B 1 59 ? 27.281 -9.32 -23.609 1 63.34 59 GLU B CA 1
ATOM 2811 C C . GLU B 1 59 ? 26.812 -8.562 -22.375 1 63.34 59 GLU B C 1
ATOM 2813 O O . GLU B 1 59 ? 25.672 -8.094 -22.328 1 63.34 59 GLU B O 1
ATOM 2818 N N . PRO B 1 60 ? 27.609 -8.586 -21.422 1 65.06 60 PRO B N 1
ATOM 2819 C CA . PRO B 1 60 ? 27.266 -7.867 -20.188 1 65.06 60 PRO B CA 1
ATOM 2820 C C . PRO B 1 60 ? 27.406 -6.355 -20.328 1 65.06 60 PRO B C 1
ATOM 2822 O O . PRO B 1 60 ? 28.031 -5.703 -19.484 1 65.06 60 PRO B O 1
ATOM 2825 N N . THR B 1 61 ? 26.953 -5.793 -21.422 1 69.44 61 THR B N 1
ATOM 2826 C CA . THR B 1 61 ? 27.031 -4.344 -21.562 1 69.44 61 THR B CA 1
ATOM 2827 C C . THR B 1 61 ? 25.812 -3.664 -20.953 1 69.44 61 THR B C 1
ATOM 2829 O O . THR B 1 61 ? 24.719 -4.227 -20.969 1 69.44 61 THR B O 1
ATOM 2832 N N . PHE B 1 62 ? 26.094 -2.615 -20.469 1 75.88 62 PHE B N 1
ATOM 2833 C CA . PHE B 1 62 ? 25.016 -1.823 -19.906 1 75.88 62 PHE B CA 1
ATOM 2834 C C . PHE B 1 62 ? 24.188 -1.153 -21 1 75.88 62 PHE B C 1
ATOM 2836 O O . PHE B 1 62 ? 22.953 -1.151 -20.938 1 75.88 62 PHE B O 1
ATOM 2843 N N . LEU B 1 63 ? 24.891 -0.732 -22.031 1 79.06 63 LEU B N 1
ATOM 2844 C CA . LEU B 1 63 ? 24.219 -0.034 -23.125 1 79.06 63 LEU B CA 1
ATOM 2845 C C . LEU B 1 63 ? 23.969 -0.972 -24.297 1 79.06 63 LEU B C 1
ATOM 2847 O O . LEU B 1 63 ? 24.812 -1.814 -24.625 1 79.06 63 LEU B O 1
ATOM 2851 N N . PRO B 1 64 ? 22.781 -0.803 -24.875 1 81.88 64 PRO B N 1
ATOM 2852 C CA . PRO B 1 64 ? 22.484 -1.618 -26.047 1 81.88 64 PRO B CA 1
ATOM 2853 C C . PRO B 1 64 ? 23.281 -1.188 -27.281 1 81.88 64 PRO B C 1
ATOM 2855 O O . PRO B 1 64 ? 23.719 -0.042 -27.359 1 81.88 64 PRO B O 1
ATOM 2858 N N . ARG B 1 65 ? 23.469 -2.125 -28.156 1 79.31 65 ARG B N 1
ATOM 2859 C CA . ARG B 1 65 ? 24.203 -1.839 -29.391 1 79.31 65 ARG B CA 1
ATOM 2860 C C . ARG B 1 65 ? 23.344 -1.021 -30.359 1 79.31 65 ARG B C 1
ATOM 2862 O O . ARG B 1 65 ? 23.859 -0.195 -31.109 1 79.31 65 ARG B O 1
ATOM 2869 N N . SER B 1 66 ? 22.047 -1.285 -30.312 1 81.06 66 SER B N 1
ATOM 2870 C CA . SER B 1 66 ? 21.141 -0.578 -31.203 1 81.06 66 SER B CA 1
ATOM 2871 C C . SER B 1 66 ? 19.844 -0.203 -30.5 1 81.06 66 SER B C 1
ATOM 2873 O O . SER B 1 66 ? 19.406 -0.907 -29.578 1 81.06 66 SER B O 1
ATOM 2875 N N . PHE B 1 67 ? 19.422 0.975 -30.812 1 86.94 67 PHE B N 1
ATOM 2876 C CA . PHE B 1 67 ? 18.125 1.448 -30.344 1 86.94 67 PHE B CA 1
ATOM 2877 C C . PHE B 1 67 ? 17.062 1.272 -31.406 1 86.94 67 PHE B C 1
ATOM 2879 O O . PHE B 1 67 ? 16.797 2.193 -32.188 1 86.94 67 PHE B O 1
ATOM 2886 N N . ASP B 1 68 ? 16.531 0.031 -31.5 1 84.69 68 ASP B N 1
ATOM 2887 C CA . ASP B 1 68 ? 15.539 -0.293 -32.5 1 84.69 68 ASP B CA 1
ATOM 2888 C C . ASP B 1 68 ? 14.125 -0.305 -31.922 1 84.69 68 ASP B C 1
ATOM 2890 O O . ASP B 1 68 ? 13.758 -1.236 -31.203 1 84.69 68 ASP B O 1
ATOM 2894 N N . LEU B 1 69 ? 13.375 0.631 -32.281 1 89.62 69 LEU B N 1
ATOM 2895 C CA . LEU B 1 69 ? 12 0.725 -31.812 1 89.62 69 LEU B CA 1
ATOM 2896 C C . LEU B 1 69 ? 11.125 -0.34 -32.469 1 89.62 69 LEU B C 1
ATOM 2898 O O . LEU B 1 69 ? 10.039 -0.648 -31.984 1 89.62 69 LEU B O 1
ATOM 2902 N N . GLY B 1 70 ? 11.602 -0.839 -33.594 1 89.56 70 GLY B N 1
ATOM 2903 C CA . GLY B 1 70 ? 10.875 -1.899 -34.281 1 89.56 70 GLY B CA 1
ATOM 2904 C C . GLY B 1 70 ? 10.688 -3.139 -33.406 1 89.56 70 GLY B C 1
ATOM 2905 O O . GLY B 1 70 ? 9.672 -3.826 -33.531 1 89.56 70 GLY B O 1
ATOM 2906 N N . LYS B 1 71 ? 11.609 -3.398 -32.594 1 88.75 71 LYS B N 1
ATOM 2907 C CA . LYS B 1 71 ? 11.523 -4.543 -31.672 1 88.75 71 LYS B CA 1
ATOM 2908 C C . LYS B 1 71 ? 10.398 -4.363 -30.656 1 88.75 71 LYS B C 1
ATOM 2910 O O . LYS B 1 71 ? 9.773 -5.34 -30.25 1 88.75 71 LYS B O 1
ATOM 2915 N N . PHE B 1 72 ? 10.188 -3.164 -30.344 1 92.12 72 PHE B N 1
ATOM 2916 C CA . PHE B 1 72 ? 9.117 -2.865 -29.391 1 92.12 72 PHE B CA 1
ATOM 2917 C C . PHE B 1 72 ? 7.75 -3.076 -30.047 1 92.12 72 PHE B C 1
ATOM 2919 O O . PHE B 1 72 ? 6.848 -3.645 -29.438 1 92.12 72 PHE B O 1
ATOM 2926 N N . VAL B 1 73 ? 7.66 -2.645 -31.234 1 92.88 73 VAL B N 1
ATOM 2927 C CA . VAL B 1 73 ? 6.402 -2.797 -31.953 1 92.88 73 VAL B CA 1
ATOM 2928 C C . VAL B 1 73 ? 6.105 -4.277 -32.156 1 92.88 73 VAL B C 1
ATOM 2930 O O . VAL B 1 73 ? 4.965 -4.723 -32 1 92.88 73 VAL B O 1
ATOM 2933 N N . LYS B 1 74 ? 7.094 -5.004 -32.469 1 91.31 74 LYS B N 1
ATOM 2934 C CA . LYS B 1 74 ? 6.93 -6.438 -32.688 1 91.31 74 LYS B CA 1
ATOM 2935 C C . LYS B 1 74 ? 6.5 -7.133 -31.391 1 91.31 74 LYS B C 1
ATOM 2937 O O . LYS B 1 74 ? 5.574 -7.945 -31.391 1 91.31 74 LYS B O 1
ATOM 2942 N N . THR B 1 75 ? 7.176 -6.797 -30.344 1 90.94 75 THR B N 1
ATOM 2943 C CA . THR B 1 75 ? 6.852 -7.402 -29.062 1 90.94 75 THR B CA 1
ATOM 2944 C C . THR B 1 75 ? 5.434 -7.039 -28.625 1 90.94 75 THR B C 1
ATOM 2946 O O . THR B 1 75 ? 4.699 -7.879 -28.109 1 90.94 75 THR B O 1
ATOM 2949 N N . TRP B 1 76 ? 5.039 -5.824 -28.891 1 93.25 76 TRP B N 1
ATOM 2950 C CA . TRP B 1 76 ? 3.707 -5.336 -28.547 1 93.25 76 TRP B CA 1
ATOM 2951 C C . TRP B 1 76 ? 2.631 -6.145 -29.266 1 93.25 76 TRP B C 1
ATOM 2953 O O . TRP B 1 76 ? 1.638 -6.547 -28.656 1 93.25 76 TRP B O 1
ATOM 2963 N N . ASN B 1 77 ? 2.885 -6.391 -30.484 1 92.81 77 ASN B N 1
ATOM 2964 C CA . ASN B 1 77 ? 1.925 -7.121 -31.297 1 92.81 77 ASN B CA 1
ATOM 2965 C C . ASN B 1 77 ? 1.963 -8.617 -31 1 92.81 77 ASN B C 1
ATOM 2967 O O . ASN B 1 77 ? 0.917 -9.266 -30.906 1 92.81 77 ASN B O 1
ATOM 2971 N N . ASP B 1 78 ? 3.156 -9.141 -30.844 1 90.25 78 ASP B N 1
ATOM 2972 C CA . ASP B 1 78 ? 3.318 -10.57 -30.594 1 90.25 78 ASP B CA 1
ATOM 2973 C C . ASP B 1 78 ? 2.682 -10.977 -29.266 1 90.25 78 ASP B C 1
ATOM 2975 O O . ASP B 1 78 ? 2.084 -12.047 -29.156 1 90.25 78 ASP B O 1
ATOM 2979 N N . LEU B 1 79 ? 2.748 -10.102 -28.328 1 89.81 79 LEU B N 1
ATOM 2980 C CA . LEU B 1 79 ? 2.25 -10.43 -27 1 89.81 79 LEU B CA 1
ATOM 2981 C C . LEU B 1 79 ? 0.812 -9.953 -26.828 1 89.81 79 LEU B C 1
ATOM 2983 O O . LEU B 1 79 ? 0.206 -10.164 -25.781 1 89.81 79 LEU B O 1
ATOM 2987 N N . LYS B 1 80 ? 0.268 -9.258 -27.859 1 91.88 80 LYS B N 1
ATOM 2988 C CA . LYS B 1 80 ? -1.106 -8.766 -27.828 1 91.88 80 LYS B CA 1
ATOM 2989 C C . LYS B 1 80 ? -1.338 -7.859 -26.609 1 91.88 80 LYS B C 1
ATOM 2991 O O . LYS B 1 80 ? -2.326 -8.023 -25.891 1 91.88 80 LYS B O 1
ATOM 2996 N N . PHE B 1 81 ? -0.447 -6.969 -26.469 1 93.31 81 PHE B N 1
ATOM 2997 C CA . PHE B 1 81 ? -0.435 -6.133 -25.266 1 93.31 81 PHE B CA 1
ATOM 2998 C C . PHE B 1 81 ? -1.617 -5.172 -25.266 1 93.31 81 PHE B C 1
ATOM 3000 O O . PHE B 1 81 ? -2.02 -4.672 -24.219 1 93.31 81 PHE B O 1
ATOM 3007 N N . VAL B 1 82 ? -2.227 -4.887 -26.438 1 94.12 82 VAL B N 1
ATOM 3008 C CA . VAL B 1 82 ? -3.379 -3.994 -26.531 1 94.12 82 VAL B CA 1
ATOM 3009 C C . VAL B 1 82 ? -4.523 -4.535 -25.672 1 94.12 82 VAL B C 1
ATOM 3011 O O . VAL B 1 82 ? -5.223 -3.768 -25 1 94.12 82 VAL B O 1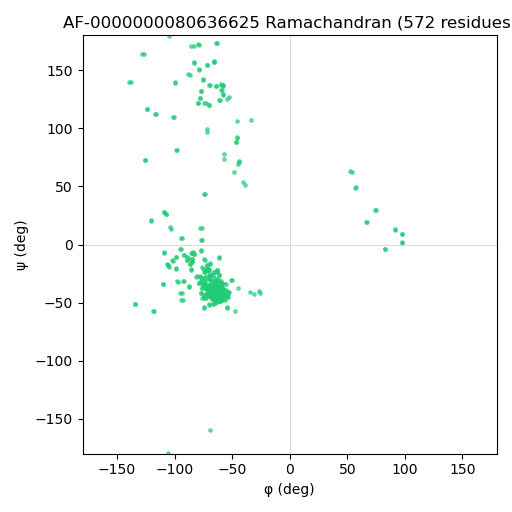
ATOM 3014 N N . ARG B 1 83 ? -4.613 -5.797 -25.688 1 94.81 83 ARG B N 1
ATOM 3015 C CA . ARG B 1 83 ? -5.684 -6.434 -24.922 1 94.81 83 ARG B CA 1
ATOM 3016 C C . ARG B 1 83 ? -5.484 -6.219 -23.422 1 94.81 83 ARG B C 1
ATOM 3018 O O . ARG B 1 83 ? -6.434 -5.887 -22.703 1 94.81 83 ARG B O 1
ATOM 3025 N N . TYR B 1 84 ? -4.332 -6.344 -22.969 1 94.81 84 TYR B N 1
ATOM 3026 C CA . TYR B 1 84 ? -4.059 -6.246 -21.547 1 94.81 84 TYR B CA 1
ATOM 3027 C C . TYR B 1 84 ? -4.121 -4.801 -21.078 1 94.81 84 TYR B C 1
ATOM 3029 O O . TYR B 1 84 ? -4.523 -4.523 -19.938 1 94.81 84 TYR B O 1
ATOM 3037 N N . TYR B 1 85 ? -3.73 -3.928 -21.953 1 95.69 85 TYR B N 1
ATOM 3038 C CA . TYR B 1 85 ? -3.875 -2.512 -21.641 1 95.69 85 TYR B CA 1
ATOM 3039 C C . TYR B 1 85 ? -5.344 -2.131 -21.5 1 95.69 85 TYR B C 1
ATOM 3041 O O . TYR B 1 85 ? -5.723 -1.422 -20.562 1 95.69 85 TYR B O 1
ATOM 3049 N N . ARG B 1 86 ? -6.086 -2.566 -22.422 1 96.25 86 ARG B N 1
ATOM 3050 C CA . ARG B 1 86 ? -7.52 -2.299 -22.359 1 96.25 86 ARG B CA 1
ATOM 3051 C C . ARG B 1 86 ? -8.133 -2.873 -21.078 1 96.25 86 ARG B C 1
ATOM 3053 O O . ARG B 1 86 ? -8.875 -2.186 -20.375 1 96.25 86 ARG B O 1
ATOM 3060 N N . ASN B 1 87 ? -7.793 -4.113 -20.812 1 97.44 87 ASN B N 1
ATOM 3061 C CA . ASN B 1 87 ? -8.289 -4.754 -19.594 1 97.44 87 ASN B CA 1
ATOM 3062 C C . ASN B 1 87 ? -7.883 -3.975 -18.344 1 97.44 87 ASN B C 1
ATOM 3064 O O . ASN B 1 87 ? -8.695 -3.779 -17.438 1 97.44 87 ASN B O 1
ATOM 3068 N N . SER B 1 88 ? -6.672 -3.543 -18.344 1 96.56 88 SER B N 1
ATOM 3069 C CA . SER B 1 88 ? -6.168 -2.797 -17.188 1 96.56 88 SER B CA 1
ATOM 3070 C C . SER B 1 88 ? -6.895 -1.464 -17.031 1 96.56 88 SER B C 1
ATOM 3072 O O . SER B 1 88 ? -7.215 -1.051 -15.922 1 96.56 88 SER B O 1
ATOM 3074 N N . LEU B 1 89 ? -7.172 -0.821 -18.141 1 95.88 89 LEU B N 1
ATOM 3075 C CA . LEU B 1 89 ? -7.867 0.46 -18.078 1 95.88 89 LEU B CA 1
ATOM 3076 C C . LEU B 1 89 ? -9.289 0.285 -17.562 1 95.88 89 LEU B C 1
ATOM 3078 O O . LEU B 1 89 ? -9.766 1.102 -16.766 1 95.88 89 LEU B O 1
ATOM 3082 N N . ILE B 1 90 ? -9.891 -0.737 -18 1 97.44 90 ILE B N 1
ATOM 3083 C CA . ILE B 1 90 ? -11.242 -1.029 -17.531 1 97.44 90 ILE B CA 1
ATOM 3084 C C . ILE B 1 90 ? -11.211 -1.335 -16.031 1 97.44 90 ILE B C 1
ATOM 3086 O O . ILE B 1 90 ? -12.031 -0.815 -15.273 1 97.44 90 ILE B O 1
ATOM 3090 N N . SER B 1 91 ? -10.281 -2.15 -15.68 1 97.56 91 SER B N 1
ATOM 3091 C CA . SER B 1 91 ? -10.133 -2.504 -14.273 1 97.56 91 SER B CA 1
ATOM 3092 C C . SER B 1 91 ? -9.859 -1.271 -13.422 1 97.56 91 SER B C 1
ATOM 3094 O O . SER B 1 91 ? -10.523 -1.052 -12.406 1 97.56 91 SER B O 1
ATOM 3096 N N . VAL B 1 92 ? -8.938 -0.439 -13.844 1 96.75 92 VAL B N 1
ATOM 3097 C CA . VAL B 1 92 ? -8.523 0.74 -13.086 1 96.75 92 VAL B CA 1
ATOM 3098 C C . VAL B 1 92 ? -9.688 1.725 -12.992 1 96.75 92 VAL B C 1
ATOM 3100 O O . VAL B 1 92 ? -9.953 2.273 -11.922 1 96.75 92 VAL B O 1
ATOM 3103 N N . THR B 1 93 ? -10.359 1.943 -14.102 1 97 93 THR B N 1
ATOM 3104 C CA . THR B 1 93 ? -11.461 2.891 -14.117 1 97 93 THR B CA 1
ATOM 3105 C C . THR B 1 93 ? -12.555 2.465 -13.141 1 97 93 THR B C 1
ATOM 3107 O O . THR B 1 93 ? -13.055 3.283 -12.367 1 97 93 THR B O 1
ATOM 3110 N N . GLY B 1 94 ? -12.898 1.23 -13.188 1 97.88 94 GLY B N 1
ATOM 3111 C CA . GLY B 1 94 ? -13.891 0.731 -12.258 1 97.88 94 GLY B CA 1
ATOM 3112 C C . GLY B 1 94 ? -13.461 0.834 -10.805 1 97.88 94 GLY B C 1
ATOM 3113 O O . GLY B 1 94 ? -14.266 1.169 -9.938 1 97.88 94 GLY B O 1
ATOM 3114 N N . CYS B 1 95 ? -12.211 0.52 -10.539 1 97.38 95 CYS B N 1
ATOM 3115 C CA . CYS B 1 95 ? -11.672 0.604 -9.188 1 97.38 95 CYS B CA 1
ATOM 3116 C C . CYS B 1 95 ? -11.711 2.037 -8.672 1 97.38 95 CYS B C 1
ATOM 3118 O O . CYS B 1 95 ? -12.078 2.277 -7.52 1 97.38 95 CYS B O 1
ATOM 3120 N N . VAL B 1 96 ? -11.383 2.973 -9.547 1 96.81 96 VAL B N 1
ATOM 3121 C CA . VAL B 1 96 ? -11.336 4.379 -9.156 1 96.81 96 VAL B CA 1
ATOM 3122 C C . VAL B 1 96 ? -12.742 4.879 -8.844 1 96.81 96 VAL B C 1
ATOM 3124 O O . VAL B 1 96 ? -12.953 5.566 -7.84 1 96.81 96 VAL B O 1
ATOM 3127 N N . ILE B 1 97 ? -13.68 4.551 -9.68 1 97.25 97 ILE B N 1
ATOM 3128 C CA . ILE B 1 97 ? -15.07 4.957 -9.469 1 97.25 97 ILE B CA 1
ATOM 3129 C C . ILE B 1 97 ? -15.578 4.387 -8.148 1 97.25 97 ILE B C 1
ATOM 3131 O O . ILE B 1 97 ? -16.203 5.102 -7.355 1 97.25 97 ILE B O 1
ATOM 3135 N N . SER B 1 98 ? -15.281 3.17 -7.918 1 96.19 98 SER B N 1
ATOM 3136 C CA . SER B 1 98 ? -15.711 2.525 -6.684 1 96.19 98 SER B CA 1
ATOM 3137 C C . SER B 1 98 ? -15.031 3.15 -5.469 1 96.19 98 SER B C 1
ATOM 3139 O O . SER B 1 98 ? -15.664 3.355 -4.43 1 96.19 98 SER B O 1
ATOM 3141 N N . ALA B 1 99 ? -13.773 3.428 -5.621 1 96.69 99 ALA B N 1
ATOM 3142 C CA . ALA B 1 99 ? -13 4.016 -4.527 1 96.69 99 ALA B CA 1
ATOM 3143 C C . ALA B 1 99 ? -13.578 5.367 -4.113 1 96.69 99 ALA B C 1
ATOM 3145 O O . ALA B 1 99 ? -13.742 5.641 -2.924 1 96.69 99 ALA B O 1
ATOM 3146 N N . VAL B 1 100 ? -13.883 6.152 -5.082 1 96.5 100 VAL B N 1
ATOM 3147 C CA . VAL B 1 100 ? -14.367 7.5 -4.797 1 96.5 100 VAL B CA 1
ATOM 3148 C C . VAL B 1 100 ? -15.805 7.434 -4.297 1 96.5 100 VAL B C 1
ATOM 3150 O O . VAL B 1 100 ? -16.141 8.047 -3.283 1 96.5 100 VAL B O 1
ATOM 3153 N N . PHE B 1 101 ? -16.562 6.664 -4.926 1 94.94 101 PHE B N 1
ATOM 3154 C CA . PHE B 1 101 ? -18 6.684 -4.664 1 94.94 101 PHE B CA 1
ATOM 3155 C C . PHE B 1 101 ? -18.312 6.004 -3.336 1 94.94 101 PHE B C 1
ATOM 3157 O O . PHE B 1 101 ? -18.938 6.605 -2.461 1 94.94 101 PHE B O 1
ATOM 3164 N N . PHE B 1 102 ? -17.875 4.801 -3.135 1 93.38 102 PHE B N 1
ATOM 3165 C CA . PHE B 1 102 ? -18.297 4.035 -1.966 1 93.38 102 PHE B CA 1
ATOM 3166 C C . PHE B 1 102 ? -17.578 4.531 -0.712 1 93.38 102 PHE B C 1
ATOM 3168 O O . PHE B 1 102 ? -18.203 4.703 0.336 1 93.38 102 PHE B O 1
ATOM 3175 N N . ASN B 1 103 ? -16.312 4.73 -0.797 1 94.81 103 ASN B N 1
ATOM 3176 C CA . ASN B 1 103 ? -15.594 5.246 0.367 1 94.81 103 ASN B CA 1
ATOM 3177 C C . ASN B 1 103 ? -16.016 6.676 0.694 1 94.81 103 ASN B C 1
ATOM 3179 O O . ASN B 1 103 ? -16.125 7.043 1.865 1 94.81 103 ASN B O 1
ATOM 3183 N N . GLY B 1 104 ? -16.219 7.469 -0.358 1 95.88 104 GLY B N 1
ATOM 3184 C CA . GLY B 1 104 ? -16.734 8.812 -0.15 1 95.88 104 GLY B CA 1
ATOM 3185 C C . GLY B 1 104 ? -18.094 8.852 0.526 1 95.88 104 GLY B C 1
ATOM 3186 O O . GLY B 1 104 ? -18.328 9.664 1.415 1 95.88 104 GLY B O 1
ATOM 3187 N N . LEU B 1 105 ? -18.938 8.016 0.079 1 94.12 105 LEU B N 1
ATOM 3188 C CA . LEU B 1 105 ? -20.281 7.965 0.645 1 94.12 105 LEU B CA 1
ATOM 3189 C C . LEU B 1 105 ? -20.234 7.57 2.117 1 94.12 105 LEU B C 1
ATOM 3191 O O . LEU B 1 105 ? -20.953 8.148 2.939 1 94.12 105 LEU B O 1
ATOM 3195 N N . LEU B 1 106 ? -19.453 6.57 2.414 1 92.94 106 LEU B N 1
ATOM 3196 C CA . LEU B 1 106 ? -19.312 6.164 3.809 1 92.94 106 LEU B CA 1
ATOM 3197 C C . LEU B 1 106 ? -18.719 7.297 4.648 1 92.94 106 LEU B C 1
ATOM 3199 O O . LEU B 1 106 ? -19.172 7.547 5.766 1 92.94 106 LEU B O 1
ATOM 3203 N N . ALA B 1 107 ? -17.719 7.922 4.125 1 94.81 107 ALA B N 1
ATOM 3204 C CA . ALA B 1 107 ? -17.125 9.055 4.82 1 94.81 107 ALA B CA 1
ATOM 3205 C C . ALA B 1 107 ? -18.156 10.164 5.047 1 94.81 107 ALA B C 1
ATOM 3207 O O . ALA B 1 107 ? -18.156 10.812 6.098 1 94.81 107 ALA B O 1
ATOM 3208 N N . TYR B 1 108 ? -18.969 10.398 4.059 1 94.81 108 TYR B N 1
ATOM 3209 C CA . TYR B 1 108 ? -20.031 11.383 4.172 1 94.81 108 TYR B CA 1
ATOM 3210 C C . TYR B 1 108 ? -20.984 11.031 5.312 1 94.81 108 TYR B C 1
ATOM 3212 O O . TYR B 1 108 ? -21.359 11.906 6.102 1 94.81 108 TYR B O 1
ATOM 3220 N N . ALA B 1 109 ? -21.359 9.828 5.367 1 92.25 109 ALA B N 1
ATOM 3221 C CA . ALA B 1 109 ? -22.234 9.367 6.438 1 92.25 109 ALA B CA 1
ATOM 3222 C C . ALA B 1 109 ? -21.594 9.57 7.805 1 92.25 109 ALA B C 1
ATOM 3224 O O . ALA B 1 109 ? -22.25 10.008 8.75 1 92.25 109 ALA B O 1
ATOM 3225 N N . LEU B 1 110 ? -20.359 9.344 7.867 1 92.12 110 LEU B N 1
ATOM 3226 C CA . LEU B 1 110 ? -19.656 9.375 9.148 1 92.12 110 LEU B CA 1
ATOM 3227 C C . LEU B 1 110 ? -19.328 10.812 9.547 1 92.12 110 LEU B C 1
ATOM 3229 O O . LEU B 1 110 ? -19.203 11.109 10.734 1 92.12 110 LEU B O 1
ATOM 3233 N N . SER B 1 111 ? -19.172 11.68 8.594 1 92.5 111 SER B N 1
ATOM 3234 C CA . SER B 1 111 ? -18.766 13.055 8.867 1 92.5 111 SER B CA 1
ATOM 3235 C C . SER B 1 111 ? -19.969 13.984 9 1 92.5 111 SER B C 1
ATOM 3237 O O . SER B 1 111 ? -20 14.836 9.891 1 92.5 111 SER B O 1
ATOM 3239 N N . LYS B 1 112 ? -20.922 13.805 8.141 1 91.12 112 LYS B N 1
ATOM 3240 C CA . LYS B 1 112 ? -21.969 14.828 8.031 1 91.12 112 LYS B CA 1
ATOM 3241 C C . LYS B 1 112 ? -23.297 14.312 8.562 1 91.12 112 LYS B C 1
ATOM 3243 O O . LYS B 1 112 ? -24.094 15.086 9.094 1 91.12 112 LYS B O 1
ATOM 3248 N N . VAL B 1 113 ? -23.641 13.133 8.445 1 87.75 113 VAL B N 1
ATOM 3249 C CA . VAL B 1 113 ? -24.922 12.594 8.891 1 87.75 113 VAL B CA 1
ATOM 3250 C C . VAL B 1 113 ? -24.781 12.039 10.305 1 87.75 113 VAL B C 1
ATOM 3252 O O . VAL B 1 113 ? -25.594 12.336 11.18 1 87.75 113 VAL B O 1
ATOM 3255 N N . ARG B 1 114 ? -23.719 11.242 10.523 1 85.69 114 ARG B N 1
ATOM 3256 C CA . ARG B 1 114 ? -23.391 10.648 11.812 1 85.69 114 ARG B CA 1
ATOM 3257 C C . ARG B 1 114 ? -24.578 9.906 12.398 1 85.69 114 ARG B C 1
ATOM 3259 O O . ARG B 1 114 ? -25.062 10.234 13.484 1 85.69 114 ARG B O 1
ATOM 3266 N N . PRO B 1 115 ? -24.969 8.859 11.641 1 82.19 115 PRO B N 1
ATOM 3267 C CA . PRO B 1 115 ? -26.094 8.078 12.172 1 82.19 115 PRO B CA 1
ATOM 3268 C C . PRO B 1 115 ? -25.75 7.391 13.492 1 82.19 115 PRO B C 1
ATOM 3270 O O . PRO B 1 115 ? -24.609 7.453 13.953 1 82.19 115 PRO B O 1
ATOM 3273 N N . ARG B 1 116 ? -26.844 6.777 14.086 1 80.56 116 ARG B N 1
ATOM 3274 C CA . ARG B 1 116 ? -26.609 6.035 15.32 1 80.56 116 ARG B CA 1
ATOM 3275 C C . ARG B 1 116 ? -25.625 4.895 15.102 1 80.56 116 ARG B C 1
ATOM 3277 O O . ARG B 1 116 ? -25.766 4.129 14.141 1 80.56 116 ARG B O 1
ATOM 3284 N N . GLY B 1 117 ? -24.578 4.848 15.836 1 82.06 117 GLY B N 1
ATOM 3285 C CA . GLY B 1 117 ? -23.578 3.807 15.688 1 82.06 117 GLY B CA 1
ATOM 3286 C C . GLY B 1 117 ? -22.391 4.238 14.844 1 82.06 117 GLY B C 1
ATOM 3287 O O . GLY B 1 117 ? -21.5 3.434 14.555 1 82.06 117 GLY B O 1
ATOM 3288 N N . ALA B 1 118 ? -22.453 5.496 14.43 1 84.81 118 ALA B N 1
ATOM 3289 C CA . ALA B 1 118 ? -21.391 6.02 13.578 1 84.81 118 ALA B CA 1
ATOM 3290 C C . ALA B 1 118 ? -20.031 5.875 14.25 1 84.81 118 ALA B C 1
ATOM 3292 O O . ALA B 1 118 ? -19.031 5.574 13.594 1 84.81 118 ALA B O 1
ATOM 3293 N N . LYS B 1 119 ? -20.078 6.004 15.531 1 85.06 119 LYS B N 1
ATOM 3294 C CA . LYS B 1 119 ? -18.828 5.883 16.266 1 85.06 119 LYS B CA 1
ATOM 3295 C C . LYS B 1 119 ? -18.281 4.461 16.203 1 85.06 119 LYS B C 1
ATOM 3297 O O . LYS B 1 119 ? -17.078 4.258 16.062 1 85.06 119 LYS B O 1
ATOM 3302 N N . LEU B 1 120 ? -19.172 3.57 16.266 1 83.75 120 LEU B N 1
ATOM 3303 C CA . LEU B 1 120 ? -18.766 2.172 16.156 1 83.75 120 LEU B CA 1
ATOM 3304 C C . LEU B 1 120 ? -18.25 1.853 14.766 1 83.75 120 LEU B C 1
ATOM 3306 O O . LEU B 1 120 ? -17.234 1.156 14.609 1 83.75 120 LEU B O 1
ATOM 3310 N N . VAL B 1 121 ? -18.938 2.342 13.828 1 85.88 121 VAL B N 1
ATOM 3311 C CA . VAL B 1 121 ? -18.531 2.084 12.445 1 85.88 121 VAL B CA 1
ATOM 3312 C C . VAL B 1 121 ? -17.172 2.701 12.18 1 85.88 121 VAL B C 1
ATOM 3314 O O . VAL B 1 121 ? -16.297 2.068 11.562 1 85.88 121 VAL B O 1
ATOM 3317 N N . PHE B 1 122 ? -17 3.875 12.68 1 86.25 122 PHE B N 1
ATOM 3318 C CA . PHE B 1 122 ? -15.719 4.539 12.484 1 86.25 122 PHE B CA 1
ATOM 3319 C C . PHE B 1 122 ? -14.602 3.787 13.195 1 86.25 122 PHE B C 1
ATOM 3321 O O . PHE B 1 122 ? -13.5 3.648 12.664 1 86.25 122 PHE B O 1
ATOM 3328 N N . SER B 1 123 ? -14.914 3.301 14.328 1 83.06 123 SER B N 1
ATOM 3329 C CA . SER B 1 123 ? -13.938 2.502 15.055 1 83.06 123 SER B CA 1
ATOM 3330 C C . SER B 1 123 ? -13.562 1.244 14.281 1 83.06 123 SER B C 1
ATOM 3332 O O . SER B 1 123 ? -12.398 0.854 14.242 1 83.06 123 SER B O 1
ATOM 3334 N N . LEU B 1 124 ? -14.531 0.676 13.648 1 82.88 124 LEU B N 1
ATOM 3335 C CA . LEU B 1 124 ? -14.289 -0.527 12.859 1 82.88 124 LEU B CA 1
ATOM 3336 C C . LEU B 1 124 ? -13.469 -0.206 11.617 1 82.88 124 LEU B C 1
ATOM 3338 O O . LEU B 1 124 ? -12.641 -1.014 11.188 1 82.88 124 LEU B O 1
ATOM 3342 N N . VAL B 1 125 ? -13.727 0.928 11.07 1 85 125 VAL B N 1
ATOM 3343 C CA . VAL B 1 125 ? -12.938 1.379 9.93 1 85 125 VAL B CA 1
ATOM 3344 C C . VAL B 1 125 ? -11.484 1.558 10.344 1 85 125 VAL B C 1
ATOM 3346 O O . VAL B 1 125 ? -10.57 1.129 9.633 1 85 125 VAL B O 1
ATOM 3349 N N . LEU B 1 126 ? -11.266 2.082 11.461 1 80.19 126 LEU B N 1
ATOM 3350 C CA . LEU B 1 126 ? -9.914 2.289 11.969 1 80.19 126 LEU B CA 1
ATOM 3351 C C . LEU B 1 126 ? -9.219 0.955 12.219 1 80.19 126 LEU B C 1
ATOM 3353 O O . LEU B 1 126 ? -8.039 0.799 11.906 1 80.19 126 LEU B O 1
ATOM 3357 N N . TRP B 1 127 ? -10.023 0.027 12.641 1 76.81 127 TRP B N 1
ATOM 3358 C CA . TRP B 1 127 ? -9.492 -1.306 12.898 1 76.81 127 TRP B CA 1
ATOM 3359 C C . TRP B 1 127 ? -9.07 -1.986 11.602 1 76.81 127 TRP B C 1
ATOM 3361 O O . TRP B 1 127 ? -8.078 -2.717 11.562 1 76.81 127 TRP B O 1
ATOM 3371 N N . SER B 1 128 ? -9.773 -1.721 10.617 1 78.44 128 SER B N 1
ATOM 3372 C CA . SER B 1 128 ? -9.531 -2.391 9.344 1 78.44 128 SER B CA 1
ATOM 3373 C C . SER B 1 128 ? -8.234 -1.898 8.695 1 78.44 128 SER B C 1
ATOM 3375 O O . SER B 1 128 ? -7.691 -2.559 7.812 1 78.44 128 SER B O 1
ATOM 3377 N N . LEU B 1 129 ? -7.719 -0.763 9.117 1 74.38 129 LEU B N 1
ATOM 3378 C CA . LEU B 1 129 ? -6.469 -0.221 8.602 1 74.38 129 LEU B CA 1
ATOM 3379 C C . LEU B 1 129 ? -5.301 -1.151 8.922 1 74.38 129 LEU B C 1
ATOM 3381 O O . LEU B 1 129 ? -4.309 -1.183 8.188 1 74.38 129 LEU B O 1
ATOM 3385 N N . LEU B 1 130 ? -5.496 -1.946 9.938 1 70.44 130 LEU B N 1
ATOM 3386 C CA . LEU B 1 130 ? -4.375 -2.75 10.414 1 70.44 130 LEU B CA 1
ATOM 3387 C C . LEU B 1 130 ? -4.457 -4.172 9.867 1 70.44 130 LEU B C 1
ATOM 3389 O O . LEU B 1 130 ? -3.529 -4.965 10.047 1 70.44 130 LEU B O 1
ATOM 3393 N N . ILE B 1 131 ? -5.586 -4.457 9.281 1 72.75 131 ILE B N 1
ATOM 3394 C CA . ILE B 1 131 ? -5.695 -5.789 8.703 1 72.75 131 ILE B CA 1
ATOM 3395 C C . ILE B 1 131 ? -4.781 -5.895 7.48 1 72.75 131 ILE B C 1
ATOM 3397 O O . ILE B 1 131 ? -4.891 -5.098 6.543 1 72.75 131 ILE B O 1
ATOM 3401 N N . PRO B 1 132 ? -3.836 -6.824 7.523 1 74.81 132 PRO B N 1
ATOM 3402 C CA . PRO B 1 132 ? -2.979 -7.02 6.352 1 74.81 132 PRO B CA 1
ATOM 3403 C C . PRO B 1 132 ? -3.771 -7.359 5.094 1 74.81 132 PRO B C 1
ATOM 3405 O O . PRO B 1 132 ? -4.598 -8.281 5.105 1 74.81 132 PRO B O 1
ATOM 3408 N N . PRO B 1 133 ? -3.541 -6.695 4.086 1 74.31 133 PRO B N 1
ATOM 3409 C CA . PRO B 1 133 ? -4.332 -6.898 2.869 1 74.31 133 PRO B CA 1
ATOM 3410 C C . PRO B 1 133 ? -4.184 -8.305 2.299 1 74.31 133 PRO B C 1
ATOM 3412 O O . PRO B 1 133 ? -5.148 -8.867 1.773 1 74.31 133 PRO B O 1
ATOM 3415 N N . THR B 1 134 ? -3.049 -8.867 2.398 1 78.38 134 THR B N 1
ATOM 3416 C CA . THR B 1 134 ? -2.812 -10.18 1.802 1 78.38 134 THR B CA 1
ATOM 3417 C C . THR B 1 134 ? -3.582 -11.258 2.555 1 78.38 134 THR B C 1
ATOM 3419 O O . THR B 1 134 ? -4.039 -12.234 1.953 1 78.38 134 THR B O 1
ATOM 3422 N N . THR B 1 135 ? -3.779 -11.055 3.84 1 73.5 135 THR B N 1
ATOM 3423 C CA . THR B 1 135 ? -4.469 -12.047 4.652 1 73.5 135 THR B CA 1
ATOM 3424 C C . THR B 1 135 ? -5.949 -12.117 4.285 1 73.5 135 THR B C 1
ATOM 3426 O O . THR B 1 135 ? -6.57 -13.172 4.391 1 73.5 135 THR B O 1
ATOM 3429 N N . SER B 1 136 ? -6.402 -11.039 3.822 1 76.5 136 SER B N 1
ATOM 3430 C CA . SER B 1 136 ? -7.828 -10.977 3.527 1 76.5 136 SER B CA 1
ATOM 3431 C C . SER B 1 136 ? -8.125 -11.438 2.105 1 76.5 136 SER B C 1
ATOM 3433 O O . SER B 1 136 ? -9.266 -11.742 1.769 1 76.5 136 SER B O 1
ATOM 3435 N N . ILE B 1 137 ? -7.121 -11.531 1.356 1 81.69 137 ILE B N 1
ATOM 3436 C CA . ILE B 1 137 ? -7.328 -11.789 -0.063 1 81.69 137 ILE B CA 1
ATOM 3437 C C . ILE B 1 137 ? -7.805 -13.234 -0.257 1 81.69 137 ILE B C 1
ATOM 3439 O O . ILE B 1 137 ? -8.688 -13.492 -1.078 1 81.69 137 ILE B O 1
ATOM 3443 N N . VAL B 1 138 ? -7.301 -14.18 0.531 1 76.31 138 VAL B N 1
ATOM 3444 C CA . VAL B 1 138 ? -7.629 -15.586 0.322 1 76.31 138 VAL B CA 1
ATOM 3445 C C . VAL B 1 138 ? -9.086 -15.836 0.692 1 76.31 138 VAL B C 1
ATOM 3447 O O . VAL B 1 138 ? -9.852 -16.375 -0.109 1 76.31 138 VAL B O 1
ATOM 3450 N N . PRO B 1 139 ? -9.461 -15.422 1.867 1 75.56 139 PRO B N 1
ATOM 3451 C CA . PRO B 1 139 ? -10.883 -15.578 2.176 1 75.56 139 PRO B CA 1
ATOM 3452 C C . PRO B 1 139 ? -11.781 -14.82 1.205 1 75.56 139 PRO B C 1
ATOM 3454 O O . PRO B 1 139 ? -12.867 -15.305 0.858 1 75.56 139 PRO B O 1
ATOM 3457 N N . LEU B 1 140 ? -11.344 -13.727 0.82 1 81.38 140 LEU B N 1
ATOM 3458 C CA . LEU B 1 140 ? -12.109 -12.969 -0.16 1 81.38 140 LEU B CA 1
ATOM 3459 C C . LEU B 1 140 ? -12.25 -13.742 -1.465 1 81.38 140 LEU B C 1
ATOM 3461 O O . LEU B 1 140 ? -13.328 -13.773 -2.064 1 81.38 140 LEU B O 1
ATOM 3465 N N . PHE B 1 141 ? -11.227 -14.352 -1.879 1 86 141 PHE B N 1
ATOM 3466 C CA . PHE B 1 141 ? -11.25 -15.117 -3.119 1 86 141 PHE B CA 1
ATOM 3467 C C . PHE B 1 141 ? -12.188 -16.312 -2.998 1 86 141 PHE B C 1
ATOM 3469 O O . PHE B 1 141 ? -12.922 -16.641 -3.936 1 86 141 PHE B O 1
ATOM 3476 N N . MET B 1 142 ? -12.086 -16.922 -1.877 1 77.44 142 MET B N 1
ATOM 3477 C CA . MET B 1 142 ? -12.969 -18.062 -1.655 1 77.44 142 MET B CA 1
ATOM 3478 C C . MET B 1 142 ? -14.43 -17.641 -1.747 1 77.44 142 MET B C 1
ATOM 3480 O O . MET B 1 142 ? -15.258 -18.375 -2.311 1 77.44 142 MET B O 1
ATOM 3484 N N . ASN B 1 143 ? -14.711 -16.516 -1.208 1 77.94 143 ASN B N 1
ATOM 3485 C CA . ASN B 1 143 ? -16.062 -15.984 -1.294 1 77.94 143 ASN B CA 1
ATOM 3486 C C . ASN B 1 143 ? -16.438 -15.617 -2.727 1 77.94 143 ASN B C 1
ATOM 3488 O O . ASN B 1 143 ? -17.578 -15.82 -3.152 1 77.94 143 ASN B O 1
ATOM 3492 N N . ILE B 1 144 ? -15.516 -15.086 -3.426 1 88 144 ILE B N 1
ATOM 3493 C CA . ILE B 1 144 ? -15.734 -14.719 -4.82 1 88 144 ILE B CA 1
ATOM 3494 C C . ILE B 1 144 ? -16.047 -15.961 -5.645 1 88 144 ILE B C 1
ATOM 3496 O O . ILE B 1 144 ? -16.922 -15.938 -6.508 1 88 144 ILE B O 1
ATOM 3500 N N . VAL B 1 145 ? -15.281 -17.016 -5.352 1 86.31 145 VAL B N 1
ATOM 3501 C CA . VAL B 1 145 ? -15.5 -18.281 -6.039 1 86.31 145 VAL B CA 1
ATOM 3502 C C . VAL B 1 145 ? -16.906 -18.797 -5.723 1 86.31 145 VAL B C 1
ATOM 3504 O O . VAL B 1 145 ? -17.641 -19.219 -6.625 1 86.31 145 VAL B O 1
ATOM 3507 N N . ARG B 1 146 ? -17.281 -18.703 -4.484 1 80.25 146 ARG B N 1
ATOM 3508 C CA . ARG B 1 146 ? -18.578 -19.203 -4.043 1 80.25 146 ARG B CA 1
ATOM 3509 C C . ARG B 1 146 ? -19.719 -18.406 -4.684 1 80.25 146 ARG B C 1
ATOM 3511 O O . ARG B 1 146 ? -20.781 -18.969 -4.984 1 80.25 146 ARG B O 1
ATOM 3518 N N . LEU B 1 147 ? -19.5 -17.156 -4.926 1 86.94 147 LEU B N 1
ATOM 3519 C CA . LEU B 1 147 ? -20.516 -16.297 -5.508 1 86.94 147 LEU B CA 1
ATOM 3520 C C . LEU B 1 147 ? -20.516 -16.391 -7.027 1 86.94 147 LEU B C 1
ATOM 3522 O O . LEU B 1 147 ? -21.375 -15.82 -7.699 1 86.94 147 LEU B O 1
ATOM 3526 N N . GLY B 1 148 ? -19.562 -17.078 -7.562 1 91.5 148 GLY B N 1
ATOM 3527 C CA . GLY B 1 148 ? -19.469 -17.266 -9 1 91.5 148 GLY B CA 1
ATOM 3528 C C . GLY B 1 148 ? -19 -16.031 -9.742 1 91.5 148 GLY B C 1
ATOM 3529 O O . GLY B 1 148 ? -19.391 -15.805 -10.891 1 91.5 148 GLY B O 1
ATOM 3530 N N . MET B 1 149 ? -18.234 -15.25 -9.109 1 93.69 149 MET B N 1
ATOM 3531 C CA . MET B 1 149 ? -17.844 -13.984 -9.719 1 93.69 149 MET B CA 1
ATOM 3532 C C . MET B 1 149 ? -16.422 -14.062 -10.25 1 93.69 149 MET B C 1
ATOM 3534 O O . MET B 1 149 ? -15.852 -13.039 -10.648 1 93.69 149 MET B O 1
ATOM 3538 N N . VAL B 1 150 ? -15.906 -15.227 -10.336 1 93.94 150 VAL B N 1
ATOM 3539 C CA . VAL B 1 150 ? -14.57 -15.406 -10.898 1 93.94 150 VAL B CA 1
ATOM 3540 C C . VAL B 1 150 ? -14.594 -15.109 -12.391 1 93.94 150 VAL B C 1
ATOM 3542 O O . VAL B 1 150 ? -15.57 -15.43 -13.078 1 93.94 150 VAL B O 1
ATOM 3545 N N . GLY B 1 151 ? -13.602 -14.422 -12.828 1 96.5 151 GLY B N 1
ATOM 3546 C CA . GLY B 1 151 ? -13.5 -14.125 -14.25 1 96.5 1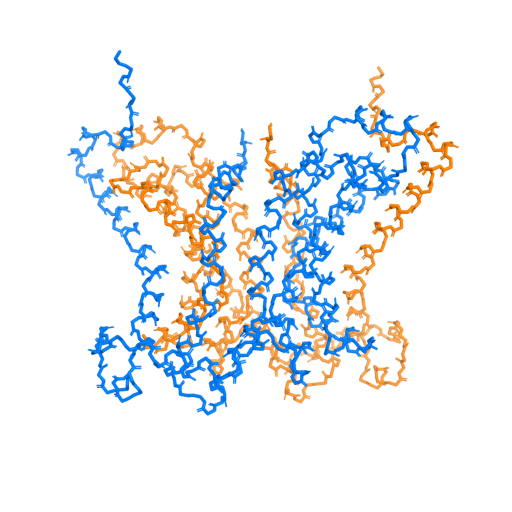51 GLY B CA 1
ATOM 3547 C C . GLY B 1 151 ? -14.164 -12.82 -14.633 1 96.5 151 GLY B C 1
ATOM 3548 O O . GLY B 1 151 ? -14.422 -12.57 -15.812 1 96.5 151 GLY B O 1
ATOM 3549 N N . THR B 1 152 ? -14.492 -12.055 -13.594 1 96.25 152 THR B N 1
ATOM 3550 C CA . THR B 1 152 ? -15.086 -10.75 -13.852 1 96.25 152 THR B CA 1
ATOM 3551 C C . THR B 1 152 ? -14.32 -9.648 -13.125 1 96.25 152 THR B C 1
ATOM 3553 O O . THR B 1 152 ? -13.555 -9.922 -12.195 1 96.25 152 THR B O 1
ATOM 3556 N N . PHE B 1 153 ? -14.617 -8.414 -13.602 1 97.12 153 PHE B N 1
ATOM 3557 C CA . PHE B 1 153 ? -13.938 -7.285 -12.977 1 97.12 153 PHE B CA 1
ATOM 3558 C C . PHE B 1 153 ? -14.656 -6.855 -11.703 1 97.12 153 PHE B C 1
ATOM 3560 O O . PHE B 1 153 ? -14.109 -6.094 -10.906 1 97.12 153 PHE B O 1
ATOM 3567 N N . PHE B 1 154 ? -15.766 -7.34 -11.398 1 95.44 154 PHE B N 1
ATOM 3568 C CA . PHE B 1 154 ? -16.641 -6.816 -10.344 1 95.44 154 PHE B CA 1
ATOM 3569 C C . PHE B 1 154 ? -15.977 -6.945 -8.984 1 95.44 154 PHE B C 1
ATOM 3571 O O . PHE B 1 154 ? -15.906 -5.977 -8.219 1 95.44 154 PHE B O 1
ATOM 3578 N N . PRO B 1 155 ? -15.5 -8.125 -8.688 1 93.62 155 PRO B N 1
ATOM 3579 C CA . PRO B 1 155 ? -14.875 -8.242 -7.363 1 93.62 155 PRO B CA 1
ATOM 3580 C C . PRO B 1 155 ? -13.688 -7.305 -7.188 1 93.62 155 PRO B C 1
ATOM 3582 O O . PRO B 1 155 ? -13.43 -6.824 -6.078 1 93.62 155 PRO B O 1
ATOM 3585 N N . ILE B 1 156 ? -12.961 -7.062 -8.234 1 95.12 156 ILE B N 1
ATOM 3586 C CA . ILE B 1 156 ? -11.805 -6.176 -8.195 1 95.12 156 ILE B CA 1
ATOM 3587 C C . ILE B 1 156 ? -12.266 -4.734 -7.988 1 95.12 156 ILE B C 1
ATOM 3589 O O . ILE B 1 156 ? -11.703 -4.008 -7.16 1 95.12 156 ILE B O 1
ATOM 3593 N N . TRP B 1 157 ? -13.312 -4.355 -8.664 1 96 157 TRP B N 1
ATOM 3594 C CA . TRP B 1 157 ? -13.867 -3.012 -8.508 1 96 157 TRP B CA 1
ATOM 3595 C C . TRP B 1 157 ? -14.328 -2.775 -7.078 1 96 157 TRP B C 1
ATOM 3597 O O . TRP B 1 157 ? -13.977 -1.769 -6.461 1 96 157 TRP B O 1
ATOM 3607 N N . PHE B 1 158 ? -14.953 -3.697 -6.543 1 90.56 158 PHE B N 1
ATOM 3608 C CA . PHE B 1 158 ? -15.594 -3.527 -5.242 1 90.56 158 PHE B CA 1
ATOM 3609 C C . PHE B 1 158 ? -14.562 -3.566 -4.125 1 90.56 158 PHE B C 1
ATOM 3611 O O . PHE B 1 158 ? -14.758 -2.955 -3.07 1 90.56 158 PHE B O 1
ATOM 3618 N N . SER B 1 159 ? -13.523 -4.289 -4.383 1 89.31 159 SER B N 1
ATOM 3619 C CA . SER B 1 159 ? -12.477 -4.348 -3.373 1 89.31 159 SER B CA 1
ATOM 3620 C C . SER B 1 159 ? -11.883 -2.967 -3.107 1 89.31 159 SER B C 1
ATOM 3622 O O . SER B 1 159 ? -11.43 -2.686 -1.999 1 89.31 159 SER B O 1
ATOM 3624 N N . PHE B 1 160 ? -11.93 -2.07 -4.07 1 91.88 160 PHE B N 1
ATOM 3625 C CA . PHE B 1 160 ? -11.414 -0.714 -3.912 1 91.88 160 PHE B CA 1
ATOM 3626 C C . PHE B 1 160 ? -12.461 0.19 -3.273 1 91.88 160 PHE B C 1
ATOM 3628 O O . PHE B 1 160 ? -12.148 1.295 -2.826 1 91.88 160 PHE B O 1
ATOM 3635 N N . GLY B 1 161 ? -13.672 -0.263 -3.205 1 89.38 161 GLY B N 1
ATOM 3636 C CA . GLY B 1 161 ? -14.758 0.511 -2.623 1 89.38 161 GLY B CA 1
ATOM 3637 C C . GLY B 1 161 ? -14.844 0.385 -1.113 1 89.38 161 GLY B C 1
ATOM 3638 O O . GLY B 1 161 ? -15.648 1.055 -0.471 1 89.38 161 GLY B O 1
ATOM 3639 N N . ALA B 1 162 ? -14.039 -0.483 -0.625 1 86.75 162 ALA B N 1
ATOM 3640 C CA . ALA B 1 162 ? -13.992 -0.687 0.82 1 86.75 162 ALA B CA 1
ATOM 3641 C C . ALA B 1 162 ? -12.562 -0.544 1.347 1 86.75 162 ALA B C 1
ATOM 3643 O O . ALA B 1 162 ? -11.938 -1.532 1.742 1 86.75 162 ALA B O 1
ATOM 3644 N N . ASN B 1 163 ? -12.094 0.582 1.385 1 88.31 163 ASN B N 1
ATOM 3645 C CA . ASN B 1 163 ? -10.734 0.891 1.818 1 88.31 163 ASN B CA 1
ATOM 3646 C C . ASN B 1 163 ? -10.727 1.905 2.959 1 88.31 163 ASN B C 1
ATOM 3648 O O . ASN B 1 163 ? -11.109 3.061 2.77 1 88.31 163 ASN B O 1
ATOM 3652 N N . ALA B 1 164 ? -10.242 1.481 4.09 1 86.62 164 ALA B N 1
ATOM 3653 C CA . ALA B 1 164 ? -10.273 2.299 5.297 1 86.62 164 ALA B CA 1
ATOM 3654 C C . ALA B 1 164 ? -9.461 3.576 5.121 1 86.62 164 ALA B C 1
ATOM 3656 O O . ALA B 1 164 ? -9.859 4.645 5.59 1 86.62 164 ALA B O 1
ATOM 3657 N N . PHE B 1 165 ? -8.422 3.451 4.445 1 85.81 165 PHE B N 1
ATOM 3658 C CA . PHE B 1 165 ? -7.559 4.609 4.234 1 85.81 165 PHE B CA 1
ATOM 3659 C C . PHE B 1 165 ? -8.289 5.691 3.451 1 85.81 165 PHE B C 1
ATOM 3661 O O . PHE B 1 165 ? -8.227 6.871 3.809 1 85.81 165 PHE B O 1
ATOM 3668 N N . TYR B 1 166 ? -8.961 5.309 2.424 1 91.75 166 TYR B N 1
ATOM 3669 C CA . TYR B 1 166 ? -9.703 6.27 1.618 1 91.75 166 TYR B CA 1
ATOM 3670 C C . TYR B 1 166 ? -10.844 6.891 2.42 1 91.75 166 TYR B C 1
ATOM 3672 O O . TYR B 1 166 ? -11.117 8.086 2.295 1 91.75 166 TYR B O 1
ATOM 3680 N N . VAL B 1 167 ? -11.453 6.102 3.23 1 92.56 167 VAL B N 1
ATOM 3681 C CA . VAL B 1 167 ? -12.555 6.605 4.051 1 92.56 167 VAL B CA 1
ATOM 3682 C C . VAL B 1 167 ? -12.039 7.684 5 1 92.56 167 VAL B C 1
ATOM 3684 O O . VAL B 1 167 ? -12.648 8.75 5.129 1 92.56 167 VAL B O 1
ATOM 3687 N N . ILE B 1 168 ? -10.992 7.414 5.574 1 89.06 168 ILE B N 1
ATOM 3688 C CA . ILE B 1 168 ? -10.438 8.336 6.555 1 89.06 168 ILE B CA 1
ATOM 3689 C C . ILE B 1 168 ? -10.008 9.633 5.863 1 89.06 168 ILE B C 1
ATOM 3691 O O . ILE B 1 168 ? -10.25 10.727 6.379 1 89.06 168 ILE B O 1
ATOM 3695 N N . LEU B 1 169 ? -9.352 9.523 4.727 1 88.06 169 LEU B N 1
ATOM 3696 C CA . LEU B 1 169 ? -8.961 10.703 3.975 1 88.06 169 LEU B CA 1
ATOM 3697 C C . LEU B 1 169 ? -10.172 11.57 3.652 1 88.06 169 LEU B C 1
ATOM 3699 O O . LEU B 1 169 ? -10.156 12.781 3.887 1 88.06 169 LEU B O 1
ATOM 3703 N N . PHE B 1 170 ? -11.188 10.922 3.168 1 93.81 170 PHE B N 1
ATOM 3704 C CA . PHE B 1 170 ? -12.406 11.641 2.822 1 93.81 170 PHE B CA 1
ATOM 3705 C C . PHE B 1 170 ? -13.039 12.258 4.062 1 93.81 170 PHE B C 1
ATOM 3707 O O . PHE B 1 170 ? -13.422 13.43 4.051 1 93.81 170 PHE B O 1
ATOM 3714 N N . LYS B 1 171 ? -13.148 11.469 5.047 1 93.06 171 LYS B N 1
ATOM 3715 C CA . LYS B 1 171 ? -13.812 11.938 6.258 1 93.06 171 LYS B CA 1
ATOM 3716 C C . LYS B 1 171 ? -13.109 13.164 6.832 1 93.06 171 LYS B C 1
ATOM 3718 O O . LYS B 1 171 ? -13.766 14.133 7.223 1 93.06 171 LYS B O 1
ATOM 3723 N N . ASN B 1 172 ? -11.867 13.102 6.918 1 87.88 172 ASN B N 1
ATOM 3724 C CA . ASN B 1 172 ? -11.102 14.227 7.453 1 87.88 172 ASN B CA 1
ATOM 3725 C C . ASN B 1 172 ? -11.336 15.492 6.637 1 87.88 172 ASN B C 1
ATOM 3727 O O . ASN B 1 172 ? -11.461 16.578 7.199 1 87.88 172 ASN B O 1
ATOM 3731 N N . PHE B 1 173 ? -11.352 15.336 5.367 1 91.31 173 PHE B N 1
ATOM 3732 C CA . PHE B 1 173 ? -11.617 16.5 4.52 1 91.31 173 PHE B CA 1
ATOM 3733 C C . PHE B 1 173 ? -13.055 16.969 4.691 1 91.31 173 PHE B C 1
ATOM 3735 O O . PHE B 1 173 ? -13.312 18.172 4.801 1 91.31 173 PHE B O 1
ATOM 3742 N N . PHE B 1 174 ? -13.992 16.078 4.75 1 95 174 PHE B N 1
ATOM 3743 C CA . PHE B 1 174 ? -15.398 16.406 4.887 1 95 174 PHE B CA 1
ATOM 3744 C C . PHE B 1 174 ? -15.656 17.125 6.207 1 95 174 PHE B C 1
ATOM 3746 O O . PHE B 1 174 ? -16.531 18 6.293 1 95 174 PHE B O 1
ATOM 3753 N N . ASP B 1 175 ? -14.891 16.75 7.164 1 92.75 175 ASP B N 1
ATOM 3754 C CA . ASP B 1 175 ? -15.039 17.375 8.477 1 92.75 175 ASP B CA 1
ATOM 3755 C C . ASP B 1 175 ? -14.719 18.875 8.406 1 92.75 175 ASP B C 1
ATOM 3757 O O . ASP B 1 175 ? -15.195 19.656 9.234 1 92.75 175 ASP B O 1
ATOM 3761 N N . THR B 1 176 ? -13.977 19.266 7.414 1 91.56 176 THR B N 1
ATOM 3762 C CA . THR B 1 176 ? -13.602 20.672 7.293 1 91.56 176 THR B CA 1
ATOM 3763 C C . THR B 1 176 ? -14.695 21.453 6.578 1 91.56 176 THR B C 1
ATOM 3765 O O . THR B 1 176 ? -14.703 22.688 6.609 1 91.56 176 THR B O 1
ATOM 3768 N N . ILE B 1 177 ? -15.602 20.812 5.945 1 93.38 177 ILE B N 1
ATOM 3769 C CA . ILE B 1 177 ? -16.719 21.469 5.281 1 93.38 177 ILE B CA 1
ATOM 3770 C C . ILE B 1 177 ? -17.766 21.875 6.316 1 93.38 177 ILE B C 1
ATOM 3772 O O . ILE B 1 177 ? -18.219 21.047 7.117 1 93.38 177 ILE B O 1
ATOM 3776 N N . PRO B 1 178 ? -18.156 23.109 6.34 1 94.62 178 PRO B N 1
ATOM 3777 C CA . PRO B 1 178 ? -19.125 23.578 7.336 1 94.62 178 PRO B CA 1
ATOM 3778 C C . PRO B 1 178 ? -20.438 22.812 7.277 1 94.62 178 PRO B C 1
ATOM 3780 O O . PRO B 1 178 ? -20.984 22.578 6.191 1 94.62 178 PRO B O 1
ATOM 3783 N N . GLN B 1 179 ? -20.938 22.469 8.375 1 91.75 179 GLN B N 1
ATOM 3784 C CA . GLN B 1 179 ? -22.188 21.734 8.492 1 91.75 179 GLN B CA 1
ATOM 3785 C C . GLN B 1 179 ? -23.375 22.578 8.008 1 91.75 179 GLN B C 1
ATOM 3787 O O . GLN B 1 179 ? -24.375 22.031 7.539 1 91.75 179 GLN B O 1
ATOM 3792 N N . SER B 1 180 ? -23.172 23.828 8.047 1 93.25 180 SER B N 1
ATOM 3793 C CA . SER B 1 180 ? -24.219 24.766 7.637 1 93.25 180 SER B CA 1
ATOM 3794 C C . SER B 1 180 ? -24.578 24.578 6.168 1 93.25 180 SER B C 1
ATOM 3796 O O . SER B 1 180 ? -25.75 24.75 5.785 1 93.25 180 SER B O 1
ATOM 3798 N N . LEU B 1 181 ? -23.656 24.172 5.41 1 93.5 181 LEU B N 1
ATOM 3799 C CA . LEU B 1 181 ? -23.906 23.953 3.992 1 93.5 181 LEU B CA 1
ATOM 3800 C C . LEU B 1 181 ? -24.812 22.734 3.789 1 93.5 181 LEU B C 1
ATOM 3802 O O . LEU B 1 181 ? -25.625 22.703 2.873 1 93.5 181 LEU B O 1
ATOM 3806 N N . ILE B 1 182 ? -24.609 21.797 4.613 1 92.25 182 ILE B N 1
ATOM 3807 C CA . ILE B 1 182 ? -25.422 20.578 4.543 1 92.25 182 ILE B CA 1
ATOM 3808 C C . ILE B 1 182 ? -26.844 20.875 4.992 1 92.25 182 ILE B C 1
ATOM 3810 O O . ILE B 1 182 ? -27.812 20.469 4.336 1 92.25 182 ILE B O 1
ATOM 3814 N N . GLU B 1 183 ? -26.969 21.625 6.031 1 89.62 183 GLU B N 1
ATOM 3815 C CA . GLU B 1 183 ? -28.266 21.984 6.566 1 89.62 183 GLU B CA 1
ATOM 3816 C C .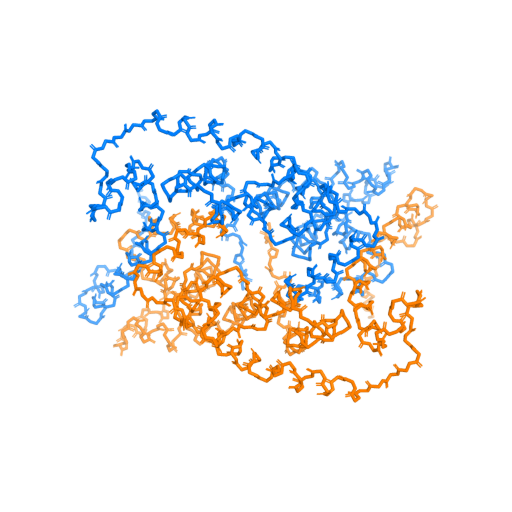 GLU B 1 183 ? -29.047 22.859 5.578 1 89.62 183 GLU B C 1
ATOM 3818 O O . GLU B 1 183 ? -30.25 22.688 5.41 1 89.62 183 GLU B O 1
ATOM 3823 N N . ALA B 1 184 ? -28.344 23.734 4.949 1 92.31 184 ALA B N 1
ATOM 3824 C CA . ALA B 1 184 ? -28.969 24.594 3.943 1 92.31 184 ALA B CA 1
ATOM 3825 C C . ALA B 1 184 ? -29.484 23.766 2.768 1 92.31 184 ALA B C 1
ATOM 3827 O O . ALA B 1 184 ? -30.578 24.031 2.244 1 92.31 184 ALA B O 1
ATOM 3828 N N . SER B 1 185 ? -28.766 22.828 2.4 1 91.81 185 SER B N 1
ATOM 3829 C CA . SER B 1 185 ? -29.156 21.969 1.289 1 91.81 185 SER B CA 1
ATOM 3830 C C . SER B 1 185 ? -30.375 21.125 1.653 1 91.81 185 SER B C 1
ATOM 3832 O O . SER B 1 185 ? -31.234 20.875 0.812 1 91.81 185 SER B O 1
ATOM 3834 N N . ARG B 1 186 ? -30.375 20.688 2.896 1 88.19 186 ARG B N 1
ATOM 3835 C CA . ARG B 1 186 ? -31.531 19.938 3.377 1 88.19 186 ARG B CA 1
ATOM 3836 C C . ARG B 1 186 ? -32.781 20.797 3.344 1 88.19 186 ARG B C 1
ATOM 3838 O O . ARG B 1 186 ? -33.844 20.328 2.949 1 88.19 186 ARG B O 1
ATOM 3845 N N . LEU B 1 187 ? -32.594 21.953 3.736 1 88.12 187 LEU B N 1
ATOM 3846 C CA . LEU B 1 187 ? -33.719 22.891 3.748 1 88.12 187 LEU B CA 1
ATOM 3847 C C . LEU B 1 187 ? -34.219 23.156 2.332 1 88.12 187 LEU B C 1
ATOM 3849 O O . LEU B 1 187 ? -35.406 23.375 2.125 1 88.12 187 LEU B O 1
ATOM 3853 N N . ASP B 1 188 ? -33.344 23.078 1.315 1 90.56 188 ASP B N 1
ATOM 3854 C CA . ASP B 1 188 ? -33.688 23.266 -0.088 1 90.56 188 ASP B CA 1
ATOM 3855 C C . ASP B 1 188 ? -34.375 22.031 -0.648 1 90.56 188 ASP B C 1
ATOM 3857 O O . ASP B 1 188 ? -34.812 22.016 -1.804 1 90.56 188 ASP B O 1
ATOM 3861 N N . GLY B 1 189 ? -34.469 20.969 0.149 1 86.25 189 GLY B N 1
ATOM 3862 C CA . GLY B 1 189 ? -35.219 19.797 -0.247 1 86.25 189 GLY B CA 1
ATOM 3863 C C . GLY B 1 189 ? -34.344 18.703 -0.84 1 86.25 189 GLY B C 1
ATOM 3864 O O . GLY B 1 189 ? -34.844 17.719 -1.374 1 86.25 189 GLY B O 1
ATOM 3865 N N . CYS B 1 190 ? -33.094 18.844 -0.77 1 90.06 190 CYS B N 1
ATOM 3866 C CA . CYS B 1 190 ? -32.188 17.844 -1.319 1 90.06 190 CYS B CA 1
ATOM 3867 C C . CYS B 1 190 ? -32.125 16.625 -0.415 1 90.06 190 CYS B C 1
ATOM 3869 O O . CYS B 1 190 ? -32.125 16.75 0.811 1 90.06 190 CYS B O 1
ATOM 3871 N N . ASN B 1 191 ? -32.031 15.453 -1.054 1 90 191 ASN B N 1
ATOM 3872 C CA . ASN B 1 191 ? -31.797 14.25 -0.262 1 90 191 ASN B CA 1
ATOM 3873 C C . ASN B 1 191 ? -30.297 14.047 -0.016 1 90 191 ASN B C 1
ATOM 3875 O O . ASN B 1 191 ? -29.469 14.773 -0.568 1 90 191 ASN B O 1
ATOM 3879 N N . GLU B 1 192 ? -29.953 13.109 0.829 1 90.62 192 GLU B N 1
ATOM 3880 C CA . GLU B 1 192 ? -28.578 12.938 1.28 1 90.62 192 GLU B CA 1
ATOM 3881 C C . GLU B 1 192 ? -27.656 12.562 0.12 1 90.62 192 GLU B C 1
ATOM 3883 O O . GLU B 1 192 ? -26.516 13 0.069 1 90.62 192 GLU B O 1
ATOM 3888 N N . LEU B 1 193 ? -28.125 11.727 -0.792 1 91.25 193 LEU B N 1
ATOM 3889 C CA . LEU B 1 193 ? -27.312 11.352 -1.937 1 91.25 193 LEU B CA 1
ATOM 3890 C C . LEU B 1 193 ? -27.062 12.555 -2.848 1 91.25 193 LEU B C 1
ATOM 3892 O O . LEU B 1 193 ? -25.984 12.688 -3.424 1 91.25 193 LEU B O 1
ATOM 3896 N N . GLN B 1 194 ? -28.078 13.383 -2.963 1 93.06 194 GLN B N 1
ATOM 3897 C CA . GLN B 1 194 ? -27.938 14.602 -3.756 1 93.06 194 GLN B CA 1
ATOM 3898 C C . GLN B 1 194 ? -26.938 15.57 -3.119 1 93.06 194 GLN B C 1
ATOM 3900 O O . GLN B 1 194 ? -26.141 16.188 -3.816 1 93.06 194 GLN B O 1
ATOM 3905 N N . ILE B 1 195 ? -27.062 15.695 -1.818 1 94.56 195 ILE B N 1
ATOM 3906 C CA . ILE B 1 195 ? -26.141 16.578 -1.109 1 94.56 195 ILE B CA 1
ATOM 3907 C C . ILE B 1 195 ? -24.703 16.078 -1.289 1 94.56 195 ILE B C 1
ATOM 3909 O O . ILE B 1 195 ? -23.797 16.859 -1.566 1 94.56 195 ILE B O 1
ATOM 3913 N N . PHE B 1 196 ? -24.547 14.773 -1.209 1 95.31 196 PHE B N 1
ATOM 3914 C CA . PHE B 1 196 ? -23.234 14.172 -1.384 1 95.31 196 PHE B CA 1
ATOM 3915 C C . PHE B 1 196 ? -22.703 14.438 -2.787 1 95.31 196 PHE B C 1
ATOM 3917 O O . PHE B 1 196 ? -21.562 14.906 -2.951 1 95.31 196 PHE B O 1
ATOM 3924 N N . GLN B 1 197 ? -23.484 14.203 -3.777 1 94.38 197 GLN B N 1
ATOM 3925 C CA . GLN B 1 197 ? -23.047 14.227 -5.164 1 94.38 197 GLN B CA 1
ATOM 3926 C C . GLN B 1 197 ? -22.938 15.656 -5.688 1 94.38 197 GLN B C 1
ATOM 3928 O O . GLN B 1 197 ? -22.031 15.977 -6.453 1 94.38 197 GLN B O 1
ATOM 3933 N N . LYS B 1 198 ? -23.781 16.609 -5.238 1 94.94 198 LYS B N 1
ATOM 3934 C CA . LYS B 1 198 ? -23.875 17.922 -5.855 1 94.94 198 LYS B CA 1
ATOM 3935 C C . LYS B 1 198 ? -23.219 18.984 -4.992 1 94.94 198 LYS B C 1
ATOM 3937 O O . LYS B 1 198 ? -22.891 20.078 -5.477 1 94.94 198 LYS B O 1
ATOM 3942 N N . VAL B 1 199 ? -23 18.703 -3.738 1 95.44 199 VAL B N 1
ATOM 3943 C CA . VAL B 1 199 ? -22.469 19.734 -2.852 1 95.44 199 VAL B CA 1
ATOM 3944 C C . VAL B 1 199 ? -21.109 19.297 -2.301 1 95.44 199 VAL B C 1
ATOM 3946 O O . VAL B 1 199 ? -20.078 19.906 -2.615 1 95.44 199 VAL B O 1
ATOM 3949 N N . VAL B 1 200 ? -21.109 18.156 -1.662 1 96.31 200 VAL B N 1
ATOM 3950 C CA . VAL B 1 200 ? -19.922 17.75 -0.92 1 96.31 200 VAL B CA 1
ATOM 3951 C C . VAL B 1 200 ? -18.828 17.312 -1.894 1 96.31 200 VAL B C 1
ATOM 3953 O O . VAL B 1 200 ? -17.688 17.75 -1.781 1 96.31 200 VAL B O 1
ATOM 3956 N N . LEU B 1 201 ? -19.188 16.516 -2.875 1 95.81 201 LEU B N 1
ATOM 3957 C CA . LEU B 1 201 ? -18.188 15.977 -3.789 1 95.81 201 LEU B CA 1
ATOM 3958 C C . LEU B 1 201 ? -17.547 17.094 -4.613 1 95.81 201 LEU B C 1
ATOM 3960 O O . LEU B 1 201 ? -16.312 17.156 -4.742 1 95.81 201 LEU B O 1
ATOM 3964 N N . PRO B 1 202 ? -18.375 17.984 -5.164 1 94.75 202 PRO B N 1
ATOM 3965 C CA . PRO B 1 202 ? -17.75 19.062 -5.926 1 94.75 202 PRO B CA 1
ATOM 3966 C C . PRO B 1 202 ? -16.891 19.984 -5.059 1 94.75 202 PRO B C 1
ATOM 3968 O O . PRO B 1 202 ? -15.875 20.5 -5.527 1 94.75 202 PRO B O 1
ATOM 3971 N N . LEU B 1 203 ? -17.234 20.172 -3.795 1 94.75 203 LEU B N 1
ATOM 3972 C CA . LEU B 1 203 ? -16.453 21 -2.877 1 94.75 203 LEU B CA 1
ATOM 3973 C C . LEU B 1 203 ? -15.18 20.281 -2.457 1 94.75 203 LEU B C 1
ATOM 3975 O O . LEU B 1 203 ? -14.258 20.891 -1.916 1 94.75 203 LEU B O 1
ATOM 3979 N N . SER B 1 204 ? -15.117 19 -2.75 1 94.69 204 SER B N 1
ATOM 3980 C CA . SER B 1 204 ? -14.023 18.172 -2.264 1 94.69 204 SER B CA 1
ATOM 3981 C C . SER B 1 204 ? -13.086 17.766 -3.398 1 94.69 204 SER B C 1
ATOM 3983 O O . SER B 1 204 ? -12.461 16.703 -3.352 1 94.69 204 SER B O 1
ATOM 3985 N N . ARG B 1 205 ? -12.984 18.547 -4.402 1 91.62 205 ARG B N 1
ATOM 3986 C CA . ARG B 1 205 ? -12.172 18.25 -5.574 1 91.62 205 ARG B CA 1
ATOM 3987 C C . ARG B 1 205 ? -10.727 17.953 -5.18 1 91.62 205 ARG B C 1
ATOM 3989 O O . ARG B 1 205 ? -10.109 17.016 -5.688 1 91.62 205 ARG B O 1
ATOM 3996 N N . PRO B 1 206 ? -10.18 18.656 -4.238 1 88.06 206 PRO B N 1
ATOM 3997 C CA . PRO B 1 206 ? -8.789 18.391 -3.883 1 88.06 206 PRO B CA 1
ATOM 3998 C C . PRO B 1 206 ? -8.57 16.984 -3.311 1 88.06 206 PRO B C 1
ATOM 4000 O O . PRO B 1 206 ? -7.648 16.281 -3.725 1 88.06 206 PRO B O 1
ATOM 4003 N N . ILE B 1 207 ? -9.453 16.625 -2.391 1 90.5 207 ILE B N 1
ATOM 4004 C CA . ILE B 1 207 ? -9.266 15.32 -1.77 1 90.5 207 ILE B CA 1
ATOM 4005 C C . ILE B 1 207 ? -9.656 14.219 -2.752 1 90.5 207 ILE B C 1
ATOM 4007 O O . ILE B 1 207 ? -9.086 13.125 -2.734 1 90.5 207 ILE B O 1
ATOM 4011 N N . VAL B 1 208 ? -10.625 14.516 -3.621 1 93.5 208 VAL B N 1
ATOM 4012 C CA . VAL B 1 208 ? -11.008 13.547 -4.637 1 93.5 208 VAL B CA 1
ATOM 4013 C C . VAL B 1 208 ? -9.82 13.258 -5.559 1 93.5 208 VAL B C 1
ATOM 4015 O O . VAL B 1 208 ? -9.547 12.102 -5.879 1 93.5 208 VAL B O 1
ATOM 4018 N N . MET B 1 209 ? -9.102 14.258 -5.918 1 89.5 209 MET B N 1
ATOM 4019 C CA . MET B 1 209 ? -7.941 14.086 -6.785 1 89.5 209 MET B CA 1
ATOM 4020 C C . MET B 1 209 ? -6.871 13.25 -6.098 1 89.5 209 MET B C 1
ATOM 4022 O O . MET B 1 209 ? -6.227 12.414 -6.738 1 89.5 209 MET B O 1
ATOM 4026 N N . VAL B 1 210 ? -6.719 13.5 -4.875 1 85.69 210 VAL B N 1
ATOM 4027 C CA . VAL B 1 210 ? -5.742 12.734 -4.105 1 85.69 210 VAL B CA 1
ATOM 4028 C C . VAL B 1 210 ? -6.125 11.258 -4.109 1 85.69 210 VAL B C 1
ATOM 4030 O O . VAL B 1 210 ? -5.289 10.391 -4.398 1 85.69 210 VAL B O 1
ATOM 4033 N N . VAL B 1 211 ? -7.379 10.992 -3.818 1 91.25 211 VAL B N 1
ATOM 4034 C CA . VAL B 1 211 ? -7.859 9.617 -3.76 1 91.25 211 VAL B CA 1
ATOM 4035 C C . VAL B 1 211 ? -7.77 8.977 -5.145 1 91.25 211 VAL B C 1
ATOM 4037 O O . VAL B 1 211 ? -7.395 7.809 -5.273 1 91.25 211 VAL B O 1
ATOM 4040 N N . VAL B 1 212 ? -8.07 9.758 -6.133 1 92.19 212 VAL B N 1
ATOM 4041 C CA . VAL B 1 212 ? -8.016 9.258 -7.5 1 92.19 212 VAL B CA 1
ATOM 4042 C C . VAL B 1 212 ? -6.582 8.867 -7.855 1 92.19 212 VAL B C 1
ATOM 4044 O O . VAL B 1 212 ? -6.34 7.785 -8.398 1 92.19 212 VAL B O 1
ATOM 4047 N N . ILE B 1 213 ? -5.656 9.641 -7.562 1 86.56 213 ILE B N 1
ATOM 4048 C CA . ILE B 1 213 ? -4.258 9.375 -7.887 1 86.56 213 ILE B CA 1
ATOM 4049 C C . ILE B 1 213 ? -3.789 8.117 -7.16 1 86.56 213 ILE B C 1
ATOM 4051 O O . ILE B 1 213 ? -3.174 7.238 -7.77 1 86.56 213 ILE B O 1
ATOM 4055 N N . TYR B 1 214 ? -4.129 8.039 -5.906 1 85.75 214 TYR B N 1
ATOM 4056 C CA . TYR B 1 214 ? -3.738 6.871 -5.125 1 85.75 214 TYR B CA 1
ATOM 4057 C C . TYR B 1 214 ? -4.414 5.609 -5.652 1 85.75 214 TYR B C 1
ATOM 4059 O O . TYR B 1 214 ? -3.779 4.559 -5.77 1 85.75 214 TYR B O 1
ATOM 4067 N N . ALA B 1 215 ? -5.652 5.734 -5.973 1 92.38 215 ALA B N 1
ATOM 4068 C CA . ALA B 1 215 ? -6.426 4.586 -6.438 1 92.38 215 ALA B CA 1
ATOM 4069 C C . ALA B 1 215 ? -5.934 4.109 -7.805 1 92.38 215 ALA B C 1
ATOM 4071 O O . ALA B 1 215 ? -5.879 2.906 -8.07 1 92.38 215 ALA B O 1
ATOM 4072 N N . VAL B 1 216 ? -5.66 5.07 -8.641 1 91.56 216 VAL B N 1
ATOM 4073 C CA . VAL B 1 216 ? -5.145 4.707 -9.953 1 91.56 216 VAL B CA 1
ATOM 4074 C C . VAL B 1 216 ? -3.83 3.943 -9.797 1 91.56 216 VAL B C 1
ATOM 4076 O O . VAL B 1 216 ? -3.645 2.887 -10.406 1 91.56 216 VAL B O 1
ATOM 4079 N N . ASN B 1 217 ? -2.986 4.438 -9.047 1 86.38 217 ASN B N 1
ATOM 4080 C CA . ASN B 1 217 ? -1.691 3.799 -8.836 1 86.38 217 ASN B CA 1
ATOM 4081 C C . ASN B 1 217 ? -1.846 2.414 -8.211 1 86.38 217 ASN B C 1
ATOM 4083 O O . ASN B 1 217 ? -1.19 1.461 -8.633 1 86.38 217 ASN B O 1
ATOM 4087 N N . ALA B 1 218 ? -2.666 2.357 -7.23 1 89.44 218 ALA B N 1
ATOM 4088 C CA . ALA B 1 218 ? -2.889 1.087 -6.547 1 89.44 218 ALA B CA 1
ATOM 4089 C C . ALA B 1 218 ? -3.533 0.065 -7.477 1 89.44 218 ALA B C 1
ATOM 4091 O O . ALA B 1 218 ? -3.125 -1.099 -7.512 1 89.44 218 ALA B O 1
ATOM 4092 N N . ALA B 1 219 ? -4.488 0.476 -8.188 1 93.69 219 ALA B N 1
ATOM 4093 C CA . ALA B 1 219 ? -5.219 -0.423 -9.078 1 93.69 219 ALA B CA 1
ATOM 4094 C C . ALA B 1 219 ? -4.332 -0.898 -10.227 1 93.69 219 ALA B C 1
ATOM 4096 O O . ALA B 1 219 ? -4.418 -2.055 -10.648 1 93.69 219 ALA B O 1
ATOM 4097 N N . TRP B 1 220 ? -3.588 -0.031 -10.734 1 92 220 TRP B N 1
ATOM 4098 C CA . TRP B 1 220 ? -2.684 -0.41 -11.82 1 92 220 TRP B CA 1
ATOM 4099 C C . TRP B 1 220 ? -1.668 -1.442 -11.344 1 92 220 TRP B C 1
ATOM 4101 O O . TRP B 1 220 ? -1.299 -2.35 -12.094 1 92 220 TRP B O 1
ATOM 4111 N N . SER B 1 221 ? -1.296 -1.306 -10.156 1 90.12 221 SER B N 1
ATOM 4112 C CA . SER B 1 221 ? -0.224 -2.139 -9.617 1 90.12 221 SER B CA 1
ATOM 4113 C C . SER B 1 221 ? -0.777 -3.398 -8.961 1 90.12 221 SER B C 1
ATOM 4115 O O . SER B 1 221 ? -0.017 -4.285 -8.57 1 90.12 221 SER B O 1
ATOM 4117 N N . ASP B 1 222 ? -2.049 -3.41 -8.836 1 90.5 222 ASP B N 1
ATOM 4118 C CA . ASP B 1 222 ? -2.67 -4.547 -8.164 1 90.5 222 ASP B CA 1
ATOM 4119 C C . ASP B 1 222 ? -2.365 -5.852 -8.891 1 90.5 222 ASP B C 1
ATOM 4121 O O . ASP B 1 222 ? -2.402 -5.906 -10.125 1 90.5 222 ASP B O 1
ATOM 4125 N N . PHE B 1 223 ? -2.053 -6.922 -8.125 1 89.19 223 PHE B N 1
ATOM 4126 C CA . PHE B 1 223 ? -1.617 -8.148 -8.773 1 89.19 223 PHE B CA 1
ATOM 4127 C C . PHE B 1 223 ? -2.324 -9.359 -8.172 1 89.19 223 PHE B C 1
ATOM 4129 O O . PHE B 1 223 ? -2.975 -10.125 -8.891 1 89.19 223 PHE B O 1
ATOM 4136 N N . LEU B 1 224 ? -2.314 -9.5 -6.898 1 87.12 224 LEU B N 1
ATOM 4137 C CA . LEU B 1 224 ? -2.682 -10.773 -6.285 1 87.12 224 LEU B CA 1
ATOM 4138 C C . LEU B 1 224 ? -4.156 -11.086 -6.516 1 87.12 224 LEU B C 1
ATOM 4140 O O . LEU B 1 224 ? -4.5 -12.148 -7.031 1 87.12 224 LEU B O 1
ATOM 4144 N N . LEU B 1 225 ? -4.965 -10.188 -6.215 1 90.38 225 LEU B N 1
ATOM 4145 C CA . LEU B 1 225 ? -6.387 -10.461 -6.402 1 90.38 225 LEU B CA 1
ATOM 4146 C C . LEU B 1 225 ? -6.723 -10.602 -7.887 1 90.38 225 LEU B C 1
ATOM 4148 O O . LEU B 1 225 ? -7.383 -11.562 -8.289 1 90.38 225 LEU B O 1
ATOM 4152 N N . PRO B 1 226 ? -6.242 -9.695 -8.68 1 94.56 226 PRO B N 1
ATOM 4153 C CA . PRO B 1 226 ? -6.5 -9.875 -10.109 1 94.56 226 PRO B CA 1
ATOM 4154 C C . PRO B 1 226 ? -5.957 -11.195 -10.648 1 94.56 226 PRO B C 1
ATOM 4156 O O . PRO B 1 226 ? -6.582 -11.82 -11.508 1 94.56 226 PRO B O 1
ATOM 4159 N N . TYR B 1 227 ? -4.84 -11.547 -10.203 1 92.06 227 TYR B N 1
ATOM 4160 C CA . TYR B 1 227 ? -4.262 -12.82 -10.625 1 92.06 227 TYR B CA 1
ATOM 4161 C C . TYR B 1 227 ? -5.18 -13.984 -10.273 1 92.06 227 TYR B C 1
ATOM 4163 O O . TYR B 1 227 ? -5.414 -14.875 -11.094 1 92.06 227 TYR B O 1
ATOM 4171 N N . LEU B 1 228 ? -5.727 -13.992 -9.117 1 90.5 228 LEU B N 1
ATOM 4172 C CA . LEU B 1 228 ? -6.578 -15.078 -8.656 1 90.5 228 LEU B CA 1
ATOM 4173 C C . LEU B 1 228 ? -7.926 -15.055 -9.367 1 90.5 228 LEU B C 1
ATOM 4175 O O . LEU B 1 228 ? -8.461 -16.109 -9.719 1 90.5 228 LEU B O 1
ATOM 4179 N N . VAL B 1 229 ? -8.414 -13.93 -9.656 1 94.88 229 VAL B N 1
ATOM 4180 C CA . VAL B 1 229 ? -9.789 -13.781 -10.117 1 94.88 229 VAL B CA 1
ATOM 4181 C C . VAL B 1 229 ? -9.828 -13.828 -11.648 1 94.88 229 VAL B C 1
ATOM 4183 O O . VAL B 1 229 ? -10.789 -14.328 -12.234 1 94.88 229 VAL B O 1
ATOM 4186 N N . LEU B 1 230 ? -8.758 -13.352 -12.281 1 95.94 230 LEU B N 1
ATOM 4187 C CA . LEU B 1 230 ? -8.875 -13.094 -13.711 1 95.94 230 LEU B CA 1
ATOM 4188 C C . LEU B 1 230 ? -8.062 -14.109 -14.516 1 95.94 230 LEU B C 1
ATOM 4190 O O . LEU B 1 230 ? -8.133 -14.141 -15.742 1 95.94 230 LEU B O 1
ATOM 4194 N N . THR B 1 231 ? -7.316 -14.922 -13.852 1 92.19 231 THR B N 1
ATOM 4195 C CA . THR B 1 231 ? -6.5 -15.891 -14.57 1 92.19 231 THR B CA 1
ATOM 4196 C C . THR B 1 231 ? -7.379 -16.812 -15.414 1 92.19 231 THR B C 1
ATOM 4198 O O . THR B 1 231 ? -8.406 -17.312 -14.945 1 92.19 231 THR B O 1
ATOM 4201 N N . ASN B 1 232 ? -6.98 -17 -16.672 1 91.12 232 ASN B N 1
ATOM 4202 C CA . ASN B 1 232 ? -7.641 -17.859 -17.641 1 91.12 232 ASN B CA 1
ATOM 4203 C C . ASN B 1 232 ? -9.016 -17.328 -18.016 1 91.12 232 ASN B C 1
ATOM 4205 O O . ASN B 1 232 ? -9.883 -18.094 -18.438 1 91.12 232 ASN B O 1
ATOM 4209 N N . SER B 1 233 ? -9.328 -16.109 -17.812 1 93.06 233 SER B N 1
ATOM 4210 C CA . SER B 1 233 ? -10.625 -15.508 -18.141 1 93.06 233 SER B CA 1
ATOM 4211 C C . SER B 1 233 ? -10.555 -14.695 -19.422 1 93.06 233 SER B C 1
ATOM 4213 O O . SER B 1 233 ? -11.586 -14.367 -20.016 1 93.06 233 SER B O 1
ATOM 4215 N N . GLY B 1 234 ? -9.375 -14.398 -19.891 1 94.44 234 GLY B N 1
ATOM 4216 C CA . GLY B 1 234 ? -9.219 -13.477 -21.016 1 94.44 234 GLY B CA 1
ATOM 4217 C C . GLY B 1 234 ? -9.242 -12.023 -20.594 1 94.44 234 GLY B C 1
ATOM 4218 O O . GLY B 1 234 ? -9.031 -11.133 -21.422 1 94.44 234 GLY B O 1
ATOM 4219 N N . LEU B 1 235 ? -9.477 -11.789 -19.328 1 96.69 235 LEU B N 1
ATOM 4220 C CA . LEU B 1 235 ? -9.555 -10.422 -18.797 1 96.69 235 LEU B CA 1
ATOM 4221 C C . LEU B 1 235 ? -8.328 -10.102 -17.953 1 96.69 235 LEU B C 1
ATOM 4223 O O . LEU B 1 235 ? -8.391 -9.234 -17.078 1 96.69 235 LEU B O 1
ATOM 4227 N N . GLU B 1 236 ? -7.242 -10.766 -18.234 1 96.75 236 GLU B N 1
ATOM 4228 C CA . GLU B 1 236 ? -6.02 -10.539 -17.469 1 96.75 236 GLU B CA 1
ATOM 4229 C C . GLU B 1 236 ? -5.5 -9.117 -17.656 1 96.75 236 GLU B C 1
ATOM 4231 O O . GLU B 1 236 ? -5.531 -8.586 -18.766 1 96.75 236 GLU B O 1
ATOM 4236 N N . THR B 1 237 ? -5.098 -8.523 -16.531 1 96.19 237 THR B N 1
ATOM 4237 C CA . THR B 1 237 ? -4.492 -7.195 -16.562 1 96.19 237 THR B CA 1
ATOM 4238 C C . THR B 1 237 ? -3.029 -7.277 -16.984 1 96.19 237 THR B C 1
ATOM 4240 O O . THR B 1 237 ? -2.475 -8.375 -17.109 1 96.19 237 THR B O 1
ATOM 4243 N N . VAL B 1 238 ? -2.445 -6.129 -17.203 1 93.94 238 VAL B N 1
ATOM 4244 C CA . VAL B 1 238 ? -1.048 -6.035 -17.609 1 93.94 238 VAL B CA 1
ATOM 4245 C C . VAL B 1 238 ? -0.156 -6.707 -16.578 1 93.94 238 VAL B C 1
ATOM 4247 O O . VAL B 1 238 ? 0.714 -7.512 -16.922 1 93.94 238 VAL B O 1
ATOM 4250 N N . MET B 1 239 ? -0.401 -6.48 -15.328 1 90.94 239 MET B N 1
ATOM 4251 C CA . MET B 1 239 ? 0.444 -7.016 -14.266 1 90.94 239 MET B CA 1
ATOM 4252 C C . MET B 1 239 ? 0.298 -8.531 -14.156 1 90.94 239 MET B C 1
ATOM 4254 O O . MET B 1 239 ? 1.281 -9.234 -13.938 1 90.94 239 MET B O 1
ATOM 4258 N N . VAL B 1 240 ? -0.885 -8.969 -14.289 1 91.56 240 VAL B N 1
ATOM 4259 C CA . VAL B 1 240 ? -1.142 -10.406 -14.234 1 91.56 240 VAL B CA 1
ATOM 4260 C C . VAL B 1 240 ? -0.417 -11.102 -15.383 1 91.56 240 VAL B C 1
ATOM 4262 O O . VAL B 1 240 ? 0.269 -12.109 -15.172 1 91.56 240 VAL B O 1
ATOM 4265 N N . ARG B 1 241 ? -0.511 -10.562 -16.5 1 89.19 241 ARG B N 1
ATOM 4266 C CA . ARG B 1 241 ? 0.081 -11.195 -17.672 1 89.19 241 ARG B CA 1
ATOM 4267 C C . ARG B 1 241 ? 1.604 -11.125 -17.625 1 89.19 241 ARG B C 1
ATOM 4269 O O . ARG B 1 241 ? 2.287 -12.062 -18.047 1 89.19 241 ARG B O 1
ATOM 4276 N N . LEU B 1 242 ? 2.123 -10.062 -17.172 1 87.19 242 LEU B N 1
ATOM 4277 C CA . LEU B 1 242 ? 3.568 -9.953 -17 1 87.19 242 LEU B CA 1
ATOM 4278 C C . LEU B 1 242 ? 4.105 -11.102 -16.156 1 87.19 242 LEU B C 1
ATOM 4280 O O . LEU B 1 242 ? 5.164 -11.656 -16.453 1 87.19 242 LEU B O 1
ATOM 4284 N N . PHE B 1 243 ? 3.398 -11.375 -15.164 1 82.06 243 PHE B N 1
ATOM 4285 C CA . PHE B 1 243 ? 3.799 -12.469 -14.289 1 82.06 243 PHE B CA 1
ATOM 4286 C C . PHE B 1 243 ? 3.711 -13.805 -15.016 1 82.06 243 PHE B C 1
ATOM 4288 O O . PHE B 1 243 ? 4.562 -14.672 -14.836 1 82.06 243 PHE B O 1
ATOM 4295 N N . GLN B 1 244 ? 2.789 -13.945 -15.789 1 83.94 244 GLN B N 1
ATOM 4296 C CA . GLN B 1 244 ? 2.559 -15.195 -16.5 1 83.94 244 GLN B CA 1
ATOM 4297 C C . GLN B 1 244 ? 3.58 -15.398 -17.609 1 83.94 244 GLN B C 1
ATOM 4299 O O . GLN B 1 244 ? 3.818 -16.531 -18.047 1 83.94 244 GLN B O 1
ATOM 4304 N N . PHE B 1 245 ? 4.152 -14.312 -18.078 1 82.69 245 PHE B N 1
ATOM 4305 C CA . PHE B 1 245 ? 5.152 -14.422 -19.141 1 82.69 245 PHE B CA 1
ATOM 4306 C C . PHE B 1 245 ? 6.406 -15.109 -18.625 1 82.69 245 PHE B C 1
ATOM 4308 O O . PHE B 1 245 ? 7.168 -15.695 -19.406 1 82.69 245 PHE B O 1
ATOM 4315 N N . ARG B 1 246 ? 6.715 -15.078 -17.375 1 72 246 ARG B N 1
ATOM 4316 C CA . ARG B 1 246 ? 7.895 -15.711 -16.797 1 72 246 ARG B CA 1
ATOM 4317 C C . ARG B 1 246 ? 7.867 -17.219 -17.016 1 72 246 ARG B C 1
ATOM 4319 O O . ARG B 1 246 ? 8.914 -17.859 -17.188 1 72 246 ARG B O 1
ATOM 4326 N N . GLY B 1 247 ? 6.742 -17.75 -16.984 1 65.81 247 GLY B N 1
ATOM 4327 C CA . GLY B 1 247 ? 6.625 -19.188 -17.156 1 65.81 247 GLY B CA 1
ATOM 4328 C C . GLY B 1 247 ? 6.355 -19.578 -18.594 1 65.81 247 GLY B C 1
ATOM 4329 O O . GLY B 1 247 ? 6.242 -20.766 -18.906 1 65.81 247 GLY B O 1
ATOM 4330 N N . SER B 1 248 ? 6.402 -18.547 -19.375 1 69.62 248 SER B N 1
ATOM 4331 C CA . SER B 1 248 ? 6.078 -18.844 -20.766 1 69.62 248 SER B CA 1
ATOM 4332 C C . SER B 1 248 ? 7.332 -18.844 -21.641 1 69.62 248 SER B C 1
ATOM 4334 O O . SER B 1 248 ? 8.453 -18.75 -21.125 1 69.62 248 SER B O 1
ATOM 4336 N N . TYR B 1 249 ? 7.07 -19.094 -22.938 1 68.44 249 TYR B N 1
ATOM 4337 C CA . TYR B 1 249 ? 8.133 -19.172 -23.922 1 68.44 249 TYR B CA 1
ATOM 4338 C C . TYR B 1 249 ? 8.617 -17.781 -24.312 1 68.44 249 TYR B C 1
ATOM 4340 O O . TYR B 1 249 ? 9.406 -17.609 -25.234 1 68.44 249 TYR B O 1
ATOM 4348 N N . THR B 1 250 ? 8.258 -16.891 -23.578 1 71.06 250 THR B N 1
ATOM 4349 C CA . THR B 1 250 ? 8.68 -15.531 -23.875 1 71.06 250 THR B CA 1
ATOM 4350 C C . THR B 1 250 ? 10.141 -15.32 -23.469 1 71.06 250 THR B C 1
ATOM 4352 O O . THR B 1 250 ? 10.57 -15.781 -22.406 1 71.06 250 THR B O 1
ATOM 4355 N N . THR B 1 251 ? 10.805 -14.727 -24.469 1 77.31 251 THR B N 1
ATOM 4356 C CA . THR B 1 251 ? 12.219 -14.484 -24.188 1 77.31 251 THR B CA 1
ATOM 4357 C C . THR B 1 251 ? 12.383 -13.469 -23.062 1 77.31 251 THR B C 1
ATOM 4359 O O . THR B 1 251 ? 11.477 -12.672 -22.797 1 77.31 251 THR B O 1
ATOM 4362 N N . GLU B 1 252 ? 13.484 -13.562 -22.484 1 76.44 252 GLU B N 1
ATOM 4363 C CA . GLU B 1 252 ? 13.773 -12.648 -21.391 1 76.44 252 GLU B CA 1
ATOM 4364 C C . GLU B 1 252 ? 13.719 -11.195 -21.844 1 76.44 252 GLU B C 1
ATOM 4366 O O . GLU B 1 252 ? 13.242 -10.32 -21.125 1 76.44 252 GLU B O 1
ATOM 4371 N N . VAL B 1 253 ? 14.086 -10.969 -23.047 1 82.5 253 VAL B N 1
ATOM 4372 C CA . VAL B 1 253 ? 14.125 -9.602 -23.547 1 82.5 253 VAL B CA 1
ATOM 4373 C C . VAL B 1 253 ? 12.711 -9.109 -23.828 1 82.5 253 VAL B C 1
ATOM 4375 O O . VAL B 1 253 ? 12.398 -7.938 -23.609 1 82.5 253 VAL B O 1
ATOM 4378 N N . ASP B 1 254 ? 11.906 -10.008 -24.25 1 86.12 254 ASP B N 1
ATOM 4379 C CA . ASP B 1 254 ? 10.508 -9.641 -24.469 1 86.12 254 ASP B CA 1
ATOM 4380 C C . ASP B 1 254 ? 9.812 -9.289 -23.156 1 86.12 254 ASP B C 1
ATOM 4382 O O . ASP B 1 254 ? 8.961 -8.406 -23.125 1 86.12 254 ASP B O 1
ATOM 4386 N N . ILE B 1 255 ? 10.258 -9.969 -22.234 1 84.56 255 ILE B N 1
ATOM 4387 C CA . ILE B 1 255 ? 9.695 -9.688 -20.922 1 84.56 255 ILE B CA 1
ATOM 4388 C C . ILE B 1 255 ? 10.141 -8.305 -20.453 1 84.56 255 ILE B C 1
ATOM 4390 O O . ILE B 1 255 ? 9.352 -7.547 -19.891 1 84.56 255 ILE B O 1
ATOM 4394 N N . LEU B 1 256 ? 11.359 -8 -20.734 1 85.31 256 LEU B N 1
ATOM 4395 C CA . LEU B 1 256 ? 11.867 -6.68 -20.359 1 85.31 256 LEU B CA 1
ATOM 4396 C C . LEU B 1 256 ? 11.125 -5.582 -21.109 1 85.31 256 LEU B C 1
ATOM 4398 O O . LEU B 1 256 ? 10.781 -4.547 -20.531 1 85.31 256 LEU B O 1
ATOM 4402 N N . ARG B 1 257 ? 10.883 -5.828 -22.297 1 89.31 257 ARG B N 1
ATOM 4403 C CA . ARG B 1 257 ? 10.117 -4.863 -23.078 1 89.31 257 ARG B CA 1
ATOM 4404 C C . ARG B 1 257 ? 8.688 -4.746 -22.562 1 89.31 257 ARG B C 1
ATOM 4406 O O . ARG B 1 257 ? 8.133 -3.648 -22.5 1 89.31 257 ARG B O 1
ATOM 4413 N N . ALA B 1 258 ? 8.164 -5.867 -22.219 1 89.12 258 ALA B N 1
ATOM 4414 C CA . ALA B 1 258 ? 6.816 -5.871 -21.641 1 89.12 258 ALA B CA 1
ATOM 4415 C C . ALA B 1 258 ? 6.766 -5.055 -20.359 1 89.12 258 ALA B C 1
ATOM 4417 O O . ALA B 1 258 ? 5.781 -4.359 -20.094 1 89.12 258 ALA B O 1
ATOM 4418 N N . ILE B 1 259 ? 7.77 -5.117 -19.641 1 88.06 259 ILE B N 1
ATOM 4419 C CA . ILE B 1 259 ? 7.848 -4.352 -18.406 1 88.06 259 ILE B CA 1
ATOM 4420 C C . ILE B 1 259 ? 7.914 -2.859 -18.719 1 88.06 259 ILE B C 1
ATOM 4422 O O . ILE B 1 259 ? 7.316 -2.041 -18.016 1 88.06 259 ILE B O 1
ATOM 4426 N N . VAL B 1 260 ? 8.602 -2.539 -19.703 1 88.19 260 VAL B N 1
ATOM 4427 C CA . VAL B 1 260 ? 8.664 -1.145 -20.125 1 88.19 260 VAL B CA 1
ATOM 4428 C C . VAL B 1 260 ? 7.262 -0.648 -20.484 1 88.19 260 VAL B C 1
ATOM 4430 O O . VAL B 1 260 ? 6.879 0.463 -20.109 1 88.19 260 VAL B O 1
ATOM 4433 N N . PHE B 1 261 ? 6.52 -1.496 -21.203 1 91.19 261 PHE B N 1
ATOM 4434 C CA . PHE B 1 261 ? 5.148 -1.132 -21.531 1 91.19 261 PHE B CA 1
ATOM 4435 C C . PHE B 1 261 ? 4.336 -0.869 -20.281 1 91.19 261 PHE B C 1
ATOM 4437 O O . PHE B 1 261 ? 3.51 0.046 -20.25 1 91.19 261 PHE B O 1
ATOM 4444 N N . ALA B 1 262 ? 4.582 -1.655 -19.297 1 89.19 262 ALA B N 1
ATOM 4445 C CA . ALA B 1 262 ? 3.811 -1.588 -18.062 1 89.19 262 ALA B CA 1
ATOM 4446 C C . ALA B 1 262 ? 4.145 -0.322 -17.266 1 89.19 262 ALA B C 1
ATOM 4448 O O . ALA B 1 262 ? 3.34 0.144 -16.453 1 89.19 262 ALA B O 1
ATOM 4449 N N . VAL B 1 263 ? 5.277 0.276 -17.469 1 86.06 263 VAL B N 1
ATOM 4450 C CA . VAL B 1 263 ? 5.746 1.432 -16.719 1 86.06 263 VAL B CA 1
ATOM 4451 C C . VAL B 1 263 ? 5.211 2.715 -17.344 1 86.06 263 VAL B C 1
ATOM 4453 O O . VAL B 1 263 ? 5.105 3.746 -16.672 1 86.06 263 VAL B O 1
ATOM 4456 N N . ILE B 1 264 ? 4.766 2.699 -18.5 1 87.88 264 ILE B N 1
ATOM 4457 C CA . ILE B 1 264 ? 4.402 3.883 -19.266 1 87.88 264 ILE B CA 1
ATOM 4458 C C . ILE B 1 264 ? 3.188 4.559 -18.641 1 87.88 264 ILE B C 1
ATOM 4460 O O . ILE B 1 264 ? 3.209 5.762 -18.375 1 87.88 264 ILE B O 1
ATOM 4464 N N . PRO B 1 265 ? 2.15 3.879 -18.281 1 87.38 265 PRO B N 1
ATOM 4465 C CA . PRO B 1 265 ? 0.956 4.555 -17.781 1 87.38 265 PRO B CA 1
ATOM 4466 C C . PRO B 1 265 ? 1.209 5.289 -16.453 1 87.38 265 PRO B C 1
ATOM 4468 O O . PRO B 1 265 ? 0.848 6.461 -16.328 1 87.38 265 PRO B O 1
ATOM 4471 N N . PRO B 1 266 ? 1.855 4.68 -15.547 1 81.06 266 PRO B N 1
ATOM 4472 C CA . PRO B 1 266 ? 2.129 5.426 -14.312 1 81.06 266 PRO B CA 1
ATOM 4473 C C . PRO B 1 266 ? 3.01 6.652 -14.555 1 81.06 266 PRO B C 1
ATOM 4475 O O . PRO B 1 266 ? 2.854 7.668 -13.867 1 81.06 266 PRO B O 1
ATOM 4478 N N . VAL B 1 267 ? 3.924 6.531 -15.438 1 80.25 267 VAL B N 1
ATOM 4479 C CA . VAL B 1 267 ? 4.797 7.66 -15.75 1 80.25 267 VAL B CA 1
ATOM 4480 C C . VAL B 1 267 ? 3.975 8.805 -16.344 1 80.25 267 VAL B C 1
ATOM 4482 O O . VAL B 1 267 ? 4.164 9.969 -15.977 1 80.25 267 VAL B O 1
ATOM 4485 N N . VAL B 1 268 ? 3.088 8.453 -17.203 1 84.19 268 VAL B N 1
ATOM 4486 C CA . VAL B 1 268 ? 2.219 9.453 -17.812 1 84.19 268 VAL B CA 1
ATOM 4487 C C . VAL B 1 268 ? 1.332 10.094 -16.75 1 84.19 268 VAL B C 1
ATOM 4489 O O . VAL B 1 268 ? 1.146 11.312 -16.734 1 84.19 268 VAL B O 1
ATOM 4492 N N . LEU B 1 269 ? 0.832 9.297 -15.867 1 79.62 269 LEU B N 1
ATOM 4493 C CA . LEU B 1 269 ? -0.007 9.805 -14.781 1 79.62 269 LEU B CA 1
ATOM 4494 C C . LEU B 1 269 ? 0.774 10.766 -13.891 1 79.62 269 LEU B C 1
ATOM 4496 O O . LEU B 1 269 ? 0.236 11.781 -13.445 1 79.62 269 LEU B O 1
ATOM 4500 N N . PHE B 1 270 ? 1.966 10.477 -13.633 1 74.69 270 PHE B N 1
ATOM 4501 C CA . PHE B 1 270 ? 2.811 11.344 -12.82 1 74.69 270 PHE B CA 1
ATOM 4502 C C . PHE B 1 270 ? 3.004 12.695 -13.484 1 74.69 270 PHE B C 1
ATOM 4504 O O . PHE B 1 270 ? 2.912 13.734 -12.828 1 74.69 270 PHE B O 1
ATOM 4511 N N . VAL B 1 271 ? 3.285 12.586 -14.719 1 78.31 271 VAL B N 1
ATOM 4512 C CA . VAL B 1 271 ? 3.551 13.82 -15.445 1 78.31 271 VAL B CA 1
ATOM 4513 C C . VAL B 1 271 ? 2.297 14.695 -15.461 1 78.31 271 VAL B C 1
ATOM 4515 O O . VAL B 1 271 ? 2.381 15.914 -15.312 1 78.31 271 VAL B O 1
ATOM 4518 N N . LEU B 1 272 ? 1.165 14.094 -15.5 1 81.5 272 LEU B N 1
ATOM 4519 C CA . LEU B 1 272 ? -0.099 14.82 -15.57 1 81.5 272 LEU B CA 1
ATOM 4520 C C . LEU B 1 272 ? -0.483 15.375 -14.203 1 81.5 272 LEU B C 1
ATOM 4522 O O . LEU B 1 272 ? -1.102 16.438 -14.109 1 81.5 272 LEU B O 1
ATOM 4526 N N . PHE B 1 273 ? -0.039 14.719 -13.086 1 79.56 273 PHE B N 1
ATOM 4527 C CA . PHE B 1 273 ? -0.523 15.109 -11.773 1 79.56 273 PHE B CA 1
ATOM 4528 C C . PHE B 1 273 ? 0.631 15.539 -10.875 1 79.56 273 PHE B C 1
ATOM 4530 O O . PHE B 1 273 ? 0.547 15.438 -9.648 1 79.56 273 PHE B O 1
ATOM 4537 N N . GLN B 1 274 ? 1.636 15.875 -11.445 1 77.06 274 GLN B N 1
ATOM 4538 C CA . GLN B 1 274 ? 2.844 16.25 -10.719 1 77.06 274 GLN B CA 1
ATOM 4539 C C . GLN B 1 274 ? 2.559 17.344 -9.703 1 77.06 274 GLN B C 1
ATOM 4541 O O . GLN B 1 274 ? 3.008 17.281 -8.555 1 77.06 274 GLN B O 1
ATOM 4546 N N . LYS B 1 275 ? 1.823 18.359 -10.055 1 76.94 275 LYS B N 1
ATOM 4547 C CA . LYS B 1 275 ? 1.519 19.484 -9.164 1 76.94 275 LYS B CA 1
ATOM 4548 C C . LYS B 1 275 ? 0.692 19.016 -7.965 1 76.94 275 LYS B C 1
ATOM 4550 O O . LYS B 1 275 ? 0.982 19.375 -6.824 1 76.94 275 LYS B O 1
ATOM 4555 N N . GLN B 1 276 ? -0.277 18.219 -8.266 1 76.5 276 GLN B N 1
ATOM 4556 C CA . GLN B 1 276 ? -1.139 17.703 -7.207 1 76.5 276 GLN B CA 1
ATOM 4557 C C . GLN B 1 276 ? -0.356 16.812 -6.246 1 76.5 276 GLN B C 1
ATOM 4559 O O . GLN B 1 276 ? -0.57 16.859 -5.031 1 76.5 276 GLN B O 1
ATOM 4564 N N . ILE B 1 277 ? 0.57 16.141 -6.793 1 74 277 ILE B N 1
ATOM 4565 C CA . ILE B 1 277 ? 1.362 15.203 -6.004 1 74 277 ILE B CA 1
ATOM 4566 C C . ILE B 1 277 ? 2.297 15.969 -5.07 1 74 277 ILE B C 1
ATOM 4568 O O . ILE B 1 277 ? 2.439 15.625 -3.896 1 74 277 ILE B O 1
ATOM 4572 N N . THR B 1 278 ? 2.861 16.953 -5.582 1 72.31 278 THR B N 1
ATOM 4573 C CA . THR B 1 278 ? 3.768 17.781 -4.789 1 72.31 278 THR B CA 1
ATOM 4574 C C . THR B 1 278 ? 3.016 18.469 -3.656 1 72.31 278 THR B C 1
ATOM 4576 O O . THR B 1 278 ? 3.52 18.562 -2.535 1 72.31 278 THR B O 1
ATOM 4579 N N . GLU B 1 279 ? 1.836 18.828 -3.936 1 72.5 279 GLU B N 1
ATOM 4580 C CA . GLU B 1 279 ? 1.018 19.484 -2.924 1 72.5 279 GLU B CA 1
ATOM 4581 C C . GLU B 1 279 ? 0.564 18.5 -1.849 1 72.5 279 GLU B C 1
ATOM 4583 O O . GLU B 1 279 ? 0.507 18.859 -0.667 1 72.5 279 GLU B O 1
ATOM 4588 N N . MET B 1 280 ? 0.284 17.297 -2.322 1 65.12 280 MET B N 1
ATOM 4589 C CA . MET B 1 280 ? -0.148 16.25 -1.406 1 65.12 280 MET B CA 1
ATOM 4590 C C . MET B 1 280 ? 0.972 15.867 -0.444 1 65.12 280 MET B C 1
ATOM 4592 O O . MET B 1 280 ? 0.728 15.641 0.742 1 65.12 280 MET B O 1
ATOM 4596 N N . ALA B 1 281 ? 2.135 15.781 -1.037 1 64.62 281 ALA B N 1
ATOM 4597 C CA . ALA B 1 281 ? 3.293 15.414 -0.227 1 64.62 281 ALA B CA 1
ATOM 4598 C C . ALA B 1 281 ? 3.574 16.469 0.842 1 64.62 281 ALA B C 1
ATOM 4600 O O . ALA B 1 281 ? 3.979 16.125 1.958 1 64.62 281 ALA B O 1
ATOM 4601 N N . ALA B 1 282 ? 3.268 17.656 0.543 1 60.34 282 ALA B N 1
ATOM 4602 C CA . ALA B 1 282 ? 3.479 18.75 1.485 1 60.34 282 ALA B CA 1
ATOM 4603 C C . ALA B 1 282 ? 2.461 18.703 2.621 1 60.34 282 ALA B C 1
ATOM 4605 O O . ALA B 1 282 ? 2.754 19.109 3.746 1 60.34 282 ALA B O 1
ATOM 4606 N N . HIS B 1 283 ? 1.31 18.141 2.287 1 55.47 283 HIS B N 1
ATOM 4607 C CA . HIS B 1 283 ? 0.224 18.188 3.26 1 55.47 283 HIS B CA 1
ATOM 4608 C C . HIS B 1 283 ? 0.113 16.891 4.035 1 55.47 283 HIS B C 1
ATOM 4610 O O . HIS B 1 283 ? -0.642 16.797 5.004 1 55.47 283 HIS B O 1
ATOM 4616 N N . SER B 1 284 ? 0.625 15.844 3.525 1 52.56 284 SER B N 1
ATOM 4617 C CA . SER B 1 284 ? 0.53 14.578 4.246 1 52.56 284 SER B CA 1
ATOM 4618 C C . SER B 1 284 ? 1.236 14.656 5.594 1 52.56 284 SER B C 1
ATOM 4620 O O . SER B 1 284 ? 1.101 13.758 6.426 1 52.56 284 SER B O 1
ATOM 4622 N N . GLY B 1 285 ? 2.066 15.719 5.965 1 44.72 285 GLY B N 1
ATOM 4623 C CA . GLY B 1 285 ? 2.73 15.891 7.25 1 44.72 285 GLY B CA 1
ATOM 4624 C C . GLY B 1 285 ? 1.787 16.312 8.359 1 44.72 285 GLY B C 1
ATOM 4625 O O . GLY B 1 285 ? 0.74 16.906 8.102 1 44.72 285 GLY B O 1
ATOM 4626 N N . ILE B 1 286 ? 1.709 15.438 9.531 1 40.47 286 ILE B N 1
ATOM 4627 C CA . ILE B 1 286 ? 1.045 15.742 10.797 1 40.47 286 ILE B CA 1
ATOM 4628 C C . ILE B 1 286 ? 1.412 17.156 11.242 1 40.47 286 ILE B C 1
ATOM 4630 O O . ILE B 1 286 ? 2.594 17.484 11.391 1 40.47 286 ILE B O 1
ATOM 4634 N N . LYS B 1 287 ? 0.658 18.234 10.914 1 38.88 287 LYS B N 1
ATOM 4635 C CA . LYS B 1 287 ? 0.909 19.438 11.711 1 38.88 287 LYS B CA 1
ATOM 4636 C C . LYS B 1 287 ? 0.96 19.094 13.203 1 38.88 287 LYS B C 1
ATOM 4638 O O . LYS B 1 287 ? 0.033 18.484 13.742 1 38.88 287 LYS B O 1
ATOM 4643 N N . GLY B 1 288 ? 2.086 18.734 13.758 1 31.64 288 GLY B N 1
ATOM 4644 C CA . GLY B 1 288 ? 2.24 18.891 15.195 1 31.64 288 GLY B CA 1
ATOM 4645 C C . GLY B 1 288 ? 1.845 20.266 15.695 1 31.64 288 GLY B C 1
ATOM 4646 O O . GLY B 1 288 ? 1.814 21.234 14.922 1 31.64 288 GLY B O 1
#

InterPro domains:
  IPR000515 ABC transporter type 1, transmembrane domain MetI-like [PF00528] (112-275)
  IPR000515 ABC transporter type 1, transmembrane domain MetI-like [PS50928] (85-274)
  IPR000515 ABC transporter type 1, transmembrane domain MetI-like [cd06261] (85-264)
  IPR035906 MetI-like superfamily [G3DSA:1.10.3720.10] (20-278)
  IPR035906 MetI-like superfamily [SSF161098] (23-288)

Organism: Winmispira thermophila (strain ATCC 700085 / DSM 6578 / Z-1203) (NCBI:txid869211)

Radius of gyration: 25.67 Å; Cα contacts (8 Å, |Δi|>4): 707; chains: 2; bounding box: 75×77×68 Å

Solvent-accessible surface area (backbone atoms only — not comparable to full-atom values): 30270 Å² total; per-residue (Å²): 134,81,79,75,84,76,73,43,63,56,43,77,75,51,53,67,42,68,52,45,34,50,31,49,51,51,44,45,49,48,52,50,47,50,49,44,64,68,43,41,46,55,53,46,42,58,31,46,33,40,29,48,66,67,47,60,72,72,42,94,57,72,66,47,92,48,90,55,65,64,59,52,54,48,48,40,60,74,66,46,43,66,58,20,50,52,33,33,49,52,45,24,52,43,20,31,52,26,30,52,50,45,15,39,51,51,14,42,33,56,51,59,40,21,49,94,58,32,67,57,52,49,51,49,37,60,54,52,63,42,54,38,65,54,68,50,45,57,48,46,47,54,50,34,54,74,69,61,46,58,50,46,64,60,63,60,18,51,57,38,24,66,37,43,65,55,20,45,48,40,21,43,48,49,59,69,51,64,64,65,60,55,54,52,40,44,72,73,65,47,34,53,68,50,42,43,62,70,46,51,46,65,74,32,48,70,61,49,51,52,51,42,54,52,38,41,40,49,46,60,34,46,38,68,64,54,39,71,34,15,60,96,50,84,55,36,29,50,52,36,45,59,59,52,39,73,80,40,93,54,49,72,35,52,49,37,37,49,49,53,61,64,46,45,60,41,53,54,51,38,69,75,39,44,68,60,48,56,53,46,58,65,34,54,27,54,81,124,135,81,77,74,87,73,77,43,64,57,44,76,75,51,53,67,41,68,52,46,34,51,31,49,51,49,44,47,49,48,52,51,46,50,49,44,65,69,43,40,47,55,52,46,43,59,32,47,33,39,29,47,64,67,46,62,74,70,42,92,58,72,67,46,92,49,88,54,65,66,58,54,55,50,47,41,60,74,66,46,45,67,57,19,50,51,33,35,50,52,47,24,52,43,21,33,52,26,31,52,50,44,15,39,50,52,15,44,31,54,52,60,40,22,49,93,58,33,67,56,52,50,50,51,37,60,54,50,62,42,53,37,65,54,69,49,45,56,50,46,46,53,49,35,54,73,69,64,45,59,52,47,62,59,62,60,18,51,57,38,24,66,38,41,64,57,20,46,49,41,21,43,48,50,60,70,50,63,64,63,60,55,54,52,39,45,73,74,67,46,33,50,68,50,42,43,64,70,46,50,47,65,74,32,49,69,61,49,51,52,50,43,53,52,37,42,41,48,47,60,33,47,38,69,64,55,38,72,34,15,59,96,48,85,56,36,30,50,52,36,46,56,59,52,40,73,81,41,92,55,48,71,36,52,49,36,38,50,49,53,61,64,47,46,60,41,52,52,51,39,69,73,39,43,68,60,48,55,53,46,59,67,33,55,26,55,82,122

Foldseek 3Di:
DPPPVVDDPCPPVNCVDVVVVVVVVVVVVVVVVVVCVVCVVVLQLVQLLQADLCCNVPPPDSHHPDRDCVSLVVLCVVLVVVLQAVLLVVLLVLQLCLLCPLLLLLLCCLQQVNDVCSVVVLVVLVVVQPPDPVVVLVVLLVVCVVVVVFQHSVSSSNVSNRHSVSNVLNNVQLNVDDNVLVVVVVVVVDDSVCCSVPPSV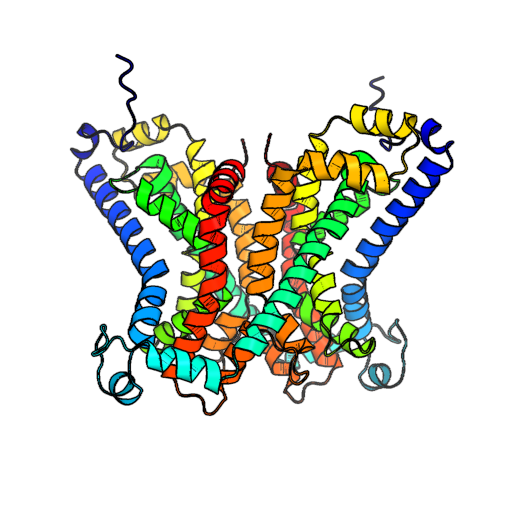VVCVLSSVVSSLVSSVCSLQDEDNLLSRNPPNSSRHLNNVLVVCVVPPDRPSSSSSSVVVSVVVNVVSCVVCVVSVVVCVVPVDDPD/DPPPVPDDPCPPVNCVDVVVVVVVVVVVVVVVVVVCVVCVVVLQLVQLLQADLCCNVPPPDSHHPDRDCVSLVVLCVVLVVVLQAVLLVVLLVLQLCLLCPLLLLLLLCLQQVNDVCSVVVLVVLVVVQPPDPVVVLVVLLVVCVVVVVFQHSVSSSNVSNRHSVSNVLNNVLLNPDDNVLVVVVVVVVDDSVCCSVPPSVVVCVLSSVVSSLVSSVCSLQDEDNLLSRNPPNSSRHLNNVLVVCVPPPDRPSSSSSSVVVSVVVNVVSCVVCVVSVVVCVVPVDDPD

Sequence (576 aa):
MFIRKQYGIIRDHDLRSPVVLLGYIGLTLLCVFFVVVAFGPILWLFFASFKDIREFVREPTFLPRSFDLGKFVKTWNDLKFVRYYRNSLISVTGCVISAVFFNGLLAYALSKVRPRGAKLVFSLVLWSLLIPPTTSIVPLFMNIVRLGMVGTFFPIWFSFGANAFYVILFKNFFDTIPQSLIEASRLDGCNELQIFQKVVLPLSRPIVMVVVIYAVNAAWSDFLLPYLVLTNSGLETVMVRLFQFRGSYTTEVDILRAIVFAVIPPVVLFVLFQKQITEMAAHSGIKGMFIRKQYGIIRDHDLRSPVVLLGYIGLTLLCVFFVVVAFGPILWLFFASFKDIREFVREPTFLPRSFDLGKFVKTWNDLKFVRYYRNSLISVTGCVISAVFFNGLLAYALSKVRPRGAKLVFSLVLWSLLIPPTTSIVPLFMNIVRLGMVGTFFPIWFSFGANAFYVILFKNFFDTIPQSLIEASRLDGCNELQIFQKVVLPLSRPIVMVVVIYAVNAAWSDFLLPYLVLTNSGLETVMVRLFQFRGSYTTEVDILRAIVFAVIPPVVLFVLFQKQITEMAAHSGIKG